Protein AF-0000000079068884 (afdb_homodimer)

Radius of gyration: 22.82 Å; Cα contacts (8 Å, |Δi|>4): 668; chains: 2; bounding box: 56×69×57 Å

Structure (mmCIF, N/CA/C/O backbone):
data_AF-0000000079068884-model_v1
#
loop_
_entity.id
_entity.type
_entity.pdbx_description
1 polymer 'Response regulator'
#
loop_
_atom_site.group_PDB
_atom_site.id
_atom_site.type_symbol
_atom_site.label_atom_id
_atom_site.label_alt_id
_atom_site.label_comp_id
_atom_site.label_asym_id
_atom_site.label_entity_id
_atom_site.label_seq_id
_atom_site.pdbx_PDB_ins_code
_atom_site.Cartn_x
_atom_site.Cartn_y
_atom_site.Cartn_z
_atom_site.occupancy
_atom_site.B_iso_or_equiv
_atom_site.auth_seq_id
_atom_site.auth_comp_id
_atom_site.auth_asym_id
_atom_site.auth_atom_id
_atom_site.pdbx_PDB_model_num
ATOM 1 N N . MET A 1 1 ? -27.688 -8.719 -1.311 1 50.75 1 MET A N 1
ATOM 2 C CA . MET A 1 1 ? -27.953 -7.414 -0.724 1 50.75 1 MET A CA 1
ATOM 3 C C . MET A 1 1 ? -26.703 -6.555 -0.697 1 50.75 1 MET A C 1
ATOM 5 O O . MET A 1 1 ? -26.703 -5.422 -1.187 1 50.75 1 MET A O 1
ATOM 9 N N . VAL A 1 2 ? -25.547 -7.117 -0.396 1 61 2 VAL A N 1
ATOM 10 C CA . VAL A 1 2 ? -24.312 -6.371 -0.206 1 61 2 VAL A CA 1
ATOM 11 C C . VAL A 1 2 ? -23.781 -5.891 -1.556 1 61 2 VAL A C 1
ATOM 13 O O . VAL A 1 2 ? -23.422 -4.723 -1.704 1 61 2 VAL A O 1
ATOM 16 N N . ALA A 1 3 ? -24.031 -6.746 -2.561 1 72.44 3 ALA A N 1
ATOM 17 C CA . ALA A 1 3 ? -23.562 -6.391 -3.895 1 72.44 3 ALA A CA 1
ATOM 18 C C . ALA A 1 3 ? -24.391 -5.254 -4.488 1 72.44 3 ALA A C 1
ATOM 20 O O . ALA A 1 3 ? -23.844 -4.363 -5.145 1 72.44 3 ALA A O 1
ATOM 21 N N . LYS A 1 4 ? -25.641 -5.281 -4.102 1 70.31 4 LYS A N 1
ATOM 22 C CA . LYS A 1 4 ? -26.547 -4.254 -4.621 1 70.31 4 LYS A CA 1
ATOM 23 C C . LYS A 1 4 ? -26.234 -2.891 -4.016 1 70.31 4 LYS A C 1
ATOM 25 O O . LYS A 1 4 ? -26.219 -1.88 -4.723 1 70.31 4 LYS A O 1
ATOM 30 N N . LEU A 1 5 ? -25.984 -2.883 -2.74 1 70.31 5 LEU A N 1
ATOM 31 C CA . LEU A 1 5 ? -25.688 -1.639 -2.041 1 70.31 5 LEU A CA 1
ATOM 32 C C . LEU A 1 5 ? -24.391 -1.025 -2.566 1 70.31 5 LEU A C 1
ATOM 34 O O . LEU A 1 5 ? -24.328 0.175 -2.848 1 70.31 5 LEU A O 1
ATOM 38 N N . HIS A 1 6 ? -23.406 -1.796 -2.82 1 80.88 6 HIS A N 1
ATOM 39 C CA . HIS A 1 6 ? -22.141 -1.301 -3.34 1 80.88 6 HIS A CA 1
ATOM 40 C C . HIS A 1 6 ? -22.297 -0.744 -4.75 1 80.88 6 HIS A C 1
ATOM 42 O O . HIS A 1 6 ? -21.703 0.288 -5.086 1 80.88 6 HIS A O 1
ATOM 48 N N . SER A 1 7 ? -23.188 -1.497 -5.391 1 82.44 7 SER A N 1
ATOM 49 C CA . SER A 1 7 ? -23.422 -1.08 -6.77 1 82.44 7 SER A CA 1
ATOM 50 C C . SER A 1 7 ? -24.047 0.306 -6.828 1 82.44 7 SER A C 1
ATOM 52 O O . SER A 1 7 ? -23.703 1.118 -7.688 1 82.44 7 SER A O 1
ATOM 54 N N . ARG A 1 8 ? -24.938 0.536 -5.965 1 78.5 8 ARG A N 1
ATOM 55 C CA . ARG A 1 8 ? -25.609 1.832 -5.918 1 78.5 8 ARG A CA 1
ATOM 56 C C . ARG A 1 8 ? -24.625 2.945 -5.59 1 78.5 8 ARG A C 1
ATOM 58 O O . ARG A 1 8 ? -24.641 4.008 -6.215 1 78.5 8 ARG A O 1
ATOM 65 N N . TYR A 1 9 ? -23.797 2.668 -4.684 1 78.5 9 TYR A N 1
ATOM 66 C CA . TYR A 1 9 ? -22.812 3.67 -4.289 1 78.5 9 TYR A CA 1
ATOM 67 C C . TYR A 1 9 ? -21.859 3.98 -5.434 1 78.5 9 TYR A C 1
ATOM 69 O O . TYR A 1 9 ? -21.469 5.133 -5.637 1 78.5 9 TYR A O 1
ATOM 77 N N . VAL A 1 10 ? -21.453 2.984 -6.219 1 86.06 10 VAL A N 1
ATOM 78 C CA . VAL A 1 10 ? -20.484 3.121 -7.301 1 86.06 10 VAL A CA 1
ATOM 79 C C . VAL A 1 10 ? -21.125 3.818 -8.492 1 86.06 10 VAL A C 1
ATOM 81 O O . VAL A 1 10 ? -20.5 4.648 -9.156 1 86.06 10 VAL A O 1
ATOM 84 N N . SER A 1 11 ? -22.391 3.521 -8.703 1 83 11 SER A N 1
ATOM 85 C CA . SER A 1 11 ? -23.078 3.986 -9.898 1 83 11 SER A CA 1
ATOM 86 C C . SER A 1 11 ? -23.266 5.5 -9.875 1 83 11 SER A C 1
ATOM 88 O O . SER A 1 11 ? -23.406 6.129 -10.93 1 83 11 SER A O 1
ATOM 90 N N . VAL A 1 12 ? -23.188 6.043 -8.758 1 78.5 12 VAL A N 1
ATOM 91 C CA . VAL A 1 12 ? -23.438 7.477 -8.656 1 78.5 12 VAL A CA 1
ATOM 92 C C . VAL A 1 12 ? -22.125 8.242 -8.758 1 78.5 12 VAL A C 1
ATOM 94 O O . VAL A 1 12 ? -22.125 9.477 -8.766 1 78.5 12 VAL A O 1
ATOM 97 N N . MET A 1 13 ? -21.109 7.551 -8.859 1 83.56 13 MET A N 1
ATOM 98 C CA . MET A 1 13 ? -19.797 8.195 -8.922 1 83.56 13 MET A CA 1
ATOM 99 C C . MET A 1 13 ? -19.391 8.438 -10.367 1 83.56 13 MET A C 1
ATOM 101 O O . MET A 1 13 ? -19.391 7.516 -11.188 1 83.56 13 MET A O 1
ATOM 105 N N . ASP A 1 14 ? -18.969 9.641 -10.562 1 83.81 14 ASP A N 1
ATOM 106 C CA . ASP A 1 14 ? -18.438 9.969 -11.883 1 83.81 14 ASP A CA 1
ATOM 107 C C . ASP A 1 14 ? -17.156 9.188 -12.172 1 83.81 14 ASP A C 1
ATOM 109 O O . ASP A 1 14 ? -16.312 9.047 -11.297 1 83.81 14 ASP A O 1
ATOM 113 N N . GLY A 1 15 ? -17.125 8.625 -13.406 1 89.12 15 GLY A N 1
ATOM 114 C CA . GLY A 1 15 ? -15.906 7.941 -13.82 1 89.12 15 GLY A CA 1
ATOM 115 C C . GLY A 1 15 ? -15.945 6.445 -13.562 1 89.12 15 GLY A C 1
ATOM 116 O O . GLY A 1 15 ? -15.008 5.727 -13.898 1 89.12 15 GLY A O 1
ATOM 117 N N . PHE A 1 16 ? -17.094 6.102 -12.93 1 93.31 16 PHE A N 1
ATOM 118 C CA . PHE A 1 16 ? -17.234 4.676 -12.656 1 93.31 16 PHE A CA 1
ATOM 119 C C . PHE A 1 16 ? -18.516 4.129 -13.273 1 93.31 16 PHE A C 1
ATOM 121 O O . PHE A 1 16 ? -19.562 4.797 -13.25 1 93.31 16 PHE A O 1
ATOM 128 N N . THR A 1 17 ? -18.453 2.969 -13.812 1 94.5 17 THR A N 1
ATOM 129 C CA . THR A 1 17 ? -19.609 2.25 -14.344 1 94.5 17 THR A CA 1
ATOM 130 C C . THR A 1 17 ? -19.609 0.802 -13.867 1 94.5 17 THR A C 1
ATOM 132 O O . THR A 1 17 ? -18.594 0.103 -13.984 1 94.5 17 THR A O 1
ATOM 135 N N . VAL A 1 18 ? -20.719 0.426 -13.289 1 94.62 18 VAL A N 1
ATOM 136 C CA . VAL A 1 18 ? -20.859 -0.971 -12.891 1 94.62 18 VAL A CA 1
ATOM 137 C C . VAL A 1 18 ? -21.156 -1.829 -14.117 1 94.62 18 VAL A C 1
ATOM 139 O O . VAL A 1 18 ? -22.219 -1.688 -14.742 1 94.62 18 VAL A O 1
ATOM 142 N N . VAL A 1 19 ? -20.297 -2.742 -14.438 1 95.38 19 VAL A N 1
ATOM 143 C CA . VAL A 1 19 ? -20.453 -3.502 -15.672 1 95.38 19 VAL A CA 1
ATOM 144 C C . VAL A 1 19 ? -20.984 -4.895 -15.352 1 95.38 19 VAL A C 1
ATOM 146 O O . VAL A 1 19 ? -21.422 -5.625 -16.25 1 95.38 19 VAL A O 1
ATOM 149 N N . GLY A 1 20 ? -20.953 -5.207 -14 1 94.56 20 GLY A N 1
ATOM 150 C CA . GLY A 1 20 ? -21.453 -6.523 -13.625 1 94.56 20 GLY A CA 1
ATOM 151 C C . GLY A 1 20 ? -21.516 -6.73 -12.125 1 94.56 20 GLY A C 1
ATOM 152 O O . GLY A 1 20 ? -20.891 -6 -11.359 1 94.56 20 GLY A O 1
ATOM 153 N N . VAL A 1 21 ? -22.375 -7.695 -11.742 1 95 21 VAL A N 1
ATOM 154 C CA . VAL A 1 21 ? -22.531 -8.125 -10.359 1 95 21 VAL A CA 1
ATOM 155 C C . VAL A 1 21 ? -22.562 -9.656 -10.297 1 95 21 VAL A C 1
ATOM 157 O O . VAL A 1 21 ? -23.203 -10.297 -11.125 1 95 21 VAL A O 1
ATOM 160 N N . ALA A 1 22 ? -21.766 -10.227 -9.422 1 95.25 22 ALA A N 1
ATOM 161 C CA . ALA A 1 22 ? -21.75 -11.672 -9.195 1 95.25 22 ALA A CA 1
ATOM 162 C C . ALA A 1 22 ? -21.984 -12 -7.727 1 95.25 22 ALA A C 1
ATOM 164 O O . ALA A 1 22 ? -21.547 -11.258 -6.84 1 95.25 22 ALA A O 1
ATOM 165 N N . HIS A 1 23 ? -22.609 -13.125 -7.445 1 94 23 HIS A N 1
ATOM 166 C CA . HIS A 1 23 ? -22.984 -13.461 -6.078 1 94 23 HIS A CA 1
ATOM 167 C C . HIS A 1 23 ? -22.203 -14.664 -5.57 1 94 23 HIS A C 1
ATOM 169 O O . HIS A 1 23 ? -22.438 -15.141 -4.461 1 94 23 HIS A O 1
ATOM 175 N N . ASN A 1 24 ? -21.375 -15.258 -6.387 1 95.75 24 ASN A N 1
ATOM 176 C CA . ASN A 1 24 ? -20.453 -16.312 -6 1 95.75 24 ASN A CA 1
ATOM 177 C C . ASN A 1 24 ? -19.141 -16.203 -6.777 1 95.75 24 ASN A C 1
ATOM 179 O O . ASN A 1 24 ? -19.016 -15.398 -7.707 1 95.75 24 ASN A O 1
ATOM 183 N N . GLY A 1 25 ? -18.109 -16.906 -6.328 1 97.12 25 GLY A N 1
ATOM 184 C CA . GLY A 1 25 ? -16.781 -16.812 -6.906 1 97.12 25 GLY A CA 1
ATOM 185 C C . GLY A 1 25 ? -16.734 -17.25 -8.359 1 97.12 25 GLY A C 1
ATOM 186 O O . GLY A 1 25 ? -16.109 -16.594 -9.195 1 97.12 25 GLY A O 1
ATOM 187 N N . ALA A 1 26 ? -17.359 -18.375 -8.633 1 97.56 26 ALA A N 1
ATOM 188 C CA . ALA A 1 26 ? -17.359 -18.906 -9.992 1 97.56 26 ALA A CA 1
ATOM 189 C C . ALA A 1 26 ? -17.969 -17.906 -10.969 1 97.56 26 ALA A C 1
ATOM 191 O O . ALA A 1 26 ? -17.422 -17.672 -12.047 1 97.56 26 ALA A O 1
ATOM 192 N N . ASP A 1 27 ? -19.062 -17.344 -10.57 1 97.06 27 ASP A N 1
ATOM 193 C CA . ASP A 1 27 ? -19.719 -16.344 -11.414 1 97.06 27 ASP A CA 1
ATOM 194 C C . ASP A 1 27 ? -18.844 -15.102 -11.562 1 97.06 27 ASP A C 1
ATOM 196 O O . ASP A 1 27 ? -18.812 -14.484 -12.633 1 97.06 27 ASP A O 1
ATOM 200 N N . ALA A 1 28 ? -18.172 -14.727 -10.484 1 96.88 28 ALA A N 1
ATOM 201 C CA . ALA A 1 28 ? -17.297 -13.562 -10.531 1 96.88 28 ALA A CA 1
ATOM 202 C C . ALA A 1 28 ? -16.156 -13.773 -11.531 1 96.88 28 ALA A C 1
ATOM 204 O O . ALA A 1 28 ? -15.852 -12.875 -12.32 1 96.88 28 ALA A O 1
ATOM 205 N N . LEU A 1 29 ? -15.602 -15 -11.531 1 97 29 LEU A N 1
ATOM 206 C CA . LEU A 1 29 ? -14.5 -15.305 -12.43 1 97 29 LEU A CA 1
ATOM 207 C C . LEU A 1 29 ? -14.969 -15.32 -13.883 1 97 29 LEU A C 1
ATOM 209 O O . LEU A 1 29 ? -14.297 -14.781 -14.766 1 97 29 LEU A O 1
ATOM 213 N N . ARG A 1 30 ? -16.125 -15.875 -14.094 1 97.19 30 ARG A N 1
ATOM 214 C CA . ARG A 1 30 ? -16.688 -15.906 -15.438 1 97.19 30 ARG A CA 1
ATOM 215 C C . ARG A 1 30 ? -16.984 -14.492 -15.938 1 97.19 30 ARG A C 1
ATOM 217 O O . ARG A 1 30 ? -16.688 -14.156 -17.078 1 97.19 30 ARG A O 1
ATOM 224 N N . ALA A 1 31 ? -17.609 -13.734 -15.109 1 96.44 31 ALA A N 1
ATOM 225 C CA . ALA A 1 31 ? -17.953 -12.359 -15.477 1 96.44 31 ALA A CA 1
ATOM 226 C C . ALA A 1 31 ? -16.688 -11.547 -15.758 1 96.44 31 ALA A C 1
ATOM 228 O O . ALA A 1 31 ? -16.656 -10.75 -16.703 1 96.44 31 ALA A O 1
ATOM 229 N N . ALA A 1 32 ? -15.648 -11.711 -14.898 1 95.69 32 ALA A N 1
ATOM 230 C CA . ALA A 1 32 ? -14.398 -10.969 -15.086 1 95.69 32 ALA A CA 1
ATOM 231 C C . ALA A 1 32 ? -13.75 -11.312 -16.422 1 95.69 32 ALA A C 1
ATOM 233 O O . ALA A 1 32 ? -13.156 -10.445 -17.078 1 95.69 32 ALA A O 1
ATOM 234 N N . GLU A 1 33 ? -13.844 -12.578 -16.781 1 94.31 33 GLU A N 1
ATOM 235 C CA . GLU A 1 33 ? -13.297 -13.016 -18.062 1 94.31 33 GLU A CA 1
ATOM 236 C C . GLU A 1 33 ? -14.023 -12.359 -19.234 1 94.31 33 GLU A C 1
ATOM 238 O O . GLU A 1 33 ? -13.398 -11.922 -20.203 1 94.31 33 GLU A O 1
ATOM 243 N N . ARG A 1 34 ? -15.258 -12.25 -19.125 1 95.44 34 ARG A N 1
ATOM 244 C CA . ARG A 1 34 ? -16.094 -11.75 -20.203 1 95.44 34 ARG A CA 1
ATOM 245 C C . ARG A 1 34 ? -16.078 -10.227 -20.266 1 95.44 34 ARG A C 1
ATOM 247 O O . ARG A 1 34 ? -15.977 -9.641 -21.344 1 95.44 34 ARG A O 1
ATOM 254 N N . LEU A 1 35 ? -16.156 -9.594 -19.125 1 96.06 35 LEU A N 1
ATOM 255 C CA . LEU A 1 35 ? -16.422 -8.164 -19.078 1 96.06 35 LEU A CA 1
ATOM 256 C C . LEU A 1 35 ? -15.117 -7.379 -18.938 1 96.06 35 LEU A C 1
ATOM 258 O O . LEU A 1 35 ? -15.086 -6.168 -19.172 1 96.06 35 LEU A O 1
ATOM 262 N N . ARG A 1 36 ? -14.062 -8.008 -18.422 1 94.44 36 ARG A N 1
ATOM 263 C CA . ARG A 1 36 ? -12.734 -7.422 -18.281 1 94.44 36 ARG A CA 1
ATOM 264 C C . ARG A 1 36 ? -12.789 -6.113 -17.484 1 94.44 36 ARG A C 1
ATOM 266 O O . ARG A 1 36 ? -12.328 -5.078 -17.969 1 94.44 36 ARG A O 1
ATOM 273 N N . PRO A 1 37 ? -13.328 -6.195 -16.328 1 95.75 37 PRO A N 1
ATOM 274 C CA . PRO A 1 37 ? -13.43 -4.977 -15.516 1 95.75 37 PRO A CA 1
ATOM 275 C C . PRO A 1 37 ? -12.07 -4.422 -15.109 1 95.75 37 PRO A C 1
ATOM 277 O O . PRO A 1 37 ? -11.102 -5.184 -14.984 1 95.75 37 PRO A O 1
ATOM 280 N N . ASP A 1 38 ? -11.992 -3.109 -14.898 1 95.12 38 ASP A N 1
ATOM 281 C CA . ASP A 1 38 ? -10.773 -2.471 -14.398 1 95.12 38 ASP A CA 1
ATOM 282 C C . ASP A 1 38 ? -10.602 -2.715 -12.898 1 95.12 38 ASP A C 1
ATOM 284 O O . ASP A 1 38 ? -9.484 -2.713 -12.391 1 95.12 38 ASP A O 1
ATOM 288 N N . LEU A 1 39 ? -11.742 -2.877 -12.25 1 96 39 LEU A N 1
ATOM 289 C CA . LEU A 1 39 ? -11.773 -2.994 -10.797 1 96 39 LEU A CA 1
ATOM 290 C C . LEU A 1 39 ? -12.844 -3.99 -10.359 1 96 39 LEU A C 1
ATOM 292 O O . LEU A 1 39 ? -13.945 -4.008 -10.906 1 96 39 LEU A O 1
ATOM 296 N N . VAL A 1 40 ? -12.508 -4.789 -9.375 1 96.38 40 VAL A N 1
ATOM 297 C CA . VAL A 1 40 ? -13.5 -5.652 -8.742 1 96.38 40 VAL A CA 1
ATOM 298 C C . VAL A 1 40 ? -13.625 -5.297 -7.266 1 96.38 40 VAL A C 1
ATOM 300 O O . VAL A 1 40 ? -12.617 -5.055 -6.594 1 96.38 40 VAL A O 1
ATOM 303 N N . LEU A 1 41 ? -14.828 -5.059 -6.773 1 96.5 41 LEU A N 1
ATOM 304 C CA . LEU A 1 41 ? -15.156 -5.047 -5.352 1 96.5 41 LEU A CA 1
ATOM 305 C C . LEU A 1 41 ? -15.523 -6.445 -4.863 1 96.5 41 LEU A C 1
ATOM 307 O O . LEU A 1 41 ? -16.516 -7.016 -5.301 1 96.5 41 LEU A O 1
ATOM 311 N N . LEU A 1 42 ? -14.695 -6.977 -3.984 1 96.19 42 LEU A N 1
ATOM 312 C CA . LEU A 1 42 ? -14.766 -8.406 -3.703 1 96.19 42 LEU A CA 1
ATOM 313 C C . LEU A 1 42 ? -15.023 -8.656 -2.221 1 96.19 42 LEU A C 1
ATOM 315 O O . LEU A 1 42 ? -14.391 -8.031 -1.363 1 96.19 42 LEU A O 1
ATOM 319 N N . ASP A 1 43 ? -16.016 -9.492 -1.894 1 95.38 43 ASP A N 1
ATOM 320 C CA . ASP A 1 43 ? -16.172 -10.016 -0.541 1 95.38 43 ASP A CA 1
ATOM 321 C C . ASP A 1 43 ? -15.25 -11.211 -0.304 1 95.38 43 ASP A C 1
ATOM 323 O O . ASP A 1 43 ? -14.898 -11.922 -1.245 1 95.38 43 ASP A O 1
ATOM 327 N N . ILE A 1 44 ? -14.812 -11.406 0.893 1 96.31 44 ILE A N 1
ATOM 328 C CA . ILE A 1 44 ? -14 -12.562 1.241 1 96.31 44 ILE A CA 1
ATOM 329 C C . ILE A 1 44 ? -14.883 -13.805 1.346 1 96.31 44 ILE A C 1
ATOM 331 O O . ILE A 1 44 ? -14.531 -14.867 0.836 1 96.31 44 ILE A O 1
ATOM 335 N N . TYR A 1 45 ? -15.992 -13.664 2.014 1 95.12 45 TYR A N 1
ATOM 336 C CA . TYR A 1 45 ? -16.875 -14.789 2.281 1 95.12 45 TYR A CA 1
ATOM 337 C C . TYR A 1 45 ? -17.906 -14.953 1.167 1 95.12 45 TYR A C 1
ATOM 339 O O . TYR A 1 45 ? -18.984 -14.336 1.203 1 95.12 45 TYR A O 1
ATOM 347 N N . LEU A 1 46 ? -17.609 -15.75 0.241 1 95.19 46 LEU A N 1
ATOM 348 C CA . LEU A 1 46 ? -18.531 -16.156 -0.816 1 95.19 46 LEU A CA 1
ATOM 349 C C . LEU A 1 46 ? -19.047 -17.562 -0.581 1 95.19 46 LEU A C 1
ATOM 351 O O . LEU A 1 46 ? -18.406 -18.344 0.13 1 95.19 46 LEU A O 1
ATOM 355 N N . PRO A 1 47 ? -20.172 -17.922 -1.088 1 95.31 47 PRO A N 1
ATOM 356 C CA . PRO A 1 47 ? -20.797 -19.203 -0.774 1 95.31 47 PRO A CA 1
ATOM 357 C C . PRO A 1 47 ? -19.984 -20.406 -1.29 1 95.31 47 PRO A C 1
ATOM 359 O O . PRO A 1 47 ? -20.078 -21.5 -0.738 1 95.31 47 PRO A O 1
ATOM 362 N N . ASP A 1 48 ? -19.219 -20.266 -2.336 1 96.56 48 ASP A N 1
ATOM 363 C CA . ASP A 1 48 ? -18.594 -21.422 -2.99 1 96.56 48 ASP A CA 1
ATOM 364 C C . ASP A 1 48 ? -17.078 -21.406 -2.799 1 96.56 48 ASP A C 1
ATOM 366 O O . ASP A 1 48 ? -16.438 -22.453 -2.846 1 96.56 48 ASP A O 1
ATOM 370 N N . MET A 1 49 ? -16.438 -20.188 -2.662 1 95.44 49 MET A N 1
ATOM 371 C CA . MET A 1 49 ? -15 -20.078 -2.441 1 95.44 49 MET A CA 1
ATOM 372 C C . MET A 1 49 ? -14.656 -18.766 -1.73 1 95.44 49 MET A C 1
ATOM 374 O O . MET A 1 49 ? -15.508 -17.891 -1.584 1 95.44 49 MET A O 1
ATOM 378 N N . ASP A 1 50 ? -13.398 -18.609 -1.299 1 95 50 ASP A N 1
ATOM 379 C CA . ASP A 1 50 ? -12.914 -17.406 -0.644 1 95 50 ASP A CA 1
ATOM 380 C C . ASP A 1 50 ? -12.594 -16.312 -1.667 1 95 50 ASP A C 1
ATOM 382 O O . ASP A 1 50 ? -12.047 -16.594 -2.732 1 95 50 ASP A O 1
ATOM 386 N N . GLY A 1 51 ? -12.961 -15.086 -1.371 1 97.44 51 GLY A N 1
ATOM 387 C CA . GLY A 1 51 ? -12.672 -13.977 -2.266 1 97.44 51 GLY A CA 1
ATOM 388 C C . GLY A 1 51 ? -11.203 -13.859 -2.617 1 97.44 51 GLY A C 1
ATOM 389 O O . GLY A 1 51 ? -10.852 -13.398 -3.709 1 97.44 51 GLY A O 1
ATOM 390 N N . ILE A 1 52 ? -10.32 -14.227 -1.707 1 96.5 52 ILE A N 1
ATOM 391 C CA . ILE A 1 52 ? -8.891 -14.203 -1.982 1 96.5 52 ILE A CA 1
ATOM 392 C C . ILE A 1 52 ? -8.562 -15.188 -3.102 1 96.5 52 ILE A C 1
ATOM 394 O O . ILE A 1 52 ? -7.719 -14.906 -3.957 1 96.5 52 ILE A O 1
ATOM 398 N N . ASP A 1 53 ? -9.219 -16.312 -3.072 1 96.19 53 ASP A N 1
ATOM 399 C CA . ASP A 1 53 ? -9.016 -17.297 -4.129 1 96.19 53 ASP A CA 1
ATOM 400 C C . ASP A 1 53 ? -9.484 -16.766 -5.48 1 96.19 53 ASP A C 1
ATOM 402 O O . ASP A 1 53 ? -8.883 -17.062 -6.512 1 96.19 53 ASP A O 1
ATOM 406 N N . VAL A 1 54 ? -10.531 -16.031 -5.441 1 97.25 54 VAL A N 1
ATOM 407 C CA . VAL A 1 54 ? -11 -15.391 -6.668 1 97.25 54 VAL A CA 1
ATOM 408 C C . VAL A 1 54 ? -9.914 -14.453 -7.199 1 97.25 54 VAL A C 1
ATOM 410 O O . VAL A 1 54 ? -9.578 -14.492 -8.391 1 97.25 54 VAL A O 1
ATOM 413 N N . LEU A 1 55 ? -9.359 -13.617 -6.328 1 97.38 55 LEU A N 1
ATOM 414 C CA . LEU A 1 55 ? -8.328 -12.68 -6.75 1 97.38 55 LEU A CA 1
ATOM 415 C C . LEU A 1 55 ? -7.105 -13.422 -7.285 1 97.38 55 LEU A C 1
ATOM 417 O O . LEU A 1 55 ? -6.551 -13.047 -8.32 1 97.38 55 LEU A O 1
ATOM 421 N N . ARG A 1 56 ? -6.734 -14.492 -6.605 1 95.31 56 ARG A N 1
ATOM 422 C CA . ARG A 1 56 ? -5.594 -15.289 -7.043 1 95.31 56 ARG A CA 1
ATOM 423 C C . ARG A 1 56 ? -5.84 -15.883 -8.422 1 95.31 56 ARG A C 1
ATOM 425 O O . ARG A 1 56 ? -4.938 -15.914 -9.258 1 95.31 56 ARG A O 1
ATOM 432 N N . ALA A 1 57 ? -7.027 -16.344 -8.625 1 95.06 57 ALA A N 1
ATOM 433 C CA . ALA A 1 57 ? -7.387 -16.891 -9.93 1 95.06 57 ALA A CA 1
ATOM 434 C C . ALA A 1 57 ? -7.328 -15.828 -11.016 1 95.06 57 ALA A C 1
ATOM 436 O O . ALA A 1 57 ? -6.883 -16.094 -12.133 1 95.06 57 ALA A O 1
ATOM 437 N N . LEU A 1 58 ? -7.793 -14.656 -10.711 1 95.06 58 LEU A N 1
ATOM 438 C CA . LEU A 1 58 ? -7.727 -13.547 -11.656 1 95.06 58 LEU A CA 1
ATOM 439 C C . LEU A 1 58 ? -6.281 -13.227 -12.016 1 95.06 58 LEU A C 1
ATOM 441 O O . LEU A 1 58 ? -5.969 -13 -13.188 1 95.06 58 LEU A O 1
ATOM 445 N N . ARG A 1 59 ? -5.422 -13.234 -10.992 1 94.5 59 ARG A N 1
ATOM 446 C CA . ARG A 1 59 ? -4.004 -12.977 -11.227 1 94.5 59 ARG A CA 1
ATOM 447 C C . ARG A 1 59 ? -3.396 -14.039 -12.133 1 94.5 59 ARG A C 1
ATOM 449 O O . ARG A 1 59 ? -2.674 -13.711 -13.078 1 94.5 59 ARG A O 1
ATOM 456 N N . ALA A 1 60 ? -3.729 -15.227 -11.867 1 91.69 60 ALA A N 1
ATOM 457 C CA . ALA A 1 60 ? -3.219 -16.344 -12.664 1 91.69 60 ALA A CA 1
ATOM 458 C C . ALA A 1 60 ? -3.664 -16.219 -14.117 1 91.69 60 ALA A C 1
ATOM 460 O O . ALA A 1 60 ? -2.885 -16.484 -15.039 1 91.69 60 ALA A O 1
ATOM 461 N N . ALA A 1 61 ? -4.863 -15.836 -14.289 1 92.06 61 ALA A N 1
ATOM 462 C CA . ALA A 1 61 ? -5.391 -15.664 -15.641 1 92.06 61 ALA A CA 1
ATOM 463 C C . ALA A 1 61 ? -4.652 -14.555 -16.391 1 92.06 61 ALA A C 1
ATOM 465 O O . ALA A 1 61 ? -4.375 -14.68 -17.578 1 92.06 61 ALA A O 1
ATOM 466 N N . GLU A 1 62 ? -4.355 -13.492 -15.695 1 90.69 62 GLU A N 1
ATOM 467 C CA . GLU A 1 62 ? -3.635 -12.367 -16.281 1 90.69 62 GLU A CA 1
ATOM 468 C C . GLU A 1 62 ? -2.219 -12.766 -16.688 1 90.69 62 GLU A C 1
ATOM 470 O O . GLU A 1 62 ? -1.692 -12.289 -17.688 1 90.69 62 GLU A O 1
ATOM 475 N N . GLU A 1 63 ? -1.601 -13.594 -15.828 1 87 63 GLU A N 1
ATOM 476 C CA . GLU A 1 63 ? -0.245 -14.062 -16.094 1 87 63 GLU A CA 1
ATOM 477 C C . GLU A 1 63 ? -0.199 -14.938 -17.344 1 87 63 GLU A C 1
ATOM 479 O O . GLU A 1 63 ? 0.798 -14.938 -18.078 1 87 63 GLU A O 1
ATOM 484 N N . GLN A 1 64 ? -1.249 -15.648 -17.625 1 88.25 64 GLN A N 1
ATOM 485 C CA . GLN A 1 64 ? -1.309 -16.562 -18.75 1 88.25 64 GLN A CA 1
ATOM 486 C C . GLN A 1 64 ? -1.606 -15.828 -20.047 1 88.25 64 GLN A C 1
ATOM 488 O O . GLN A 1 64 ? -1.236 -16.297 -21.141 1 88.25 64 GLN A O 1
ATOM 493 N N . ASP A 1 65 ? -2.279 -14.727 -19.953 1 88.69 65 ASP A N 1
ATOM 494 C CA . ASP A 1 65 ? -2.656 -13.922 -21.109 1 88.69 65 ASP A CA 1
ATOM 495 C C . ASP A 1 65 ? -2.316 -12.445 -20.875 1 88.69 65 ASP A C 1
ATOM 497 O O . ASP A 1 65 ? -3.125 -11.695 -20.328 1 88.69 65 ASP A O 1
ATOM 501 N N . THR A 1 66 ? -1.161 -12.055 -21.375 1 80.94 66 THR A N 1
ATOM 502 C CA . THR A 1 66 ? -0.649 -10.719 -21.125 1 80.94 66 THR A CA 1
ATOM 503 C C . THR A 1 66 ? -1.492 -9.672 -21.844 1 80.94 66 THR A C 1
ATOM 505 O O . THR A 1 66 ? -1.366 -8.477 -21.578 1 80.94 66 THR A O 1
ATOM 508 N N . SER A 1 67 ? -2.342 -10.164 -22.719 1 82.69 67 SER A N 1
ATOM 509 C CA . SER A 1 67 ? -3.209 -9.242 -23.453 1 82.69 67 SER A CA 1
ATOM 510 C C . SER A 1 67 ? -4.402 -8.828 -22.594 1 82.69 67 SER A C 1
ATOM 512 O O . SER A 1 67 ? -5.094 -7.855 -22.922 1 82.69 67 SER A O 1
ATOM 514 N N . ARG A 1 68 ? -4.668 -9.578 -21.578 1 82.88 68 ARG A N 1
ATOM 515 C CA . ARG A 1 68 ? -5.77 -9.25 -20.672 1 82.88 68 ARG A CA 1
ATOM 516 C C . ARG A 1 68 ? -5.457 -8.008 -19.844 1 82.88 68 ARG A C 1
ATOM 518 O O . ARG A 1 68 ? -4.344 -7.863 -19.328 1 82.88 68 ARG A O 1
ATOM 525 N N . PRO A 1 69 ? -6.43 -7.094 -19.828 1 83.06 69 PRO A N 1
ATOM 526 C CA . PRO A 1 69 ? -6.199 -5.934 -18.969 1 83.06 69 PRO A CA 1
ATOM 527 C C . PRO A 1 69 ? -6.082 -6.312 -17.5 1 83.06 69 PRO A C 1
ATOM 529 O O . PRO A 1 69 ? -6.703 -7.281 -17.047 1 83.06 69 PRO A O 1
ATOM 532 N N . SER A 1 70 ? -5.301 -5.605 -16.797 1 88.19 70 SER A N 1
ATOM 533 C CA . SER A 1 70 ? -5.102 -5.824 -15.375 1 88.19 70 SER A CA 1
ATOM 534 C C . SER A 1 70 ? -6.312 -5.363 -14.57 1 88.19 70 SER A C 1
ATOM 536 O O . SER A 1 70 ? -6.859 -4.289 -14.828 1 88.19 70 SER A O 1
ATOM 538 N N . THR A 1 71 ? -6.77 -6.227 -13.734 1 94.44 71 THR A N 1
ATOM 539 C CA . THR A 1 71 ? -7.902 -5.902 -12.867 1 94.44 71 THR A CA 1
ATOM 540 C C . THR A 1 71 ? -7.43 -5.586 -11.453 1 94.44 71 THR A C 1
ATOM 542 O O . THR A 1 71 ? -6.777 -6.414 -10.812 1 94.44 71 THR A O 1
ATOM 545 N N . ASP A 1 72 ? -7.727 -4.387 -10.969 1 95.31 72 ASP A N 1
ATOM 546 C CA . ASP A 1 72 ? -7.457 -4.035 -9.578 1 95.31 72 ASP A CA 1
ATOM 547 C C . ASP A 1 72 ? -8.547 -4.574 -8.656 1 95.31 72 ASP A C 1
ATOM 549 O O . ASP A 1 72 ? -9.633 -4.941 -9.117 1 95.31 72 ASP A O 1
ATOM 553 N N . ALA A 1 73 ? -8.219 -4.695 -7.387 1 96.12 73 ALA A N 1
ATOM 554 C CA . ALA A 1 73 ? -9.172 -5.305 -6.469 1 96.12 73 ALA A CA 1
ATOM 555 C C . ALA A 1 73 ? -9.25 -4.527 -5.156 1 96.12 73 ALA A C 1
ATOM 557 O O . ALA A 1 73 ? -8.234 -4.09 -4.625 1 96.12 73 ALA A O 1
ATOM 558 N N . LEU A 1 74 ? -10.422 -4.281 -4.688 1 95.25 74 LEU A N 1
ATOM 559 C CA . LEU A 1 74 ? -10.75 -3.797 -3.354 1 95.25 74 LEU A CA 1
ATOM 560 C C . LEU A 1 74 ? -11.625 -4.801 -2.609 1 95.25 74 LEU A C 1
ATOM 562 O O . LEU A 1 74 ? -12.656 -5.234 -3.125 1 95.25 74 LEU A O 1
ATOM 566 N N . PHE A 1 75 ? -11.195 -5.195 -1.448 1 95.88 75 PHE A N 1
ATOM 567 C CA . PHE A 1 75 ? -12.039 -6.082 -0.656 1 95.88 75 PHE A CA 1
ATOM 568 C C . PHE A 1 75 ? -13.031 -5.281 0.173 1 95.88 75 PHE A C 1
ATOM 570 O O . PHE A 1 75 ? -12.688 -4.25 0.747 1 95.88 75 PHE A O 1
ATOM 577 N N . ILE A 1 76 ? -14.289 -5.621 0.18 1 94.12 76 ILE A N 1
ATOM 578 C CA . ILE A 1 76 ? -15.359 -5.16 1.062 1 94.12 76 ILE A CA 1
ATOM 579 C C . ILE A 1 76 ? -15.969 -6.348 1.793 1 94.12 76 ILE A C 1
ATOM 581 O O . ILE A 1 76 ? -16.688 -7.148 1.192 1 94.12 76 ILE A O 1
ATOM 585 N N . THR A 1 77 ? -15.719 -6.449 3.109 1 93.88 77 THR A N 1
ATOM 586 C CA . THR A 1 77 ? -16.016 -7.727 3.752 1 93.88 77 THR A CA 1
ATOM 587 C C . THR A 1 77 ? -16.156 -7.551 5.262 1 93.88 77 THR A C 1
ATOM 589 O O . THR A 1 77 ? -15.789 -6.508 5.809 1 93.88 77 THR A O 1
ATOM 592 N N . ALA A 1 78 ? -16.703 -8.562 5.895 1 92.06 78 ALA A N 1
ATOM 593 C CA . ALA A 1 78 ? -16.812 -8.586 7.352 1 92.06 78 ALA A CA 1
ATOM 594 C C . ALA A 1 78 ? -15.602 -9.266 7.977 1 92.06 78 ALA A C 1
ATOM 596 O O . ALA A 1 78 ? -15.438 -9.258 9.203 1 92.06 78 ALA A O 1
ATOM 597 N N . ALA A 1 79 ? -14.75 -9.906 7.199 1 94.75 79 ALA A N 1
ATOM 598 C CA . ALA A 1 79 ? -13.602 -10.648 7.723 1 94.75 79 ALA A CA 1
ATOM 599 C C . ALA A 1 79 ? -12.633 -9.719 8.445 1 94.75 79 ALA A C 1
ATOM 601 O O . ALA A 1 79 ? -12.297 -8.648 7.938 1 94.75 79 ALA A O 1
ATOM 602 N N . ARG A 1 80 ? -12.141 -10.102 9.562 1 94.25 80 ARG A N 1
ATOM 603 C CA . ARG A 1 80 ? -11.273 -9.266 10.383 1 94.25 80 ARG A CA 1
ATOM 604 C C . ARG A 1 80 ? -10.023 -10.031 10.82 1 94.25 80 ARG A C 1
ATOM 606 O O . ARG A 1 80 ? -9.227 -9.523 11.609 1 94.25 80 ARG A O 1
ATOM 613 N N . ASP A 1 81 ? -9.867 -11.203 10.289 1 94.38 81 ASP A N 1
ATOM 614 C CA . ASP A 1 81 ? -8.75 -12.07 10.656 1 94.38 81 ASP A CA 1
ATOM 615 C C . ASP A 1 81 ? -7.441 -11.562 10.055 1 94.38 81 ASP A C 1
ATOM 617 O O . ASP A 1 81 ? -7.391 -11.227 8.875 1 94.38 81 ASP A O 1
ATOM 621 N N . ALA A 1 82 ? -6.371 -11.578 10.859 1 93.44 82 ALA A N 1
ATOM 622 C CA . ALA A 1 82 ? -5.062 -11.086 10.43 1 93.44 82 ALA A CA 1
ATOM 623 C C . ALA A 1 82 ? -4.535 -11.891 9.242 1 93.44 82 ALA A C 1
ATOM 625 O O . ALA A 1 82 ? -3.93 -11.328 8.328 1 93.44 82 ALA A O 1
ATOM 626 N N . GLY A 1 83 ? -4.75 -13.195 9.328 1 92.88 83 GLY A N 1
ATOM 627 C CA . GLY A 1 83 ? -4.297 -14.031 8.227 1 92.88 83 GLY A CA 1
ATOM 628 C C . GLY A 1 83 ? -4.957 -13.695 6.906 1 92.88 83 GLY A C 1
ATOM 629 O O . GLY A 1 83 ? -4.301 -13.695 5.863 1 92.88 83 GLY A O 1
ATOM 630 N N . VAL A 1 84 ? -6.223 -13.375 6.953 1 94.5 84 VAL A N 1
ATOM 631 C CA . VAL A 1 84 ? -6.977 -13.008 5.758 1 94.5 84 VAL A CA 1
ATOM 632 C C . VAL A 1 84 ? -6.496 -11.664 5.234 1 94.5 84 VAL A C 1
ATOM 634 O O . VAL A 1 84 ? -6.301 -11.492 4.027 1 94.5 84 VAL A O 1
ATOM 637 N N . ILE A 1 85 ? -6.281 -10.766 6.145 1 94.69 85 ILE A N 1
ATOM 638 C CA . ILE A 1 85 ? -5.812 -9.43 5.777 1 94.69 85 ILE A CA 1
ATOM 639 C C . ILE A 1 85 ? -4.43 -9.523 5.137 1 94.69 85 ILE A C 1
ATOM 641 O O . ILE A 1 85 ? -4.176 -8.898 4.102 1 94.69 85 ILE A O 1
ATOM 645 N N . ARG A 1 86 ? -3.6 -10.328 5.707 1 93.44 86 ARG A N 1
ATOM 646 C CA . ARG A 1 86 ? -2.268 -10.539 5.152 1 93.44 86 ARG A CA 1
ATOM 647 C C . ARG A 1 86 ? -2.35 -11.148 3.754 1 93.44 86 ARG A C 1
ATOM 649 O O . ARG A 1 86 ? -1.626 -10.734 2.848 1 93.44 86 ARG A O 1
ATOM 656 N N . ALA A 1 87 ? -3.193 -12.109 3.625 1 94 87 ALA A N 1
ATOM 657 C CA . ALA A 1 87 ? -3.35 -12.773 2.334 1 94 87 ALA A CA 1
ATOM 658 C C . ALA A 1 87 ? -3.846 -11.797 1.272 1 94 87 ALA A C 1
ATOM 660 O O . ALA A 1 87 ? -3.404 -11.844 0.122 1 94 87 ALA A O 1
ATOM 661 N N . ALA A 1 88 ? -4.754 -10.953 1.638 1 95.94 88 ALA A N 1
ATOM 662 C CA . ALA A 1 88 ? -5.27 -9.938 0.72 1 95.94 88 ALA A CA 1
ATOM 663 C C . ALA A 1 88 ? -4.16 -9.008 0.251 1 95.94 88 ALA A C 1
ATOM 665 O O . ALA A 1 88 ? -4.051 -8.711 -0.941 1 95.94 88 ALA A O 1
ATOM 666 N N . LEU A 1 89 ? -3.361 -8.578 1.172 1 93.69 89 LEU A N 1
ATOM 667 C CA . LEU A 1 89 ? -2.225 -7.715 0.877 1 93.69 89 LEU A CA 1
ATOM 668 C C . LEU A 1 89 ? -1.257 -8.398 -0.084 1 93.69 89 LEU A C 1
ATOM 670 O O . LEU A 1 89 ? -0.856 -7.809 -1.091 1 93.69 89 LEU A O 1
ATOM 674 N N . ARG A 1 90 ? -1.004 -9.617 0.143 1 93.25 90 ARG A N 1
ATOM 675 C CA . ARG A 1 90 ? -0.011 -10.359 -0.634 1 93.25 90 ARG A CA 1
ATOM 676 C C . ARG A 1 90 ? -0.562 -10.742 -2.002 1 93.25 90 ARG A C 1
ATOM 678 O O . ARG A 1 90 ? 0.201 -10.977 -2.939 1 93.25 90 ARG A O 1
ATOM 685 N N . ALA A 1 91 ? -1.84 -10.797 -2.037 1 94.44 91 ALA A N 1
ATOM 686 C CA . ALA A 1 91 ? -2.467 -11.07 -3.326 1 94.44 91 ALA A CA 1
ATOM 687 C C . ALA A 1 91 ? -2.541 -9.805 -4.18 1 94.44 91 ALA A C 1
ATOM 689 O O . ALA A 1 91 ? -2.957 -9.859 -5.34 1 94.44 91 ALA A O 1
ATOM 690 N N . GLY A 1 92 ? -2.166 -8.703 -3.594 1 94.69 92 GLY A N 1
ATOM 691 C CA . GLY A 1 92 ? -2.066 -7.473 -4.367 1 94.69 92 GLY A CA 1
ATOM 692 C C . GLY A 1 92 ? -3.332 -6.637 -4.328 1 94.69 92 GLY A C 1
ATOM 693 O O . GLY A 1 92 ? -3.592 -5.848 -5.238 1 94.69 92 GLY A O 1
ATOM 694 N N . ALA A 1 93 ? -4.203 -6.875 -3.357 1 95.88 93 ALA A N 1
ATOM 695 C CA . ALA A 1 93 ? -5.352 -5.992 -3.186 1 95.88 93 ALA A CA 1
ATOM 696 C C . ALA A 1 93 ? -4.906 -4.559 -2.914 1 95.88 93 ALA A C 1
ATOM 698 O O . ALA A 1 93 ? -3.926 -4.332 -2.201 1 95.88 93 ALA A O 1
ATOM 699 N N . LEU A 1 94 ? -5.66 -3.607 -3.424 1 93.56 94 LEU A N 1
ATOM 700 C CA . LEU A 1 94 ? -5.301 -2.203 -3.256 1 93.56 94 LEU A CA 1
ATOM 701 C C . LEU A 1 94 ? -5.754 -1.686 -1.895 1 93.56 94 LEU A C 1
ATOM 703 O O . LEU A 1 94 ? -5.152 -0.758 -1.347 1 93.56 94 LEU A O 1
ATOM 707 N N . HIS A 1 95 ? -6.859 -2.189 -1.414 1 92.75 95 HIS A N 1
ATOM 708 C CA . HIS A 1 95 ? -7.324 -1.834 -0.078 1 92.75 95 HIS A CA 1
ATOM 709 C C . HIS A 1 95 ? -8.32 -2.863 0.45 1 92.75 95 HIS A C 1
ATOM 711 O O . HIS A 1 95 ? -8.578 -3.873 -0.207 1 92.75 95 HIS A O 1
ATOM 717 N N . TYR A 1 96 ? -8.852 -2.553 1.591 1 93.62 96 TYR A N 1
ATOM 718 C CA . TYR A 1 96 ? -9.688 -3.455 2.375 1 93.62 96 TYR A CA 1
ATOM 719 C C . TYR A 1 96 ? -10.617 -2.672 3.291 1 93.62 96 TYR A C 1
ATOM 721 O O . TYR A 1 96 ? -10.164 -1.961 4.191 1 93.62 96 TYR A O 1
ATOM 729 N N . LEU A 1 97 ? -11.93 -2.803 3.006 1 92.31 97 LEU A N 1
ATOM 730 C CA . LEU A 1 97 ? -12.945 -2.135 3.816 1 92.31 97 LEU A CA 1
ATOM 731 C C . LEU A 1 97 ? -13.742 -3.148 4.629 1 92.31 97 LEU A C 1
ATOM 733 O O . LEU A 1 97 ? -14.344 -4.066 4.07 1 92.31 97 LEU A O 1
ATOM 737 N N . ILE A 1 98 ? -13.766 -2.951 5.898 1 91.06 98 ILE A N 1
ATOM 738 C CA . ILE A 1 98 ? -14.516 -3.834 6.789 1 91.06 98 ILE A CA 1
ATOM 739 C C . ILE A 1 98 ? -15.961 -3.355 6.898 1 91.06 98 ILE A C 1
ATOM 741 O O . ILE A 1 98 ? -16.219 -2.17 7.121 1 91.06 98 ILE A O 1
ATOM 745 N N . LYS A 1 99 ? -16.797 -4.258 6.691 1 86.69 99 LYS A N 1
ATOM 746 C CA . LYS A 1 99 ? -18.203 -3.951 6.898 1 86.69 99 LYS A CA 1
ATOM 747 C C . LYS A 1 99 ? -18.516 -3.805 8.383 1 86.69 99 LYS A C 1
ATOM 749 O O . LYS A 1 99 ? -18.016 -4.559 9.211 1 86.69 99 LYS A O 1
ATOM 754 N N . PRO A 1 100 ? -19.453 -2.93 8.82 1 84.06 100 PRO A N 1
ATOM 755 C CA . PRO A 1 100 ? -20.062 -1.882 7.996 1 84.06 100 PRO A CA 1
ATOM 756 C C . PRO A 1 100 ? -19.094 -0.74 7.688 1 84.06 100 PRO A C 1
ATOM 758 O O . PRO A 1 100 ? -18.188 -0.478 8.469 1 84.06 100 PRO A O 1
ATOM 761 N N . PHE A 1 101 ? -19.25 -0.133 6.469 1 80.44 101 PHE A N 1
ATOM 762 C CA . PHE A 1 101 ? -18.438 0.999 6.051 1 80.44 101 PHE A CA 1
ATOM 763 C C . PHE A 1 101 ? -19.312 2.158 5.594 1 80.44 101 PHE A C 1
ATOM 765 O O . PHE A 1 101 ? -20.5 1.972 5.293 1 80.44 101 PHE A O 1
ATOM 772 N N . SER A 1 102 ? -18.734 3.275 5.555 1 74.44 102 SER A N 1
ATOM 773 C CA . SER A 1 102 ? -19.484 4.445 5.109 1 74.44 102 SER A CA 1
ATOM 774 C C . SER A 1 102 ? -19.422 4.594 3.592 1 74.44 102 SER A C 1
ATOM 776 O O . SER A 1 102 ? -18.469 4.152 2.957 1 74.44 102 SER A O 1
ATOM 778 N N . ARG A 1 103 ? -20.422 5.195 3.064 1 76.31 103 ARG A N 1
ATOM 779 C CA . ARG A 1 103 ? -20.438 5.527 1.645 1 76.31 103 ARG A CA 1
ATOM 780 C C . ARG A 1 103 ? -19.219 6.363 1.259 1 76.31 103 ARG A C 1
ATOM 782 O O . ARG A 1 103 ? -18.609 6.129 0.216 1 76.31 103 ARG A O 1
ATOM 789 N N . SER A 1 104 ? -18.891 7.285 2.088 1 75.62 104 SER A N 1
ATOM 790 C CA . SER A 1 104 ? -17.75 8.172 1.828 1 75.62 104 SER A CA 1
ATOM 791 C C . SER A 1 104 ? -16.438 7.395 1.788 1 75.62 104 SER A C 1
ATOM 793 O O . SER A 1 104 ? -15.562 7.691 0.977 1 75.62 104 SER A O 1
ATOM 795 N N . ALA A 1 105 ? -16.266 6.406 2.66 1 79.69 105 ALA A N 1
ATOM 796 C CA . ALA A 1 105 ? -15.055 5.586 2.678 1 79.69 105 ALA A CA 1
ATOM 797 C C . ALA A 1 105 ? -14.883 4.84 1.358 1 79.69 105 ALA A C 1
ATOM 799 O O . ALA A 1 105 ? -13.789 4.82 0.791 1 79.69 105 ALA A O 1
ATOM 800 N N . LEU A 1 106 ? -15.969 4.293 0.893 1 85.62 106 LEU A N 1
ATOM 801 C CA . LEU A 1 106 ? -15.914 3.574 -0.377 1 85.62 106 LEU A CA 1
ATOM 802 C C . LEU A 1 106 ? -15.594 4.527 -1.524 1 85.62 106 LEU A C 1
ATOM 804 O O . LEU A 1 106 ? -14.75 4.227 -2.371 1 85.62 106 LEU A O 1
ATOM 808 N N . GLN A 1 107 ? -16.25 5.625 -1.542 1 81.88 107 GLN A N 1
ATOM 809 C CA . GLN A 1 107 ? -16.047 6.59 -2.619 1 81.88 107 GLN A CA 1
ATOM 810 C C . GLN A 1 107 ? -14.609 7.09 -2.646 1 81.88 107 GLN A C 1
ATOM 812 O O . GLN A 1 107 ? -14.031 7.27 -3.719 1 81.88 107 GLN A O 1
ATOM 817 N N . GLU A 1 108 ? -14.047 7.285 -1.498 1 81.06 108 GLU A N 1
ATOM 818 C CA . GLU A 1 108 ? -12.664 7.738 -1.408 1 81.06 108 GLU A CA 1
ATOM 819 C C . GLU A 1 108 ? -11.703 6.676 -1.931 1 81.06 108 GLU A C 1
ATOM 821 O O . GLU A 1 108 ? -10.75 6.988 -2.645 1 81.06 108 GLU A O 1
ATOM 826 N N . GLN A 1 109 ? -11.977 5.426 -1.547 1 87.62 109 GLN A N 1
ATOM 827 C CA . GLN A 1 109 ? -11.148 4.34 -2.061 1 87.62 109 GLN A CA 1
ATOM 828 C C . GLN A 1 109 ? -11.25 4.238 -3.578 1 87.62 109 GLN A C 1
ATOM 830 O O . GLN A 1 109 ? -10.242 4.031 -4.262 1 87.62 109 GLN A O 1
ATOM 835 N N . LEU A 1 110 ? -12.422 4.438 -4.098 1 88.75 110 LEU A N 1
ATOM 836 C CA . LEU A 1 110 ? -12.633 4.355 -5.539 1 88.75 110 LEU A CA 1
ATOM 837 C C . LEU A 1 110 ? -11.906 5.484 -6.262 1 88.75 110 LEU A C 1
ATOM 839 O O . LEU A 1 110 ? -11.281 5.262 -7.301 1 88.75 110 LEU A O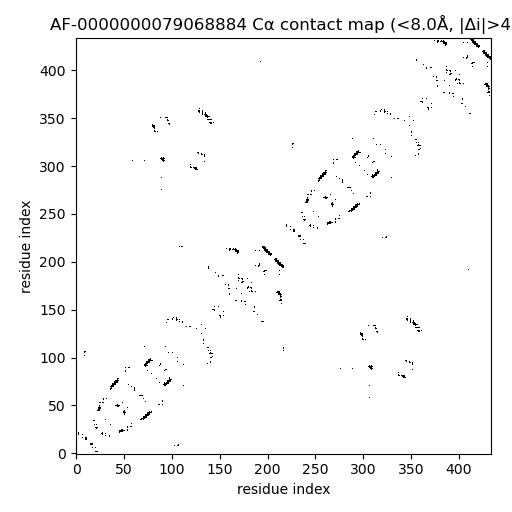 1
ATOM 843 N N . ARG A 1 111 ? -11.984 6.637 -5.773 1 84.06 111 ARG A N 1
ATOM 844 C CA . ARG A 1 111 ? -11.266 7.766 -6.363 1 84.06 111 ARG A CA 1
ATOM 845 C C . ARG A 1 111 ? -9.758 7.52 -6.355 1 84.06 111 ARG A C 1
ATOM 847 O O . ARG A 1 111 ? -9.07 7.855 -7.32 1 84.06 111 ARG A O 1
ATOM 854 N N . HIS A 1 112 ? -9.312 6.98 -5.285 1 85.06 112 HIS A N 1
ATOM 855 C CA . HIS A 1 112 ? -7.891 6.68 -5.184 1 85.06 112 HIS A CA 1
ATOM 856 C C . HIS A 1 112 ? -7.469 5.656 -6.238 1 85.06 112 HIS A C 1
ATOM 858 O O . HIS A 1 112 ? -6.422 5.809 -6.871 1 85.06 112 HIS A O 1
ATOM 864 N N . VAL A 1 113 ? -8.281 4.625 -6.363 1 89.5 113 VAL A N 1
ATOM 865 C CA . VAL A 1 113 ? -7.992 3.607 -7.367 1 89.5 113 VAL A CA 1
ATOM 866 C C . VAL A 1 113 ? -7.934 4.25 -8.75 1 89.5 113 VAL A C 1
ATOM 868 O O . VAL A 1 113 ? -7.035 3.953 -9.547 1 89.5 113 VAL A O 1
ATOM 871 N N . ALA A 1 114 ? -8.859 5.121 -9.039 1 88.38 114 ALA A N 1
ATOM 872 C CA . ALA A 1 114 ? -8.898 5.801 -10.336 1 88.38 114 ALA A CA 1
ATOM 873 C C . ALA A 1 114 ? -7.648 6.66 -10.539 1 88.38 114 ALA A C 1
ATOM 875 O O . ALA A 1 114 ? -7.059 6.66 -11.617 1 88.38 114 ALA A O 1
ATOM 876 N N . ALA A 1 115 ? -7.273 7.367 -9.516 1 83.81 115 ALA A N 1
ATOM 877 C CA . ALA A 1 115 ? -6.09 8.211 -9.594 1 83.81 115 ALA A CA 1
ATOM 878 C C . ALA A 1 115 ? -4.832 7.383 -9.828 1 83.81 115 ALA A C 1
ATOM 880 O O . ALA A 1 115 ? -3.959 7.77 -10.609 1 83.81 115 ALA A O 1
ATOM 881 N N . LEU A 1 116 ? -4.766 6.32 -9.141 1 88.38 116 LEU A N 1
ATOM 882 C CA . LEU A 1 116 ? -3.633 5.414 -9.297 1 88.38 116 LEU A CA 1
ATOM 883 C C . LEU A 1 116 ? -3.547 4.887 -10.719 1 88.38 116 LEU A C 1
ATOM 885 O O . LEU A 1 116 ? -2.467 4.875 -11.32 1 88.38 116 LEU A O 1
ATOM 889 N N . ARG A 1 117 ? -4.648 4.484 -11.258 1 90.38 117 ARG A N 1
ATOM 890 C CA . ARG A 1 117 ? -4.684 3.973 -12.617 1 90.38 117 ARG A CA 1
ATOM 891 C C . ARG A 1 117 ? -4.258 5.043 -13.617 1 90.38 117 ARG A C 1
ATOM 893 O O . ARG A 1 117 ? -3.482 4.766 -14.539 1 90.38 117 ARG A O 1
ATOM 900 N N . THR A 1 118 ? -4.793 6.188 -13.414 1 88.94 118 THR A N 1
ATOM 901 C CA . THR A 1 118 ? -4.434 7.297 -14.297 1 88.94 118 THR A CA 1
ATOM 902 C C . THR A 1 118 ? -2.936 7.578 -14.219 1 88.94 118 THR A C 1
ATOM 904 O O . THR A 1 118 ? -2.281 7.766 -15.25 1 88.94 118 THR A O 1
ATOM 907 N N . ARG A 1 119 ? -2.404 7.602 -13.047 1 86.5 119 ARG A N 1
ATOM 908 C CA . ARG A 1 119 ? -0.98 7.848 -12.844 1 86.5 119 ARG A CA 1
ATOM 909 C C . ARG A 1 119 ? -0.137 6.793 -13.555 1 86.5 119 ARG A C 1
ATOM 911 O O . ARG A 1 119 ? 0.848 7.121 -14.219 1 86.5 119 ARG A O 1
ATOM 918 N N . LEU A 1 120 ? -0.513 5.578 -13.383 1 91.38 120 LEU A N 1
ATOM 919 C CA . LEU A 1 120 ? 0.23 4.484 -14 1 91.38 120 LEU A CA 1
ATOM 920 C C . LEU A 1 120 ? 0.138 4.547 -15.523 1 91.38 120 LEU A C 1
ATOM 922 O O . LEU A 1 120 ? 1.118 4.273 -16.219 1 91.38 120 LEU A O 1
ATOM 926 N N . ASP A 1 121 ? -1.012 4.91 -16.016 1 90.25 121 ASP A N 1
ATOM 927 C CA . ASP A 1 121 ? -1.22 4.996 -17.453 1 90.25 121 ASP A CA 1
ATOM 928 C C . ASP A 1 121 ? -0.396 6.125 -18.062 1 90.25 121 ASP A C 1
ATOM 930 O O . ASP A 1 121 ? 0.034 6.039 -19.219 1 90.25 121 ASP A O 1
ATOM 934 N N . GLU A 1 122 ? -0.196 7.113 -17.312 1 90.69 122 GLU A N 1
ATOM 935 C CA . GLU A 1 122 ? 0.487 8.297 -17.812 1 90.69 122 GLU A CA 1
ATOM 936 C C . GLU A 1 122 ? 1.968 8.281 -17.438 1 90.69 122 GLU A C 1
ATOM 938 O O . GLU A 1 122 ? 2.723 9.172 -17.844 1 90.69 122 GLU A O 1
ATOM 943 N N . LEU A 1 123 ? 2.211 7.242 -16.734 1 87.12 123 LEU A N 1
ATOM 944 C CA . LEU A 1 123 ? 3.568 7.191 -16.203 1 87.12 123 LEU A CA 1
ATOM 945 C C . LEU A 1 123 ? 4.57 6.863 -17.297 1 87.12 123 LEU A C 1
ATOM 947 O O . LEU A 1 123 ? 4.43 5.855 -18 1 87.12 123 LEU A O 1
ATOM 951 N N . GLY A 1 124 ? 5.371 7.809 -17.719 1 85.62 124 GLY A N 1
ATOM 952 C CA . GLY A 1 124 ? 6.508 7.488 -18.578 1 85.62 124 GLY A CA 1
ATOM 953 C C . GLY A 1 124 ? 7.609 6.746 -17.844 1 85.62 124 GLY A C 1
ATOM 954 O O . GLY A 1 124 ? 7.355 5.723 -17.203 1 85.62 124 GLY A O 1
ATOM 955 N N . GLU A 1 125 ? 8.758 7.199 -17.891 1 89.62 125 GLU A N 1
ATOM 956 C CA . GLU A 1 125 ? 9.844 6.688 -17.047 1 89.62 125 GLU A CA 1
ATOM 957 C C . GLU A 1 125 ? 9.695 7.152 -15.609 1 89.62 125 GLU A C 1
ATOM 959 O O . GLU A 1 125 ? 9.828 8.344 -15.32 1 89.62 125 GLU A O 1
ATOM 964 N N . ALA A 1 126 ? 9.438 6.195 -14.758 1 91.88 126 ALA A N 1
ATOM 965 C CA . ALA A 1 126 ? 9.109 6.523 -13.375 1 91.88 126 ALA A CA 1
ATOM 966 C C . ALA A 1 126 ? 10.328 7.043 -12.625 1 91.88 126 ALA A C 1
ATOM 968 O O . ALA A 1 126 ? 11.445 6.547 -12.82 1 91.88 126 ALA A O 1
ATOM 969 N N . ARG A 1 127 ? 10.172 8.039 -11.836 1 88.75 127 ARG A N 1
ATOM 970 C CA . ARG A 1 127 ? 11.086 8.438 -10.766 1 88.75 127 ARG A CA 1
ATOM 971 C C . ARG A 1 127 ? 10.648 7.836 -9.43 1 88.75 127 ARG A C 1
ATOM 973 O O . ARG A 1 127 ? 9.539 7.309 -9.312 1 88.75 127 ARG A O 1
ATOM 980 N N . GLN A 1 128 ? 11.516 7.84 -8.461 1 88 128 GLN A N 1
ATOM 981 C CA . GLN A 1 128 ? 11.203 7.254 -7.164 1 88 128 GLN A CA 1
ATOM 982 C C . GLN A 1 128 ? 9.961 7.902 -6.551 1 88 128 GLN A C 1
ATOM 984 O O . GLN A 1 128 ? 9.164 7.23 -5.898 1 88 128 GLN A O 1
ATOM 989 N N . GLU A 1 129 ? 9.781 9.18 -6.758 1 81.31 129 GLU A N 1
ATOM 990 C CA . GLU A 1 129 ? 8.633 9.906 -6.219 1 81.31 129 GLU A CA 1
ATOM 991 C C . GLU A 1 129 ? 7.32 9.344 -6.77 1 81.31 129 GLU A C 1
ATOM 993 O O . GLU A 1 129 ? 6.312 9.297 -6.059 1 81.31 129 GLU A O 1
ATOM 998 N N . ASP A 1 130 ? 7.34 8.977 -8.039 1 84.56 130 ASP A N 1
ATOM 999 C CA . ASP A 1 130 ? 6.156 8.375 -8.656 1 84.56 130 ASP A CA 1
ATOM 1000 C C . ASP A 1 130 ? 5.812 7.047 -7.988 1 84.56 130 ASP A C 1
ATOM 1002 O O . ASP A 1 130 ? 4.656 6.801 -7.641 1 84.56 130 ASP A O 1
ATOM 1006 N N . VAL A 1 131 ? 6.812 6.242 -7.777 1 90.06 131 VAL A N 1
ATOM 1007 C CA . VAL A 1 131 ? 6.648 4.922 -7.176 1 90.06 131 VAL A CA 1
ATOM 1008 C C . VAL A 1 131 ? 6.133 5.066 -5.746 1 90.06 131 VAL A C 1
ATOM 1010 O O . VAL A 1 131 ? 5.258 4.312 -5.312 1 90.06 131 VAL A O 1
ATOM 1013 N N . ASP A 1 132 ? 6.656 6.117 -5.043 1 85.06 132 ASP A N 1
ATOM 1014 C CA . ASP A 1 132 ? 6.219 6.379 -3.676 1 85.06 132 ASP A CA 1
ATOM 1015 C C . ASP A 1 132 ? 4.723 6.676 -3.625 1 85.06 132 ASP A C 1
ATOM 1017 O O . ASP A 1 132 ? 4.035 6.262 -2.691 1 85.06 132 ASP A O 1
ATOM 1021 N N . GLN A 1 133 ? 4.289 7.301 -4.566 1 80.5 133 GLN A N 1
ATOM 1022 C CA . GLN A 1 133 ? 2.871 7.641 -4.617 1 80.5 133 GLN A CA 1
ATOM 1023 C C . GLN A 1 133 ? 2.021 6.422 -4.957 1 80.5 133 GLN A C 1
ATOM 1025 O O . GLN A 1 133 ? 0.904 6.277 -4.457 1 80.5 133 GLN A O 1
ATOM 1030 N N . ILE A 1 134 ? 2.58 5.617 -5.789 1 86.19 134 ILE A N 1
ATOM 1031 C CA . ILE A 1 134 ? 1.855 4.438 -6.254 1 86.19 134 ILE A CA 1
ATOM 1032 C C . ILE A 1 134 ? 1.756 3.416 -5.125 1 86.19 134 ILE A C 1
ATOM 1034 O O . ILE A 1 134 ? 0.687 2.848 -4.891 1 86.19 134 ILE A O 1
ATOM 1038 N N . PHE A 1 135 ? 2.863 3.205 -4.414 1 86.56 135 PHE A N 1
ATOM 1039 C CA . PHE A 1 135 ? 2.904 2.223 -3.338 1 86.56 135 PHE A CA 1
ATOM 1040 C C . PHE A 1 135 ? 2.459 2.846 -2.02 1 86.56 135 PHE A C 1
ATOM 1042 O O . PHE A 1 135 ? 2.137 2.133 -1.067 1 86.56 135 PHE A O 1
ATOM 1049 N N . GLY A 1 136 ? 2.561 4.082 -1.915 1 71.19 136 GLY A N 1
ATOM 1050 C CA . GLY A 1 136 ? 2.457 4.785 -0.646 1 71.19 136 GLY A CA 1
ATOM 1051 C C . GLY A 1 136 ? 1.025 4.957 -0.174 1 71.19 136 GLY A C 1
ATOM 1052 O O . GLY A 1 136 ? 0.23 4.016 -0.232 1 71.19 136 GLY A O 1
ATOM 1053 N N . THR A 1 137 ? 0.56 6.266 -0.09 1 58.81 137 THR A N 1
ATOM 1054 C CA . THR A 1 137 ? -0.527 6.762 0.747 1 58.81 137 THR A CA 1
ATOM 1055 C C . THR A 1 137 ? -1.881 6.352 0.176 1 58.81 137 THR A C 1
ATOM 1057 O O . THR A 1 137 ? -2.166 6.594 -0.998 1 58.81 137 THR A O 1
ATOM 1060 N N . ARG A 1 138 ? -2.451 5.473 0.877 1 61 138 ARG A N 1
ATOM 1061 C CA . ARG A 1 138 ? -3.854 5.176 0.599 1 61 138 ARG A CA 1
ATOM 1062 C C . ARG A 1 138 ? -4.77 5.871 1.601 1 61 138 ARG A C 1
ATOM 1064 O O . ARG A 1 138 ? -4.414 6.023 2.771 1 61 138 ARG A O 1
ATOM 1071 N N . PRO A 1 139 ? -5.891 6.414 1.101 1 53.97 139 PRO A N 1
ATOM 1072 C CA . PRO A 1 139 ? -6.828 7.023 2.049 1 53.97 139 PRO A CA 1
ATOM 1073 C C . PRO A 1 139 ? -7.359 6.027 3.074 1 53.97 139 PRO A C 1
ATOM 1075 O O . PRO A 1 139 ? -7.527 4.844 2.764 1 53.97 139 PRO A O 1
ATOM 1078 N N . PRO A 1 140 ? -7.574 6.531 4.332 1 56 140 PRO A N 1
ATOM 1079 C CA . PRO A 1 140 ? -8.117 5.625 5.348 1 56 140 PRO A CA 1
ATOM 1080 C C . PRO A 1 140 ? -9.57 5.23 5.07 1 56 140 PRO A C 1
ATOM 1082 O O . PRO A 1 140 ? -10.336 6.031 4.531 1 56 140 PRO A O 1
ATOM 1085 N N . GLY A 1 141 ? -9.852 3.973 5.191 1 56.31 141 GLY A N 1
ATOM 1086 C CA . GLY A 1 141 ? -11.234 3.518 5.184 1 56.31 141 GLY A CA 1
ATOM 1087 C C . GLY A 1 141 ? -12.008 3.947 6.414 1 56.31 141 GLY A C 1
ATOM 1088 O O . GLY A 1 141 ? -13.242 3.92 6.418 1 56.31 141 GLY A O 1
ATOM 1089 N N . SER A 1 142 ? -11.211 4.02 7.516 1 54.06 142 SER A N 1
ATOM 1090 C CA . SER A 1 142 ? -11.836 4.402 8.781 1 54.06 142 SER A CA 1
ATOM 1091 C C . SER A 1 142 ? -12.195 5.887 8.789 1 54.06 142 SER A C 1
ATOM 1093 O O . SER A 1 142 ? -11.5 6.703 8.188 1 54.06 142 SER A O 1
ATOM 1095 N N . ARG A 1 143 ? -13.406 6.156 8.906 1 53.09 143 ARG A N 1
ATOM 1096 C CA . ARG A 1 143 ? -13.828 7.535 9.148 1 53.09 143 ARG A CA 1
ATOM 1097 C C . ARG A 1 143 ? -13.219 8.07 10.445 1 53.09 143 ARG A C 1
ATOM 1099 O O . ARG A 1 143 ? -13.664 9.102 10.961 1 53.09 143 ARG A O 1
ATOM 1106 N N . GLU A 1 144 ? -12.328 7.254 10.992 1 54.25 144 GLU A N 1
ATOM 1107 C CA . GLU A 1 144 ? -12.094 7.773 12.336 1 54.25 144 GLU A CA 1
ATOM 1108 C C . GLU A 1 144 ? -11.398 9.133 12.281 1 54.25 144 GLU A C 1
ATOM 1110 O O . GLU A 1 144 ? -10.297 9.25 11.742 1 54.25 144 GLU A O 1
ATOM 1115 N N . LEU A 1 145 ? -12.203 10.016 12.234 1 57 145 LEU A N 1
ATOM 1116 C CA . LEU A 1 145 ? -11.758 11.391 12.422 1 57 145 LEU A CA 1
ATOM 1117 C C . LEU A 1 145 ? -10.945 11.531 13.703 1 57 145 LEU A C 1
ATOM 1119 O O . LEU A 1 145 ? -11.172 10.805 14.672 1 57 145 LEU A O 1
ATOM 1123 N N . PRO A 1 146 ? -9.711 12.086 13.539 1 54.28 146 PRO A N 1
ATOM 1124 C CA . PRO A 1 146 ? -9.016 12.375 14.797 1 54.28 146 PRO A CA 1
ATOM 1125 C C . PRO A 1 146 ? -9.977 12.664 15.945 1 54.28 146 PRO A C 1
ATOM 1127 O O . PRO A 1 146 ? -11.133 13.031 15.719 1 54.28 146 PRO A O 1
ATOM 1130 N N . LYS A 1 147 ? -9.453 12.336 17.078 1 60.66 147 LYS A N 1
ATOM 1131 C CA . LYS A 1 147 ? -10.258 12.648 18.25 1 60.66 147 LYS A CA 1
ATOM 1132 C C . LYS A 1 147 ? -10.773 14.086 18.203 1 60.66 147 LYS A C 1
ATOM 1134 O O . LYS A 1 147 ? -10.023 15.008 17.859 1 60.66 147 LYS A O 1
ATOM 1139 N N . GLY A 1 148 ? -12.133 14.375 18.438 1 61.72 148 GLY A N 1
ATOM 1140 C CA . GLY A 1 148 ? -12.758 15.688 18.438 1 61.72 148 GLY A CA 1
ATOM 1141 C C . GLY A 1 148 ? -13.398 16.062 17.125 1 61.72 148 GLY A C 1
ATOM 1142 O O . GLY A 1 148 ? -14.094 17.062 17.016 1 61.72 148 GLY A O 1
ATOM 1143 N N . LEU A 1 149 ? -12.961 15.188 16.172 1 72.38 149 LEU A N 1
ATOM 1144 C CA . LEU A 1 149 ? -13.617 15.461 14.906 1 72.38 149 LEU A CA 1
ATOM 1145 C C . LEU A 1 149 ? -14.789 14.508 14.68 1 72.38 149 LEU A C 1
ATOM 1147 O O . LEU A 1 149 ? -14.695 13.32 15.008 1 72.38 149 LEU A O 1
ATOM 1151 N N . ALA A 1 150 ? -15.867 15.062 14.375 1 68.88 150 ALA A N 1
ATOM 1152 C CA . ALA A 1 150 ? -17.094 14.305 14.133 1 68.88 150 ALA A CA 1
ATOM 1153 C C . ALA A 1 150 ? -17.297 14.055 12.641 1 68.88 150 ALA A C 1
ATOM 1155 O O . ALA A 1 150 ? -17.078 14.953 11.82 1 68.88 150 ALA A O 1
ATOM 1156 N N . ALA A 1 151 ? -17.719 12.891 12.406 1 70.19 151 ALA A N 1
ATOM 1157 C CA . ALA A 1 151 ? -17.891 12.453 11.023 1 70.19 151 ALA A CA 1
ATOM 1158 C C . ALA A 1 151 ? -18.875 13.344 10.281 1 70.19 151 ALA A C 1
ATOM 1160 O O . ALA A 1 151 ? -18.625 13.773 9.156 1 70.19 151 ALA A O 1
ATOM 1161 N N . PRO A 1 152 ? -19.953 13.68 10.906 1 68.12 152 PRO A N 1
ATOM 1162 C CA . PRO A 1 152 ? -20.906 14.531 10.164 1 68.12 152 PRO A CA 1
ATOM 1163 C C . PRO A 1 152 ? -20.297 15.883 9.789 1 68.12 152 PRO A C 1
ATOM 1165 O O . PRO A 1 152 ? -20.562 16.391 8.695 1 68.12 152 PRO A O 1
ATOM 1168 N N . THR A 1 153 ? -19.516 16.375 10.703 1 78.81 153 THR A N 1
ATOM 1169 C CA . THR A 1 153 ? -18.875 17.656 10.422 1 78.81 153 THR A CA 1
ATOM 1170 C C . THR A 1 153 ? -17.812 17.5 9.328 1 78.81 153 THR A C 1
ATOM 1172 O O . THR A 1 153 ? -17.688 18.375 8.469 1 78.81 153 THR A O 1
ATOM 1175 N N . ALA A 1 154 ? -17.141 16.406 9.406 1 78.88 154 ALA A N 1
ATOM 1176 C CA . ALA A 1 154 ? -16.156 16.141 8.359 1 78.88 154 ALA A CA 1
ATOM 1177 C C . ALA A 1 154 ? -16.828 16.078 6.992 1 78.88 154 ALA A C 1
ATOM 1179 O O . ALA A 1 154 ? -16.312 16.625 6.016 1 78.88 154 ALA A O 1
ATOM 1180 N N . ASP A 1 155 ? -17.875 15.453 6.98 1 72.81 155 ASP A N 1
ATOM 1181 C CA . ASP A 1 155 ? -18.641 15.344 5.738 1 72.81 155 ASP A CA 1
ATOM 1182 C C . ASP A 1 155 ? -19.062 16.719 5.238 1 72.81 155 ASP A C 1
ATOM 1184 O O . ASP A 1 155 ? -18.984 17 4.039 1 72.81 155 ASP A O 1
ATOM 1188 N N . LEU A 1 156 ? -19.516 17.5 6.145 1 79.94 156 LEU A N 1
ATOM 1189 C CA . LEU A 1 156 ? -19.953 18.844 5.816 1 79.94 156 LEU A CA 1
ATOM 1190 C C . LEU A 1 156 ? -18.797 19.656 5.227 1 79.94 156 LEU A C 1
ATOM 1192 O O . LEU A 1 156 ? -18.969 20.312 4.199 1 79.94 156 LEU A O 1
ATOM 1196 N N . VAL A 1 157 ? -17.688 19.578 5.855 1 86.62 157 VAL A N 1
ATOM 1197 C CA . VAL A 1 157 ? -16.516 20.344 5.406 1 86.62 157 VAL A CA 1
ATOM 1198 C C . VAL A 1 157 ? -16.062 19.828 4.043 1 86.62 157 VAL A C 1
ATOM 1200 O O . VAL A 1 157 ? -15.727 20.625 3.16 1 86.62 157 VAL A O 1
ATOM 1203 N N . GLU A 1 158 ? -16.125 18.594 3.928 1 82.81 158 GLU A N 1
ATOM 1204 C CA . GLU A 1 158 ? -15.766 18 2.643 1 82.81 158 GLU A CA 1
ATOM 1205 C C . GLU A 1 158 ? -16.688 18.484 1.532 1 82.81 158 GLU A C 1
ATOM 1207 O O . GLU A 1 158 ? -16.219 18.891 0.464 1 82.81 158 GLU A O 1
ATOM 1212 N N . ARG A 1 159 ? -17.906 18.422 1.765 1 80.19 159 ARG A N 1
ATOM 1213 C CA . ARG A 1 159 ? -18.875 18.891 0.785 1 80.19 159 ARG A CA 1
ATOM 1214 C C . ARG A 1 159 ? -18.641 20.359 0.443 1 80.19 159 ARG A C 1
ATOM 1216 O O . ARG A 1 159 ? -18.719 20.75 -0.723 1 80.19 159 ARG A O 1
ATOM 1223 N N . THR A 1 160 ? -18.391 21.109 1.435 1 86.56 160 THR A N 1
ATOM 1224 C CA . THR A 1 160 ? -18.125 22.531 1.258 1 86.56 160 THR A CA 1
ATOM 1225 C C . THR A 1 160 ? -16.906 22.75 0.366 1 86.56 160 THR A C 1
ATOM 1227 O O . THR A 1 160 ? -16.938 23.594 -0.529 1 86.56 160 THR A O 1
ATOM 1230 N N . LEU A 1 161 ? -15.883 21.938 0.576 1 86.5 161 LEU A N 1
ATOM 1231 C CA . LEU A 1 161 ? -14.664 22.031 -0.211 1 86.5 161 LEU A CA 1
ATOM 1232 C C . LEU A 1 161 ? -14.914 21.641 -1.662 1 86.5 161 LEU A C 1
ATOM 1234 O O . LEU A 1 161 ? -14.445 22.312 -2.582 1 86.5 161 LEU A O 1
ATOM 1238 N N . ARG A 1 162 ? -15.602 20.641 -1.806 1 80.75 162 ARG A N 1
ATOM 1239 C CA . ARG A 1 162 ? -15.867 20.141 -3.148 1 80.75 162 ARG A CA 1
ATOM 1240 C C . ARG A 1 162 ? -16.719 21.109 -3.953 1 80.75 162 ARG A C 1
ATOM 1242 O O . ARG A 1 162 ? -16.578 21.188 -5.176 1 80.75 162 ARG A O 1
ATOM 1249 N N . ALA A 1 163 ? -17.5 21.844 -3.293 1 83.81 163 ALA A N 1
ATOM 1250 C CA . ALA A 1 163 ? -18.359 22.812 -3.934 1 83.81 163 ALA A CA 1
ATOM 1251 C C . ALA A 1 163 ? -17.578 24.047 -4.363 1 83.81 163 ALA A C 1
ATOM 1253 O O . ALA A 1 163 ? -18.094 24.891 -5.117 1 83.81 163 ALA A O 1
ATOM 1254 N N . ARG A 1 164 ? -16.328 24.125 -3.896 1 86.88 164 ARG A N 1
ATOM 1255 C CA . ARG A 1 164 ? -15.5 25.281 -4.191 1 86.88 164 ARG A CA 1
ATOM 1256 C C . ARG A 1 164 ? -14.148 24.859 -4.75 1 86.88 164 ARG A C 1
ATOM 1258 O O . ARG A 1 164 ? -13.133 24.922 -4.051 1 86.88 164 ARG A O 1
ATOM 1265 N N . PRO A 1 165 ? -14.094 24.562 -6.008 1 82.75 165 PRO A N 1
ATOM 1266 C CA . PRO A 1 165 ? -12.875 24.016 -6.613 1 82.75 165 PRO A CA 1
ATOM 1267 C C . PRO A 1 165 ? -11.695 24.984 -6.539 1 82.75 165 PRO A C 1
ATOM 1269 O O . PRO A 1 165 ? -10.539 24.547 -6.59 1 82.75 165 PRO A O 1
ATOM 1272 N N . GLU A 1 166 ? -12 26.219 -6.465 1 82.5 166 GLU A N 1
ATOM 1273 C CA . GLU A 1 166 ? -10.93 27.203 -6.359 1 82.5 166 GLU A CA 1
ATOM 1274 C C . GLU A 1 166 ? -10.266 27.156 -4.984 1 82.5 166 GLU A C 1
ATOM 1276 O O . GLU A 1 166 ? -9.211 27.75 -4.773 1 82.5 166 GLU A O 1
ATOM 1281 N N . GLY A 1 167 ? -10.875 26.422 -4.109 1 88 167 GLY A N 1
ATOM 1282 C CA . GLY A 1 167 ? -10.383 26.328 -2.744 1 88 167 GLY A CA 1
ATOM 1283 C C . GLY A 1 167 ? -11.008 27.344 -1.81 1 88 167 GLY A C 1
ATOM 1284 O O . GLY A 1 167 ? -11.641 28.297 -2.26 1 88 167 GLY A O 1
ATOM 1285 N N . LEU A 1 168 ? -10.844 27.141 -0.517 1 91 168 LEU A N 1
ATOM 1286 C CA . LEU A 1 168 ? -11.383 28.078 0.468 1 91 168 LEU A CA 1
ATOM 1287 C C . LEU A 1 168 ? -10.5 28.109 1.715 1 91 168 LEU A C 1
ATOM 1289 O O . LEU A 1 168 ? -9.773 27.156 1.994 1 91 168 LEU A O 1
ATOM 1293 N N . SER A 1 169 ? -10.539 29.344 2.307 1 89.88 169 SER A N 1
ATOM 1294 C CA . SER A 1 169 ? -9.875 29.484 3.594 1 89.88 169 SER A CA 1
ATOM 1295 C C . SER A 1 169 ? -10.688 28.875 4.723 1 89.88 169 SER A C 1
ATOM 1297 O O . SER A 1 169 ? -11.852 28.516 4.527 1 89.88 169 SER A O 1
ATOM 1299 N N . ALA A 1 170 ? -10.039 28.781 5.906 1 91.25 170 ALA A N 1
ATOM 1300 C CA . ALA A 1 170 ? -10.75 28.266 7.074 1 91.25 170 ALA A CA 1
ATOM 1301 C C . ALA A 1 170 ? -11.945 29.156 7.414 1 91.25 170 ALA A C 1
ATOM 1303 O O . ALA A 1 170 ? -13.008 28.672 7.805 1 91.25 170 ALA A O 1
ATOM 1304 N N . SER A 1 171 ? -11.742 30.453 7.246 1 92.62 171 SER A N 1
ATOM 1305 C CA . SER A 1 171 ? -12.812 31.406 7.535 1 92.62 171 SER A CA 1
ATOM 1306 C C . SER A 1 171 ? -13.977 31.25 6.566 1 92.62 171 SER A C 1
ATOM 1308 O O . SER A 1 171 ? -15.141 31.266 6.977 1 92.62 171 SER A O 1
ATOM 1310 N N . GLU A 1 172 ? -13.695 31.031 5.355 1 93.06 172 GLU A N 1
ATOM 1311 C CA . GLU A 1 172 ? -14.727 30.828 4.336 1 93.06 172 GLU A CA 1
ATOM 1312 C C . GLU A 1 172 ? -15.484 29.516 4.566 1 93.06 172 GLU A C 1
ATOM 1314 O O . GLU A 1 172 ? -16.703 29.469 4.402 1 93.06 172 GLU A O 1
ATOM 1319 N N . CYS A 1 173 ? -14.773 28.531 4.887 1 92.19 173 CYS A N 1
ATOM 1320 C CA . CYS A 1 173 ? -15.391 27.25 5.168 1 92.19 173 CYS A CA 1
ATOM 1321 C C . CYS A 1 173 ? -16.312 27.328 6.371 1 92.19 173 CYS A C 1
ATOM 1323 O O . CYS A 1 173 ? -17.406 26.766 6.359 1 92.19 173 CYS A O 1
ATOM 1325 N N . ALA A 1 174 ? -15.875 28.047 7.43 1 91.94 174 ALA A N 1
ATOM 1326 C CA . ALA A 1 174 ? -16.672 28.234 8.641 1 91.94 174 ALA A CA 1
ATOM 1327 C C . ALA A 1 174 ? -18 28.906 8.32 1 91.94 174 ALA A C 1
ATOM 1329 O O . ALA A 1 174 ? -19.062 28.469 8.789 1 91.94 174 ALA A O 1
ATOM 1330 N N . GLU A 1 175 ? -17.906 29.859 7.512 1 91.88 175 GLU A N 1
ATOM 1331 C CA . GLU A 1 175 ? -19.094 30.609 7.121 1 91.88 175 GLU A CA 1
ATOM 1332 C C . GLU A 1 175 ? -20.062 29.734 6.324 1 91.88 175 GLU A C 1
ATOM 1334 O O . GLU A 1 175 ? -21.266 29.734 6.574 1 91.88 175 GLU A O 1
ATOM 1339 N N . ALA A 1 176 ? -19.5 28.984 5.418 1 88.88 176 ALA A N 1
ATOM 1340 C CA . ALA A 1 176 ? -20.328 28.156 4.531 1 88.88 176 ALA A CA 1
ATOM 1341 C C . ALA A 1 176 ? -20.969 27.016 5.293 1 88.88 176 ALA A C 1
ATOM 1343 O O . ALA A 1 176 ? -22.078 26.594 4.973 1 88.88 176 ALA A O 1
ATOM 1344 N N . GLY A 1 177 ? -20.266 26.438 6.227 1 83.25 177 GLY A N 1
ATOM 1345 C CA . GLY A 1 177 ? -20.734 25.25 6.926 1 83.25 177 GLY A CA 1
ATOM 1346 C C . GLY A 1 177 ? -21.344 25.547 8.281 1 83.25 177 GLY A C 1
ATOM 1347 O O . GLY A 1 177 ? -21.703 24.641 9.023 1 83.25 177 GLY A O 1
ATOM 1348 N N . GLU A 1 178 ? -21.422 26.875 8.633 1 86.25 178 GLU A N 1
ATOM 1349 C CA . GLU A 1 178 ? -21.906 27.281 9.945 1 86.25 178 GLU A CA 1
ATOM 1350 C C . GLU A 1 178 ? -21.125 26.594 11.062 1 86.25 178 GLU A C 1
ATOM 1352 O O . GLU A 1 178 ? -21.719 26.016 11.96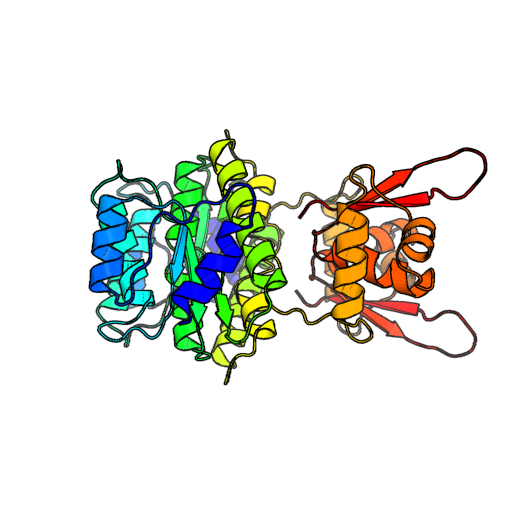9 1 86.25 178 GLU A O 1
ATOM 1357 N N . LEU A 1 179 ? -19.859 26.594 10.906 1 87.56 179 LEU A N 1
ATOM 1358 C CA . LEU A 1 179 ? -18.922 26.078 11.891 1 87.56 179 LEU A CA 1
ATOM 1359 C C . LEU A 1 179 ? -18.047 27.203 12.445 1 87.56 179 LEU A C 1
ATOM 1361 O O . LEU A 1 179 ? -17.984 28.281 11.875 1 87.56 179 LEU A O 1
ATOM 1365 N N . SER A 1 180 ? -17.484 27.031 13.656 1 89.56 180 SER A N 1
ATOM 1366 C CA . SER A 1 180 ? -16.422 27.938 14.078 1 89.56 180 SER A CA 1
ATOM 1367 C C . SER A 1 180 ? -15.219 27.859 13.156 1 89.56 180 SER A C 1
ATOM 1369 O O . SER A 1 180 ? -14.969 26.812 12.555 1 89.56 180 SER A O 1
ATOM 1371 N N . ARG A 1 181 ? -14.5 28.938 13.062 1 90.94 181 ARG A N 1
ATOM 1372 C CA . ARG A 1 181 ? -13.273 28.938 12.266 1 90.94 181 ARG A CA 1
ATOM 1373 C C . ARG A 1 181 ? -12.289 27.906 12.789 1 90.94 181 ARG A C 1
ATOM 1375 O O . ARG A 1 181 ? -11.602 27.25 12 1 90.94 181 ARG A O 1
ATOM 1382 N N . VAL A 1 182 ? -12.258 27.766 14.062 1 85.56 182 VAL A N 1
ATOM 1383 C CA . VAL A 1 182 ? -11.336 26.812 14.688 1 85.56 182 VAL A CA 1
ATOM 1384 C C . VAL A 1 182 ? -11.688 25.391 14.258 1 85.56 182 VAL A C 1
ATOM 1386 O O . VAL A 1 182 ? -10.805 24.625 13.867 1 85.56 182 VAL A O 1
ATOM 1389 N N . SER A 1 183 ? -12.984 25.031 14.367 1 84.25 183 SER A N 1
ATOM 1390 C CA . SER A 1 183 ? -13.445 23.719 13.938 1 84.25 183 SER A CA 1
ATOM 1391 C C . SER A 1 183 ? -13.164 23.484 12.461 1 84.25 183 SER A C 1
ATOM 1393 O O . SER A 1 183 ? -12.625 22.438 12.086 1 84.25 183 SER A O 1
ATOM 1395 N N . ALA A 1 184 ? -13.516 24.438 11.625 1 91.5 184 ALA A N 1
ATOM 1396 C CA . ALA A 1 184 ? -13.289 24.312 10.188 1 91.5 184 ALA A CA 1
ATOM 1397 C C . ALA A 1 184 ? -11.82 24.031 9.891 1 91.5 184 ALA A C 1
ATOM 1399 O O . ALA A 1 184 ? -11.5 23.156 9.078 1 91.5 184 ALA A O 1
ATOM 1400 N N . ARG A 1 185 ? -11.008 24.719 10.516 1 88.56 185 ARG A N 1
ATOM 1401 C CA . ARG A 1 185 ? -9.57 24.578 10.289 1 88.56 185 ARG A CA 1
ATOM 1402 C C . ARG A 1 185 ? -9.102 23.172 10.648 1 88.56 185 ARG A C 1
ATOM 1404 O O . ARG A 1 185 ? -8.289 22.578 9.938 1 88.56 185 ARG A O 1
ATOM 1411 N N . ARG A 1 186 ? -9.617 22.688 11.734 1 82.94 186 ARG A N 1
ATOM 1412 C CA . ARG A 1 186 ? -9.211 21.344 12.172 1 82.94 186 ARG A CA 1
ATOM 1413 C C . ARG A 1 186 ? -9.555 20.312 11.109 1 82.94 186 ARG A C 1
ATOM 1415 O O . ARG A 1 186 ? -8.734 19.438 10.812 1 82.94 186 ARG A O 1
ATOM 1422 N N . TYR A 1 187 ? -10.719 20.438 10.609 1 84.81 187 TYR A N 1
ATOM 1423 C CA . TYR A 1 187 ? -11.156 19.5 9.586 1 84.81 187 TYR A CA 1
ATOM 1424 C C . TYR A 1 187 ? -10.359 19.688 8.297 1 84.81 187 TYR A C 1
ATOM 1426 O O . TYR A 1 187 ? -9.961 18.719 7.66 1 84.81 187 TYR A O 1
ATOM 1434 N N . LEU A 1 188 ? -10.102 20.938 7.945 1 86.69 188 LEU A N 1
ATOM 1435 C CA . LEU A 1 188 ? -9.352 21.234 6.734 1 86.69 188 LEU A CA 1
ATOM 1436 C 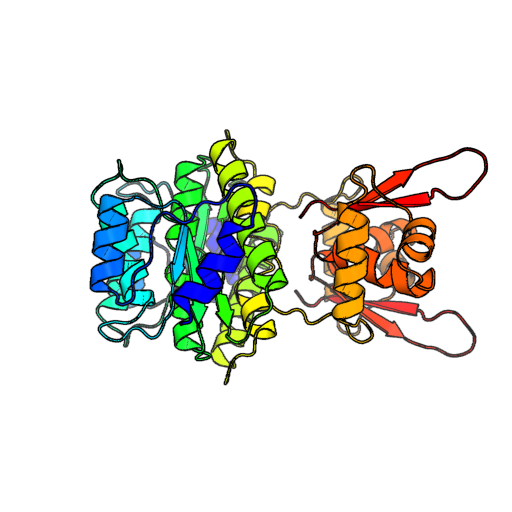C . LEU A 1 188 ? -7.918 20.719 6.84 1 86.69 188 LEU A C 1
ATOM 1438 O O . LEU A 1 188 ? -7.395 20.125 5.895 1 86.69 188 LEU A O 1
ATOM 1442 N N . GLU A 1 189 ? -7.359 20.875 7.984 1 81.19 189 GLU A N 1
ATOM 1443 C CA . GLU A 1 189 ? -6.008 20.391 8.234 1 81.19 189 GLU A CA 1
ATOM 1444 C C . GLU A 1 189 ? -5.957 18.859 8.203 1 81.19 189 GLU A C 1
ATOM 1446 O O . GLU A 1 189 ? -4.984 18.266 7.727 1 81.19 189 GLU A O 1
ATOM 1451 N N . HIS A 1 190 ? -6.988 18.297 8.742 1 74.69 190 HIS A N 1
ATOM 1452 C CA . HIS A 1 190 ? -7.082 16.844 8.688 1 74.69 190 HIS A CA 1
ATOM 1453 C C . HIS A 1 190 ? -7.09 16.344 7.242 1 74.69 190 HIS A C 1
ATOM 1455 O O . HIS A 1 190 ? -6.355 15.414 6.895 1 74.69 190 HIS A O 1
ATOM 1461 N N . PHE A 1 191 ? -7.891 17 6.422 1 75.06 191 PHE A N 1
ATOM 1462 C CA . PHE A 1 191 ? -7.984 16.594 5.027 1 75.06 191 PHE A CA 1
ATOM 1463 C C . PHE A 1 191 ? -6.664 16.844 4.301 1 75.06 191 PHE A C 1
ATOM 1465 O O . PHE A 1 191 ? -6.262 16.047 3.449 1 75.06 191 PHE A O 1
ATOM 1472 N N . ALA A 1 192 ? -6.039 17.922 4.633 1 72.56 192 ALA A N 1
ATOM 1473 C CA . ALA A 1 192 ? -4.734 18.188 4.039 1 72.56 192 ALA A CA 1
ATOM 1474 C C . ALA A 1 192 ? -3.703 17.156 4.469 1 72.56 192 ALA A C 1
ATOM 1476 O O . ALA A 1 192 ? -2.945 16.641 3.643 1 72.56 192 ALA A O 1
ATOM 1477 N N . GLY A 1 193 ? -3.756 16.828 5.715 1 65.94 193 GLY A N 1
ATOM 1478 C CA . GLY A 1 193 ? -2.816 15.875 6.277 1 65.94 193 GLY A CA 1
ATOM 1479 C C . GLY A 1 193 ? -2.992 14.469 5.73 1 65.94 193 GLY A C 1
ATOM 1480 O O . GLY A 1 193 ? -2.035 13.695 5.676 1 65.94 193 GLY A O 1
ATOM 1481 N N . THR A 1 194 ? -4.254 14.25 5.336 1 60.62 194 THR A N 1
ATOM 1482 C CA . THR A 1 194 ? -4.555 12.914 4.828 1 60.62 194 THR A CA 1
ATOM 1483 C C . THR A 1 194 ? -4.516 12.891 3.301 1 60.62 194 THR A C 1
ATOM 1485 O O . THR A 1 194 ? -4.922 11.914 2.678 1 60.62 194 THR A O 1
ATOM 1488 N N . GLY A 1 195 ? -4.094 14.062 2.74 1 60.78 195 GLY A N 1
ATOM 1489 C CA . GLY A 1 195 ? -3.902 14.141 1.301 1 60.78 195 GLY A CA 1
ATOM 1490 C C . GLY A 1 195 ? -5.199 14.328 0.536 1 60.78 195 GLY A C 1
ATOM 1491 O O . GLY A 1 195 ? -5.246 14.109 -0.676 1 60.78 195 GLY A O 1
ATOM 1492 N N . ARG A 1 196 ? -6.199 14.641 1.209 1 66.56 196 ARG A N 1
ATOM 1493 C CA . ARG A 1 196 ? -7.496 14.82 0.565 1 66.56 196 ARG A CA 1
ATOM 1494 C C . ARG A 1 196 ? -7.691 16.266 0.115 1 66.56 196 ARG A C 1
ATOM 1496 O O . ARG A 1 196 ? -8.555 16.547 -0.715 1 66.56 196 ARG A O 1
ATOM 1503 N N . ALA A 1 197 ? -6.918 17.109 0.703 1 76.25 197 ALA A N 1
ATOM 1504 C CA . ALA A 1 197 ? -6.934 18.516 0.311 1 76.25 197 ALA A CA 1
ATOM 1505 C C . ALA A 1 197 ? -5.516 19.047 0.112 1 76.25 197 ALA A C 1
ATOM 1507 O O . ALA A 1 197 ? -4.566 18.547 0.715 1 76.25 197 ALA A O 1
ATOM 1508 N N . GLU A 1 198 ? -5.379 19.906 -0.756 1 78.94 198 GLU A N 1
ATOM 1509 C CA . GLU A 1 198 ? -4.129 20.625 -0.96 1 78.94 198 GLU A CA 1
ATOM 1510 C C . GLU A 1 198 ? -4.199 22.016 -0.34 1 78.94 198 GLU A C 1
ATOM 1512 O O . GLU A 1 198 ? -5.227 22.703 -0.433 1 78.94 198 GLU A O 1
ATOM 1517 N N . VAL A 1 199 ? -3.014 22.422 0.269 1 80.19 199 VAL A N 1
ATOM 1518 C CA . VAL A 1 199 ? -2.963 23.734 0.896 1 80.19 199 VAL A CA 1
ATOM 1519 C C . VAL A 1 199 ? -2.115 24.672 0.047 1 80.19 199 VAL A C 1
ATOM 1521 O O . VAL A 1 199 ? -1.016 24.328 -0.38 1 80.19 199 VAL A O 1
ATOM 1524 N N . THR A 1 200 ? -2.67 25.703 -0.369 1 77.5 200 THR A N 1
ATOM 1525 C CA . THR A 1 200 ? -1.933 26.781 -1.029 1 77.5 200 THR A CA 1
ATOM 1526 C C . THR A 1 200 ? -1.967 28.047 -0.193 1 77.5 200 THR A C 1
ATOM 1528 O O . THR A 1 200 ? -2.959 28.328 0.484 1 77.5 200 THR A O 1
ATOM 1531 N N . LEU A 1 201 ? -0.807 28.703 -0.188 1 73.12 201 LEU A N 1
ATOM 1532 C CA . LEU A 1 201 ? -0.739 29.984 0.509 1 73.12 201 LEU A CA 1
ATOM 1533 C C . LEU A 1 201 ? -1.008 31.141 -0.449 1 73.12 201 LEU A C 1
ATOM 1535 O O . LEU A 1 201 ? -0.429 31.203 -1.536 1 73.12 201 LEU A O 1
ATOM 1539 N N . ARG A 1 202 ? -2 31.781 -0.263 1 70.19 202 ARG A N 1
ATOM 1540 C CA . ARG A 1 202 ? -2.283 32.969 -1.05 1 70.19 202 ARG A CA 1
ATOM 1541 C C . ARG A 1 202 ? -1.783 34.219 -0.339 1 70.19 202 ARG A C 1
ATOM 1543 O O . ARG A 1 202 ? -2.162 34.5 0.804 1 70.19 202 ARG A O 1
ATOM 1550 N N . TYR A 1 203 ? -0.719 34.781 -0.964 1 63 203 TYR A N 1
ATOM 1551 C CA . TYR A 1 203 ? -0.111 36 -0.443 1 63 203 TYR A CA 1
ATOM 1552 C C . TYR A 1 203 ? -0.946 37.219 -0.803 1 63 203 TYR A C 1
ATOM 1554 O O . TYR A 1 203 ? -1.291 37.406 -1.97 1 63 203 TYR A O 1
ATOM 1562 N N . GLY A 1 204 ? -1.891 37.469 -0.203 1 54.31 204 GLY A N 1
ATOM 1563 C CA . GLY A 1 204 ? -2.555 38.719 -0.461 1 54.31 204 GLY A CA 1
ATOM 1564 C C . GLY A 1 204 ? -1.744 39.938 -0.007 1 54.31 204 GLY A C 1
ATOM 1565 O O . GLY A 1 204 ? -0.622 39.781 0.48 1 54.31 204 GLY A O 1
ATOM 1566 N N . GLY A 1 205 ? -2.299 41.219 -0.141 1 53.19 205 GLY A N 1
ATOM 1567 C CA . GLY A 1 205 ? -1.62 42.438 0.214 1 53.19 205 GLY A CA 1
ATOM 1568 C C . GLY A 1 205 ? -0.934 42.375 1.566 1 53.19 205 GLY A C 1
ATOM 1569 O O . GLY A 1 205 ? -0.598 41.312 2.047 1 53.19 205 GLY A O 1
ATOM 1570 N N . THR A 1 206 ? -1.083 43.375 2.436 1 54.31 206 THR A N 1
ATOM 1571 C CA . THR A 1 206 ? -0.532 43.688 3.752 1 54.31 206 THR A CA 1
ATOM 1572 C C . THR A 1 206 ? -1.032 42.688 4.789 1 54.31 206 THR A C 1
ATOM 1574 O O . THR A 1 206 ? -2.238 42.562 5.012 1 54.31 206 THR A O 1
ATOM 1577 N N . GLY A 1 207 ? -0.194 41.438 5.09 1 58.66 207 GLY A N 1
ATOM 1578 C CA . GLY A 1 207 ? -0.525 40.594 6.215 1 58.66 207 GLY A CA 1
ATOM 1579 C C . GLY A 1 207 ? -0.089 39.156 6.02 1 58.66 207 GLY A C 1
ATOM 1580 O O . GLY A 1 207 ? 0.664 38.844 5.094 1 58.66 207 GLY A O 1
ATOM 1581 N N . ARG A 1 208 ? -0.4 38.344 6.93 1 63.97 208 ARG A N 1
ATOM 1582 C CA . ARG A 1 208 ? -0.005 36.938 6.957 1 63.97 208 ARG A CA 1
ATOM 1583 C C . ARG A 1 208 ? -0.652 36.156 5.816 1 63.97 208 ARG A C 1
ATOM 1585 O O . ARG A 1 208 ? -1.826 36.375 5.5 1 63.97 208 ARG A O 1
ATOM 1592 N N . PRO A 1 209 ? 0.054 35.438 5.055 1 70 209 PRO A N 1
ATOM 1593 C CA . PRO A 1 209 ? -0.513 34.625 3.982 1 70 209 PRO A CA 1
ATOM 1594 C C . PRO A 1 209 ? -1.679 33.75 4.457 1 70 209 PRO A C 1
ATOM 1596 O O . PRO A 1 209 ? -1.689 33.312 5.605 1 70 209 PRO A O 1
ATOM 1599 N N . GLU A 1 210 ? -2.73 33.844 3.68 1 78.44 210 GLU A N 1
ATOM 1600 C CA . GLU A 1 210 ? -3.898 33.031 4 1 78.44 210 GLU A CA 1
ATOM 1601 C C . GLU A 1 210 ? -3.762 31.625 3.426 1 78.44 210 GLU A C 1
ATOM 1603 O O . GLU A 1 210 ? -3.43 31.469 2.25 1 78.44 210 GLU A O 1
ATOM 1608 N N . ARG A 1 211 ? -3.938 30.641 4.301 1 83.31 211 ARG A N 1
ATOM 1609 C CA . ARG A 1 211 ? -3.949 29.25 3.863 1 83.31 211 ARG A CA 1
ATOM 1610 C C . ARG A 1 211 ? -5.262 28.891 3.174 1 83.31 211 ARG A C 1
ATOM 1612 O O . ARG A 1 211 ? -6.34 29.141 3.723 1 83.31 211 ARG A O 1
ATOM 1619 N N . ARG A 1 212 ? -5.145 28.422 1.967 1 87.56 212 ARG A N 1
ATOM 1620 C CA . ARG A 1 212 ? -6.328 27.969 1.239 1 87.56 212 ARG A CA 1
ATOM 1621 C C . ARG A 1 212 ? -6.262 26.469 0.961 1 87.56 212 ARG A C 1
ATOM 1623 O O . ARG A 1 212 ? -5.188 25.938 0.676 1 87.56 212 ARG A O 1
ATOM 1630 N N . TYR A 1 213 ? -7.453 25.875 1.084 1 87.88 213 TYR A N 1
ATOM 1631 C CA . TYR A 1 213 ? -7.574 24.438 0.94 1 87.88 213 TYR A CA 1
ATOM 1632 C C . TYR A 1 213 ? -8.406 24.078 -0.286 1 87.88 213 TYR A C 1
ATOM 1634 O O . TYR A 1 213 ? -9.461 24.672 -0.527 1 87.88 213 TYR A O 1
ATOM 1642 N N . ARG A 1 214 ? -7.887 23.188 -1.021 1 86 214 ARG A N 1
ATOM 1643 C CA . ARG A 1 214 ? -8.602 22.656 -2.184 1 86 214 ARG A CA 1
ATOM 1644 C C . ARG A 1 214 ? -8.727 21.141 -2.111 1 86 214 ARG A C 1
ATOM 1646 O O . ARG A 1 214 ? -7.75 20.453 -1.828 1 86 214 ARG A O 1
ATOM 1653 N N . TRP A 1 215 ? -9.961 20.719 -2.312 1 81 215 TRP A N 1
ATOM 1654 C CA . TRP A 1 215 ? -10.18 19.281 -2.309 1 81 215 TRP A CA 1
ATOM 1655 C C . TRP A 1 215 ? -9.484 18.625 -3.496 1 81 215 TRP A C 1
ATOM 1657 O O . TRP A 1 215 ? -9.602 19.094 -4.629 1 81 215 TRP A O 1
ATOM 1667 N N . ILE A 1 216 ? -8.648 17.688 -3.289 1 62.75 216 ILE A N 1
ATOM 1668 C CA . ILE A 1 216 ? -7.973 17.016 -4.398 1 62.75 216 ILE A CA 1
ATOM 1669 C C . ILE A 1 216 ? -8.312 15.531 -4.395 1 62.75 216 ILE A C 1
ATOM 1671 O O . ILE A 1 216 ? -7.812 14.773 -5.227 1 62.75 216 ILE A O 1
ATOM 1675 N N . GLY A 1 217 ? -9.055 15.016 -3.514 1 58.72 217 GLY A N 1
ATOM 1676 C CA . GLY A 1 217 ? -9.383 13.602 -3.428 1 58.72 217 GLY A CA 1
ATOM 1677 C C . GLY A 1 217 ? -10.727 13.266 -4.039 1 58.72 217 GLY A C 1
ATOM 1678 O O . GLY A 1 217 ? -11.547 14.156 -4.285 1 58.72 217 GLY A O 1
ATOM 1679 N N . MET B 1 1 ? 27.328 -7.625 -7.219 1 51.09 1 MET B N 1
ATOM 1680 C CA . MET B 1 1 ? 27.688 -6.383 -6.539 1 51.09 1 MET B CA 1
ATOM 1681 C C . MET B 1 1 ? 26.469 -5.773 -5.836 1 51.09 1 MET B C 1
ATOM 1683 O O . MET B 1 1 ? 26.531 -5.488 -4.641 1 51.09 1 MET B O 1
ATOM 1687 N N . VAL B 1 2 ? 25.312 -5.805 -6.426 1 60.5 2 VAL B N 1
ATOM 1688 C CA . VAL B 1 2 ? 24.109 -5.141 -5.914 1 60.5 2 VAL B CA 1
ATOM 1689 C C . VAL B 1 2 ? 23.578 -5.902 -4.703 1 60.5 2 VAL B C 1
ATOM 1691 O O . VAL B 1 2 ? 23.266 -5.301 -3.672 1 60.5 2 VAL B O 1
ATOM 1694 N N . ALA B 1 3 ? 23.766 -7.234 -4.797 1 72.06 3 ALA B N 1
ATOM 1695 C CA . ALA B 1 3 ? 23.266 -8.062 -3.697 1 72.06 3 ALA B CA 1
ATOM 1696 C C . ALA B 1 3 ? 24.141 -7.895 -2.455 1 72.06 3 ALA B C 1
ATOM 1698 O O . ALA B 1 3 ? 23.641 -7.855 -1.333 1 72.06 3 ALA B O 1
ATOM 1699 N N . LYS B 1 4 ? 25.406 -7.68 -2.742 1 70.12 4 LYS B N 1
ATOM 1700 C CA . LYS B 1 4 ? 26.344 -7.527 -1.637 1 70.12 4 LYS B CA 1
ATOM 1701 C C . LYS B 1 4 ? 26.125 -6.207 -0.905 1 70.12 4 LYS B C 1
ATOM 1703 O O . LYS B 1 4 ? 26.141 -6.16 0.327 1 70.12 4 LYS B O 1
ATOM 1708 N N . LEU B 1 5 ? 25.906 -5.16 -1.646 1 70.25 5 LEU B N 1
ATOM 1709 C CA . LEU B 1 5 ? 25.688 -3.838 -1.065 1 70.25 5 LEU B CA 1
ATOM 1710 C C . LEU B 1 5 ? 24.422 -3.82 -0.224 1 70.25 5 LEU B C 1
ATOM 1712 O O . LEU B 1 5 ? 24.422 -3.324 0.905 1 70.25 5 LEU B O 1
ATOM 1716 N N . HIS B 1 6 ? 23.391 -4.43 -0.669 1 80.38 6 HIS B N 1
ATOM 1717 C CA . HIS B 1 6 ? 22.141 -4.473 0.073 1 80.38 6 HIS B CA 1
ATOM 1718 C C . HIS B 1 6 ? 22.297 -5.281 1.359 1 80.38 6 HIS B C 1
ATOM 1720 O O . HIS B 1 6 ? 21.75 -4.902 2.4 1 80.38 6 HIS B O 1
ATOM 1726 N N . SER B 1 7 ? 23.094 -6.301 1.127 1 82.25 7 SER B N 1
ATOM 1727 C CA . SER B 1 7 ? 23.328 -7.164 2.281 1 82.25 7 SER B CA 1
ATOM 1728 C C . SER B 1 7 ? 24.031 -6.41 3.406 1 82.25 7 SER B C 1
ATOM 1730 O O . SER B 1 7 ? 23.703 -6.594 4.582 1 82.25 7 SER B O 1
ATOM 1732 N N . ARG B 1 8 ? 24.969 -5.629 3.047 1 77.94 8 ARG B N 1
ATOM 1733 C CA . ARG B 1 8 ? 25.703 -4.848 4.035 1 77.94 8 ARG B CA 1
ATOM 1734 C C . ARG B 1 8 ? 24.781 -3.863 4.75 1 77.94 8 ARG B C 1
ATOM 1736 O O . ARG B 1 8 ? 24.844 -3.725 5.973 1 77.94 8 ARG B O 1
ATOM 1743 N N . TYR B 1 9 ? 23.953 -3.258 4 1 78 9 TYR B N 1
ATOM 1744 C CA . TYR B 1 9 ? 23.031 -2.285 4.582 1 78 9 TYR B CA 1
ATOM 1745 C C . TYR B 1 9 ? 22.062 -2.961 5.547 1 78 9 TYR B C 1
ATOM 1747 O O . TYR B 1 9 ? 21.734 -2.404 6.594 1 78 9 TYR B O 1
ATOM 1755 N N . VAL B 1 10 ? 21.594 -4.148 5.254 1 85.94 10 VAL B N 1
ATOM 1756 C CA . VAL B 1 10 ? 20.609 -4.875 6.039 1 85.94 10 VAL B CA 1
ATOM 1757 C C . VAL B 1 10 ? 21.25 -5.441 7.297 1 85.94 10 VAL B C 1
ATOM 1759 O O . VAL B 1 10 ? 20.656 -5.434 8.375 1 85.94 10 VAL B O 1
ATOM 1762 N N . SER B 1 11 ? 22.484 -5.859 7.141 1 82.75 11 SER B N 1
ATOM 1763 C CA . SER B 1 11 ? 23.172 -6.57 8.211 1 82.75 11 SER B CA 1
ATOM 1764 C C . SER B 1 11 ? 23.453 -5.648 9.398 1 82.75 11 SER B C 1
ATOM 1766 O O . SER B 1 11 ? 23.594 -6.113 10.531 1 82.75 11 SER B O 1
ATOM 1768 N N . VAL B 1 12 ? 23.438 -4.43 9.164 1 78 12 VAL B N 1
ATOM 1769 C CA . VAL B 1 12 ? 23.766 -3.496 10.234 1 78 12 VAL B CA 1
ATOM 1770 C C . VAL B 1 12 ? 22.484 -3.043 10.945 1 78 12 VAL B C 1
ATOM 1772 O O . VAL B 1 12 ? 22.547 -2.293 11.922 1 78 12 VAL B O 1
ATOM 1775 N N . MET B 1 13 ? 21.422 -3.488 10.484 1 83.06 13 MET B N 1
ATOM 1776 C CA . MET B 1 13 ? 20.141 -3.082 11.062 1 83.06 13 MET B CA 1
ATOM 1777 C C . MET B 1 13 ? 19.703 -4.062 12.141 1 83.06 13 MET B C 1
ATOM 1779 O O . MET B 1 13 ? 19.625 -5.266 11.898 1 83.06 13 MET B O 1
ATOM 1783 N N . ASP B 1 14 ? 19.359 -3.475 13.242 1 83.56 14 ASP B N 1
ATOM 1784 C CA . ASP B 1 14 ? 18.828 -4.301 14.312 1 83.56 14 ASP B CA 1
ATOM 1785 C C . ASP B 1 14 ? 17.5 -4.93 13.906 1 83.56 14 ASP B C 1
ATOM 1787 O O . ASP B 1 14 ? 16.656 -4.273 13.289 1 83.56 14 ASP B O 1
ATOM 1791 N N . GLY B 1 15 ? 17.406 -6.238 14.195 1 88.94 15 GLY B N 1
ATOM 1792 C CA . GLY B 1 15 ? 16.141 -6.914 13.93 1 88.94 15 GLY B CA 1
ATOM 1793 C C . GLY B 1 15 ? 16.109 -7.613 12.586 1 88.94 15 GLY B C 1
ATOM 1794 O O . GLY B 1 15 ? 15.117 -8.273 12.242 1 88.94 15 GLY B O 1
ATOM 1795 N N . PHE B 1 16 ? 17.234 -7.387 11.898 1 93.19 16 PHE B N 1
ATOM 1796 C CA . PHE B 1 16 ? 17.312 -8.031 10.594 1 93.19 16 PHE B CA 1
ATOM 1797 C C . PHE B 1 16 ? 18.547 -8.922 10.492 1 93.19 16 PHE B C 1
ATOM 1799 O O . PHE B 1 16 ? 19.625 -8.555 10.977 1 93.19 16 PHE B O 1
ATOM 1806 N N . THR B 1 17 ? 18.406 -10.039 9.906 1 94.44 17 THR B N 1
ATOM 1807 C CA . THR B 1 17 ? 19.5 -10.961 9.617 1 94.44 17 THR B CA 1
ATOM 1808 C C . THR B 1 17 ? 19.438 -11.445 8.172 1 94.44 17 THR B C 1
ATOM 1810 O O . THR B 1 17 ? 18.391 -11.906 7.715 1 94.44 17 THR B O 1
ATOM 1813 N N . VAL B 1 18 ? 20.531 -11.289 7.492 1 94.56 18 VAL B N 1
ATOM 1814 C CA . VAL B 1 18 ? 20.609 -11.828 6.137 1 94.56 18 VAL B CA 1
ATOM 1815 C C . VAL B 1 18 ? 20.828 -13.336 6.188 1 94.56 18 VAL B C 1
ATOM 1817 O O . VAL B 1 18 ? 21.875 -13.805 6.645 1 94.56 18 VAL B O 1
ATOM 1820 N N . VAL B 1 19 ? 19.922 -14.086 5.684 1 95.38 19 VAL B N 1
ATOM 1821 C CA . VAL B 1 19 ? 20.016 -15.539 5.816 1 95.38 19 VAL B CA 1
ATOM 1822 C C . VAL B 1 19 ? 20.484 -16.156 4.5 1 95.38 19 VAL B C 1
ATOM 1824 O O . VAL B 1 19 ? 20.859 -17.328 4.453 1 95.38 19 VAL B O 1
ATOM 1827 N N . GLY B 1 20 ? 20.453 -15.273 3.424 1 94.56 20 GLY B N 1
ATOM 1828 C CA . GLY B 1 20 ? 20.891 -15.797 2.139 1 94.56 20 GLY B CA 1
ATOM 1829 C C . GLY B 1 20 ? 20.984 -14.727 1.064 1 94.56 20 GLY B C 1
ATOM 1830 O O . GLY B 1 20 ? 20.406 -13.648 1.198 1 94.56 20 GLY B O 1
ATOM 1831 N N . VAL B 1 21 ? 21.797 -15.039 0.05 1 94.94 21 VAL B N 1
ATOM 1832 C CA . VAL B 1 21 ? 21.969 -14.211 -1.138 1 94.94 21 VAL B CA 1
ATOM 1833 C C . VAL B 1 21 ? 21.922 -15.086 -2.389 1 94.94 21 VAL B C 1
ATOM 1835 O O . VAL B 1 21 ? 22.5 -16.172 -2.416 1 94.94 21 VAL B O 1
ATOM 1838 N N . ALA B 1 22 ? 21.125 -14.688 -3.352 1 95.31 22 ALA B N 1
ATOM 1839 C CA . ALA B 1 22 ? 21.031 -15.375 -4.637 1 95.31 22 ALA B CA 1
ATOM 1840 C C . ALA B 1 22 ? 21.297 -14.414 -5.793 1 95.31 22 ALA B C 1
ATOM 1842 O O . ALA B 1 22 ? 20.938 -13.242 -5.723 1 95.31 22 ALA B O 1
ATOM 1843 N N . HIS B 1 23 ? 21.859 -14.914 -6.867 1 94 23 HIS B N 1
ATOM 1844 C CA . HIS B 1 23 ? 22.25 -14.055 -7.973 1 94 23 HIS B CA 1
ATOM 1845 C C . HIS B 1 23 ? 21.422 -14.328 -9.219 1 94 23 HIS B C 1
ATOM 1847 O O . HIS B 1 23 ? 21.656 -13.742 -10.273 1 94 23 HIS B O 1
ATOM 1853 N N . ASN B 1 24 ? 20.547 -15.273 -9.18 1 95.75 24 ASN B N 1
ATOM 1854 C CA . ASN B 1 24 ? 19.562 -15.547 -10.219 1 95.75 24 ASN B CA 1
ATOM 1855 C C . ASN B 1 24 ? 18.234 -16.031 -9.633 1 95.75 24 ASN B C 1
ATOM 1857 O O . ASN B 1 24 ? 18.141 -16.281 -8.43 1 95.75 24 ASN B O 1
ATOM 1861 N N . GLY B 1 25 ? 17.188 -16.047 -10.445 1 97.12 25 GLY B N 1
ATOM 1862 C CA . GLY B 1 25 ? 15.844 -16.375 -9.977 1 97.12 25 GLY B CA 1
ATOM 1863 C C . GLY B 1 25 ? 15.734 -17.797 -9.453 1 97.12 25 GLY B C 1
ATOM 1864 O O . GLY B 1 25 ? 15.133 -18.031 -8.406 1 97.12 25 GLY B O 1
ATOM 1865 N N . ALA B 1 26 ? 16.297 -18.719 -10.195 1 97.56 26 ALA B N 1
ATOM 1866 C CA . ALA B 1 26 ? 16.219 -20.125 -9.797 1 97.56 26 ALA B CA 1
ATOM 1867 C C . ALA B 1 26 ? 16.859 -20.328 -8.43 1 97.56 26 ALA B C 1
ATOM 1869 O O . ALA B 1 26 ? 16.297 -21.031 -7.574 1 97.56 26 ALA B O 1
ATOM 1870 N N . ASP B 1 27 ? 17.984 -19.75 -8.25 1 97.12 27 ASP B N 1
ATOM 1871 C CA . ASP B 1 27 ? 18.672 -19.844 -6.965 1 97.12 27 ASP B CA 1
ATOM 1872 C C . ASP B 1 27 ? 17.875 -19.172 -5.855 1 97.12 27 ASP B C 1
ATOM 1874 O O . ASP B 1 27 ? 17.844 -19.656 -4.719 1 97.12 27 ASP B O 1
ATOM 1878 N N . ALA B 1 28 ? 17.266 -18.047 -6.191 1 96.88 28 ALA B N 1
ATOM 1879 C CA . ALA B 1 28 ? 16.438 -17.328 -5.215 1 96.88 28 ALA B CA 1
ATOM 1880 C C . ALA B 1 28 ? 15.273 -18.203 -4.746 1 96.88 28 ALA B C 1
ATOM 1882 O O . ALA B 1 28 ? 14.984 -18.266 -3.549 1 96.88 28 ALA B O 1
ATOM 1883 N N . LEU B 1 29 ? 14.641 -18.906 -5.711 1 97 29 LEU B N 1
ATOM 1884 C CA . LEU B 1 29 ? 13.5 -19.75 -5.379 1 97 29 LEU B CA 1
ATOM 1885 C C . LEU B 1 29 ? 13.938 -20.938 -4.527 1 97 29 LEU B C 1
ATOM 1887 O O . LEU B 1 29 ? 13.266 -21.281 -3.549 1 97 29 LEU B O 1
ATOM 1891 N N . ARG B 1 30 ? 15.039 -21.5 -4.875 1 97.19 30 ARG B N 1
ATOM 1892 C CA . ARG B 1 30 ? 15.57 -22.625 -4.098 1 97.19 30 ARG B CA 1
ATOM 1893 C C . ARG B 1 30 ? 15.93 -22.188 -2.686 1 97.19 30 ARG B C 1
ATOM 1895 O O . ARG B 1 30 ? 15.617 -22.875 -1.714 1 97.19 30 ARG B O 1
ATOM 1902 N N . ALA B 1 31 ? 16.641 -21.109 -2.592 1 96.44 31 ALA B N 1
ATOM 1903 C CA . ALA B 1 31 ? 17.031 -20.578 -1.286 1 96.44 31 ALA B CA 1
ATOM 1904 C C . ALA B 1 31 ? 15.812 -20.25 -0.433 1 96.44 31 ALA B C 1
ATOM 1906 O O . ALA B 1 31 ? 15.797 -20.531 0.771 1 96.44 31 ALA B O 1
ATOM 1907 N N . ALA B 1 32 ? 14.773 -19.609 -1.05 1 95.75 32 ALA B N 1
ATOM 1908 C CA . ALA B 1 32 ? 13.57 -19.25 -0.312 1 95.75 32 ALA B CA 1
ATOM 1909 C C . ALA B 1 32 ? 12.867 -20.484 0.239 1 95.75 32 ALA B C 1
ATOM 1911 O O . ALA B 1 32 ? 12.297 -20.438 1.334 1 95.75 32 ALA B O 1
ATOM 1912 N N . GLU B 1 33 ? 12.891 -21.547 -0.555 1 94.31 33 GLU B N 1
ATOM 1913 C CA . GLU B 1 33 ? 12.281 -22.797 -0.112 1 94.31 33 GLU B CA 1
ATOM 1914 C C . GLU B 1 33 ? 13.016 -23.359 1.098 1 94.31 33 GLU B C 1
ATOM 1916 O O . GLU B 1 33 ? 12.383 -23.844 2.045 1 94.31 33 GLU B O 1
ATOM 1921 N N . ARG B 1 34 ? 14.25 -23.281 1.088 1 95.44 34 ARG B N 1
ATOM 1922 C CA . ARG B 1 34 ? 15.086 -23.891 2.119 1 95.44 34 ARG B CA 1
ATOM 1923 C C . ARG B 1 34 ? 15.141 -23.016 3.363 1 95.44 34 ARG B C 1
ATOM 1925 O O . ARG B 1 34 ? 15.039 -23.516 4.488 1 95.44 34 ARG B O 1
ATOM 1932 N N . LEU B 1 35 ? 15.297 -21.734 3.17 1 96.06 35 LEU B N 1
ATOM 1933 C CA . LEU B 1 35 ? 15.633 -20.844 4.273 1 96.06 35 LEU B CA 1
ATOM 1934 C C . LEU B 1 35 ? 14.375 -20.188 4.844 1 96.06 35 LEU B C 1
ATOM 1936 O O . LEU B 1 35 ? 14.406 -19.641 5.953 1 96.06 35 LEU B O 1
ATOM 1940 N N . ARG B 1 36 ? 13.305 -20.094 4.062 1 94.44 36 ARG B N 1
ATOM 1941 C CA . ARG B 1 36 ? 12.016 -19.547 4.477 1 94.44 36 ARG B CA 1
ATOM 1942 C C . ARG B 1 36 ? 12.164 -18.141 5.039 1 94.44 36 ARG B C 1
ATOM 1944 O O . ARG B 1 36 ? 11.742 -17.875 6.164 1 94.44 36 ARG B O 1
ATOM 1951 N N . PRO B 1 37 ? 12.727 -17.297 4.262 1 95.69 37 PRO B N 1
ATOM 1952 C CA . PRO B 1 37 ? 12.914 -15.922 4.746 1 95.69 37 PRO B CA 1
ATOM 1953 C C . PRO B 1 37 ? 11.594 -15.188 4.977 1 95.69 37 PRO B C 1
ATOM 1955 O O . PRO B 1 37 ? 10.594 -15.492 4.324 1 95.69 37 PRO B O 1
ATOM 1958 N N . ASP B 1 38 ? 11.594 -14.227 5.895 1 95.12 38 ASP B N 1
ATOM 1959 C CA . ASP B 1 38 ? 10.43 -13.375 6.133 1 95.12 38 ASP B CA 1
ATOM 1960 C C . ASP B 1 38 ? 10.281 -12.32 5.035 1 95.12 38 ASP B C 1
ATOM 1962 O O . ASP B 1 38 ? 9.18 -11.852 4.762 1 95.12 38 ASP B O 1
ATOM 1966 N N . LEU B 1 39 ? 11.43 -11.969 4.477 1 96 39 LEU B N 1
ATOM 1967 C CA . LEU B 1 39 ? 11.492 -10.883 3.506 1 96 39 LEU B CA 1
ATOM 1968 C C . LEU B 1 39 ? 12.516 -11.188 2.416 1 96 39 LEU B C 1
ATOM 1970 O O . LEU B 1 39 ? 13.602 -11.695 2.705 1 96 39 LEU B O 1
ATOM 1974 N N . VAL B 1 40 ? 12.164 -10.875 1.205 1 96.38 40 VAL B N 1
ATOM 1975 C CA . VAL B 1 40 ? 13.133 -10.945 0.11 1 96.38 40 VAL B CA 1
ATOM 1976 C C . VAL B 1 40 ? 13.305 -9.555 -0.506 1 96.38 40 VAL B C 1
ATOM 1978 O O . VAL B 1 40 ? 12.328 -8.82 -0.691 1 96.38 40 VAL B O 1
ATOM 1981 N N . LEU B 1 41 ? 14.531 -9.078 -0.648 1 96.5 41 LEU B N 1
ATOM 1982 C CA . LEU B 1 41 ? 14.898 -7.957 -1.506 1 96.5 41 LEU B CA 1
ATOM 1983 C C . LEU B 1 41 ? 15.203 -8.43 -2.924 1 96.5 41 LEU B C 1
ATOM 1985 O O . LEU B 1 41 ? 16.156 -9.18 -3.143 1 96.5 41 LEU B O 1
ATOM 1989 N N . LEU B 1 42 ? 14.367 -8.008 -3.85 1 96.19 42 LEU B N 1
ATOM 1990 C CA . LEU B 1 42 ? 14.375 -8.648 -5.16 1 96.19 42 LEU B CA 1
ATOM 1991 C C . LEU B 1 42 ? 14.656 -7.629 -6.262 1 96.19 42 LEU B C 1
ATOM 1993 O O . LEU B 1 42 ? 14.086 -6.539 -6.266 1 96.19 42 LEU B O 1
ATOM 1997 N N . ASP B 1 43 ? 15.609 -7.93 -7.148 1 95.38 43 ASP B N 1
ATOM 1998 C CA . ASP B 1 43 ? 15.773 -7.176 -8.391 1 95.38 43 ASP B CA 1
ATOM 1999 C C . ASP B 1 43 ? 14.797 -7.66 -9.461 1 95.38 43 ASP B C 1
ATOM 2001 O O . ASP B 1 43 ? 14.383 -8.82 -9.453 1 95.38 43 ASP B O 1
ATOM 2005 N N . ILE B 1 44 ? 14.391 -6.805 -10.328 1 96.31 44 ILE B N 1
ATOM 2006 C CA . ILE B 1 44 ? 13.523 -7.18 -11.445 1 96.31 44 ILE B CA 1
ATOM 2007 C C . ILE B 1 44 ? 14.344 -7.891 -12.516 1 96.31 44 ILE B C 1
ATOM 2009 O O . ILE B 1 44 ? 13.922 -8.922 -13.047 1 96.31 44 ILE B O 1
ATOM 2013 N N . TYR B 1 45 ? 15.461 -7.332 -12.852 1 95.12 45 TYR B N 1
ATOM 2014 C CA . TYR B 1 45 ? 16.297 -7.848 -13.93 1 95.12 45 TYR B CA 1
ATOM 2015 C C . TYR B 1 45 ? 17.281 -8.891 -13.422 1 95.12 45 TYR B C 1
ATOM 2017 O O . TYR B 1 45 ? 18.375 -8.547 -12.984 1 95.12 45 TYR B O 1
ATOM 2025 N N . LEU B 1 46 ? 16.906 -10.086 -13.484 1 95.19 46 LEU B N 1
ATOM 2026 C CA . LEU B 1 46 ? 17.781 -11.219 -13.188 1 95.19 46 LEU B CA 1
ATOM 2027 C C . LEU B 1 46 ? 18.219 -11.922 -14.477 1 95.19 46 LEU B C 1
ATOM 2029 O O . LEU B 1 46 ? 17.562 -11.789 -15.508 1 95.19 46 LEU B O 1
ATOM 2033 N N . PRO B 1 47 ? 19.312 -12.586 -14.477 1 95.31 47 PRO B N 1
ATOM 2034 C CA . PRO B 1 47 ? 19.875 -13.148 -15.711 1 95.31 47 PRO B CA 1
ATOM 2035 C C . PRO B 1 47 ? 19 -14.234 -16.312 1 95.31 47 PRO B C 1
ATOM 2037 O O . PRO B 1 47 ? 19.047 -14.469 -17.531 1 95.31 47 PRO B O 1
ATOM 2040 N N . ASP B 1 48 ? 18.203 -14.953 -15.562 1 96.5 48 ASP B N 1
ATOM 2041 C CA . ASP B 1 48 ? 17.5 -16.125 -16.062 1 96.5 48 ASP B CA 1
ATOM 2042 C C . ASP B 1 48 ? 16 -15.891 -16.109 1 96.5 48 ASP B C 1
ATOM 2044 O O . ASP B 1 48 ? 15.297 -16.531 -16.906 1 96.5 48 ASP B O 1
ATOM 2048 N N . MET B 1 49 ? 15.43 -15.008 -15.219 1 95.44 49 MET B N 1
ATOM 2049 C CA . MET B 1 49 ? 14 -14.688 -15.227 1 95.44 49 MET B CA 1
ATOM 2050 C C . MET B 1 49 ? 13.75 -13.32 -14.609 1 95.44 49 MET B C 1
ATOM 2052 O O . MET B 1 49 ? 14.656 -12.719 -14.023 1 95.44 49 MET B O 1
ATOM 2056 N N . ASP B 1 50 ? 12.516 -12.82 -14.703 1 95.12 50 ASP B N 1
ATOM 2057 C CA . ASP B 1 50 ? 12.117 -11.539 -14.125 1 95.12 50 ASP B CA 1
ATOM 2058 C C . ASP B 1 50 ? 11.828 -11.68 -12.633 1 95.12 50 ASP B C 1
ATOM 2060 O O . ASP B 1 50 ? 11.234 -12.672 -12.195 1 95.12 50 ASP B O 1
ATOM 2064 N N . GLY B 1 51 ? 12.266 -10.719 -11.844 1 97.44 51 GLY B N 1
ATOM 2065 C CA . GLY B 1 51 ? 12.016 -10.75 -10.406 1 97.44 51 GLY B CA 1
ATOM 2066 C C . GLY B 1 51 ? 10.547 -10.883 -10.062 1 97.44 51 GLY B C 1
ATOM 2067 O O . GLY B 1 51 ? 10.195 -11.453 -9.023 1 97.44 51 GLY B O 1
ATOM 2068 N N . ILE B 1 52 ? 9.672 -10.32 -10.891 1 96.5 52 ILE B N 1
ATOM 2069 C CA . ILE B 1 52 ? 8.234 -10.445 -10.656 1 96.5 52 ILE B CA 1
ATOM 2070 C C . ILE B 1 52 ? 7.828 -11.914 -10.758 1 96.5 52 ILE B C 1
ATOM 2072 O O . ILE B 1 52 ? 6.98 -12.383 -9.992 1 96.5 52 ILE B O 1
ATOM 2076 N N . ASP B 1 53 ? 8.43 -12.609 -11.695 1 96.19 53 ASP B N 1
ATOM 2077 C CA . ASP B 1 53 ? 8.148 -14.039 -11.836 1 96.19 53 ASP B CA 1
ATOM 2078 C C . ASP B 1 53 ? 8.602 -14.812 -10.602 1 96.19 53 ASP B C 1
ATOM 2080 O O . ASP B 1 53 ? 7.957 -15.781 -10.195 1 96.19 53 ASP B O 1
ATOM 2084 N N . VAL B 1 54 ? 9.695 -14.406 -10.07 1 97.25 54 VAL B N 1
ATOM 2085 C CA . VAL B 1 54 ? 10.164 -15.016 -8.828 1 97.25 54 VAL B CA 1
ATOM 2086 C C . VAL B 1 54 ? 9.117 -14.82 -7.734 1 97.25 54 VAL B C 1
ATOM 2088 O O . VAL B 1 54 ? 8.75 -15.773 -7.039 1 97.25 54 VAL B O 1
ATOM 2091 N N . LEU B 1 55 ? 8.625 -13.594 -7.574 1 97.38 55 LEU B N 1
ATOM 2092 C CA . LEU B 1 55 ? 7.637 -13.305 -6.543 1 97.38 55 LEU B CA 1
ATOM 2093 C C . LEU B 1 55 ? 6.363 -14.117 -6.777 1 97.38 55 LEU B C 1
ATOM 2095 O O . LEU B 1 55 ? 5.805 -14.688 -5.836 1 97.38 55 LEU B O 1
ATOM 2099 N N . ARG B 1 56 ? 5.953 -14.195 -8.039 1 95.38 56 ARG B N 1
ATOM 2100 C CA . ARG B 1 56 ? 4.758 -14.961 -8.375 1 95.38 56 ARG B CA 1
ATOM 2101 C C . ARG B 1 56 ? 4.938 -16.438 -8.023 1 95.38 56 ARG B C 1
ATOM 2103 O O . ARG B 1 56 ? 4.012 -17.078 -7.52 1 95.38 56 ARG B O 1
ATOM 2110 N N . ALA B 1 57 ? 6.094 -16.938 -8.305 1 95.06 57 ALA B N 1
ATOM 2111 C CA . ALA B 1 57 ? 6.387 -18.328 -7.969 1 95.06 57 ALA B CA 1
ATOM 2112 C C . ALA B 1 57 ? 6.359 -18.547 -6.461 1 95.06 57 ALA B C 1
ATOM 2114 O O . ALA B 1 57 ? 5.867 -19.578 -5.984 1 95.06 57 ALA B O 1
ATOM 2115 N N . LEU B 1 58 ? 6.895 -17.625 -5.719 1 95.06 58 LEU B N 1
ATOM 2116 C CA . LEU B 1 58 ? 6.867 -17.703 -4.262 1 95.06 58 LEU B CA 1
ATOM 2117 C C . LEU B 1 58 ? 5.43 -17.719 -3.75 1 95.06 58 LEU B C 1
ATOM 2119 O O . LEU B 1 58 ? 5.098 -18.5 -2.855 1 95.06 58 LEU B O 1
ATOM 2123 N N . ARG B 1 59 ? 4.594 -16.875 -4.355 1 94.56 59 ARG B N 1
ATOM 2124 C CA . ARG B 1 59 ? 3.188 -16.828 -3.971 1 94.56 59 ARG B CA 1
ATOM 2125 C C . ARG B 1 59 ? 2.5 -18.156 -4.25 1 94.56 59 ARG B C 1
ATOM 2127 O O . ARG B 1 59 ? 1.771 -18.688 -3.404 1 94.56 59 ARG B O 1
ATOM 2134 N N . ALA B 1 60 ? 2.779 -18.672 -5.375 1 91.75 60 ALA B N 1
ATOM 2135 C CA . ALA B 1 60 ? 2.189 -19.953 -5.766 1 91.75 60 ALA B CA 1
ATOM 2136 C C . ALA B 1 60 ? 2.602 -21.062 -4.805 1 91.75 60 ALA B C 1
ATOM 2138 O O . ALA B 1 60 ? 1.785 -21.906 -4.438 1 91.75 60 ALA B O 1
ATOM 2139 N N . ALA B 1 61 ? 3.814 -21.031 -4.418 1 92.12 61 ALA B N 1
ATOM 2140 C CA . ALA B 1 61 ? 4.316 -22.031 -3.48 1 92.12 61 ALA B CA 1
ATOM 2141 C C . ALA B 1 61 ? 3.619 -21.922 -2.127 1 92.12 61 ALA B C 1
ATOM 2143 O O . ALA B 1 61 ? 3.299 -22.922 -1.498 1 92.12 61 ALA B O 1
ATOM 2144 N N . GLU B 1 62 ? 3.396 -20.719 -1.688 1 90.75 62 GLU B N 1
ATOM 2145 C CA . GLU B 1 62 ? 2.723 -20.469 -0.416 1 90.75 62 GLU B CA 1
ATOM 2146 C C . GLU B 1 62 ? 1.275 -20.953 -0.456 1 90.75 62 GLU B C 1
ATOM 2148 O O . GLU B 1 62 ? 0.749 -21.438 0.548 1 90.75 62 GLU B O 1
ATOM 2153 N N . GLU B 1 63 ? 0.635 -20.734 -1.616 1 87.06 63 GLU B N 1
ATOM 2154 C CA . GLU B 1 63 ? -0.75 -21.156 -1.793 1 87.06 63 GLU B CA 1
ATOM 2155 C C . GLU B 1 63 ? -0.876 -22.672 -1.729 1 87.06 63 GLU B C 1
ATOM 2157 O O . GLU B 1 63 ? -1.891 -23.203 -1.268 1 87.06 63 GLU B O 1
ATOM 2162 N N . GLN B 1 64 ? 0.121 -23.391 -2.162 1 88.31 64 GLN B N 1
ATOM 2163 C CA . GLN B 1 64 ? 0.101 -24.844 -2.219 1 88.31 64 GLN B CA 1
ATOM 2164 C C . GLN B 1 64 ? 0.405 -25.453 -0.853 1 88.31 64 GLN B C 1
ATOM 2166 O O . GLN B 1 64 ? -0.01 -26.578 -0.561 1 88.31 64 GLN B O 1
ATOM 2171 N N . ASP B 1 65 ? 1.138 -24.734 -0.05 1 88.75 65 ASP B N 1
ATOM 2172 C CA . ASP B 1 65 ? 1.527 -25.188 1.28 1 88.75 65 ASP B CA 1
ATOM 2173 C C . ASP B 1 65 ? 1.275 -24.109 2.328 1 88.75 65 ASP B C 1
ATOM 2175 O O . ASP B 1 65 ? 2.139 -23.266 2.576 1 88.75 65 ASP B O 1
ATOM 2179 N N . THR B 1 66 ? 0.134 -24.203 2.967 1 81 66 THR B N 1
ATOM 2180 C CA . THR B 1 66 ? -0.297 -23.172 3.902 1 81 66 THR B CA 1
ATOM 2181 C C . THR B 1 66 ? 0.583 -23.172 5.148 1 81 66 THR B C 1
ATOM 2183 O O . THR B 1 66 ? 0.531 -22.234 5.949 1 81 66 THR B O 1
ATOM 2186 N N . SER B 1 67 ? 1.379 -24.203 5.266 1 82.69 67 SER B N 1
ATOM 2187 C CA . SER B 1 67 ? 2.277 -24.266 6.414 1 82.69 67 SER B CA 1
ATOM 2188 C C . SER B 1 67 ? 3.514 -23.406 6.195 1 82.69 67 SER B C 1
ATOM 2190 O O . SER B 1 67 ? 4.25 -23.109 7.145 1 82.69 67 SER B O 1
ATOM 2192 N N . ARG B 1 68 ? 3.768 -23.047 4.973 1 82.75 68 ARG B N 1
ATOM 2193 C CA . ARG B 1 68 ? 4.91 -22.188 4.656 1 82.75 68 ARG B CA 1
ATOM 2194 C C . ARG B 1 68 ? 4.684 -20.766 5.156 1 82.75 68 ARG B C 1
ATOM 2196 O O . ARG B 1 68 ? 3.6 -20.219 4.984 1 82.75 68 ARG B O 1
ATOM 2203 N N . PRO B 1 69 ? 5.703 -20.266 5.855 1 82.94 69 PRO B N 1
ATOM 2204 C CA . PRO B 1 69 ? 5.559 -18.859 6.258 1 82.94 69 PRO B CA 1
ATOM 2205 C C . PRO B 1 69 ? 5.461 -17.922 5.066 1 82.94 69 PRO B C 1
ATOM 2207 O O . PRO B 1 69 ? 6.043 -18.188 4.012 1 82.94 69 PRO B O 1
ATOM 2210 N N . SER B 1 70 ? 4.742 -16.906 5.234 1 88.12 70 SER B N 1
ATOM 2211 C CA . SER B 1 70 ? 4.566 -15.898 4.199 1 88.12 70 SER B CA 1
ATOM 2212 C C . SER B 1 70 ? 5.816 -15.031 4.047 1 88.12 70 SER B C 1
ATOM 2214 O O . SER B 1 70 ? 6.406 -14.609 5.043 1 88.12 70 SER B O 1
ATOM 2216 N N . THR B 1 71 ? 6.254 -14.906 2.848 1 94.44 71 THR B N 1
ATOM 2217 C CA . THR B 1 71 ? 7.422 -14.078 2.557 1 94.44 71 THR B CA 1
ATOM 2218 C C . THR B 1 71 ? 7.004 -12.734 1.968 1 94.44 71 THR B C 1
ATOM 2220 O O . THR B 1 71 ? 6.32 -12.688 0.943 1 94.44 71 THR B O 1
ATOM 2223 N N . ASP B 1 72 ? 7.367 -11.648 2.621 1 95.31 72 ASP B N 1
ATOM 2224 C CA . ASP B 1 72 ? 7.156 -10.312 2.068 1 95.31 72 ASP B CA 1
ATOM 2225 C C . ASP B 1 72 ? 8.242 -9.961 1.053 1 95.31 72 ASP B C 1
ATOM 2227 O O . ASP B 1 72 ? 9.289 -10.602 1.009 1 95.31 72 ASP B O 1
ATOM 2231 N N . ALA B 1 73 ? 7.941 -8.992 0.2 1 96.06 73 ALA B N 1
ATOM 2232 C CA . ALA B 1 73 ? 8.891 -8.68 -0.866 1 96.06 73 ALA B CA 1
ATOM 2233 C C . ALA B 1 73 ? 9.047 -7.172 -1.04 1 96.06 73 ALA B C 1
ATOM 2235 O O . ALA B 1 73 ? 8.062 -6.426 -0.983 1 96.06 73 ALA B O 1
ATOM 2236 N N . LEU B 1 74 ? 10.234 -6.723 -1.161 1 95.25 74 LEU B N 1
ATOM 2237 C CA . LEU B 1 74 ? 10.625 -5.383 -1.591 1 95.25 74 LEU B CA 1
ATOM 2238 C C . LEU B 1 74 ? 11.461 -5.445 -2.867 1 95.25 74 LEU B C 1
ATOM 2240 O O . LEU B 1 74 ? 12.453 -6.172 -2.934 1 95.25 74 LEU B O 1
ATOM 2244 N N . PHE B 1 75 ? 11.039 -4.719 -3.865 1 95.88 75 PHE B N 1
ATOM 2245 C CA . PHE B 1 75 ? 11.852 -4.672 -5.074 1 95.88 75 PHE B CA 1
ATOM 2246 C C . PHE B 1 75 ? 12.914 -3.584 -4.969 1 95.88 75 PHE B C 1
ATOM 2248 O O . PHE B 1 75 ? 12.633 -2.484 -4.484 1 95.88 75 PHE B O 1
ATOM 2255 N N . ILE B 1 76 ? 14.141 -3.855 -5.273 1 94.06 76 ILE B N 1
ATOM 2256 C CA . ILE B 1 76 ? 15.25 -2.934 -5.469 1 94.06 76 ILE B CA 1
ATOM 2257 C C . ILE B 1 76 ? 15.82 -3.1 -6.875 1 94.06 76 ILE B C 1
ATOM 2259 O O . ILE B 1 76 ? 16.484 -4.098 -7.172 1 94.06 76 ILE B O 1
ATOM 2263 N N . THR B 1 77 ? 15.602 -2.092 -7.742 1 94 77 THR B N 1
ATOM 2264 C CA . THR B 1 77 ? 15.844 -2.361 -9.156 1 94 77 THR B CA 1
ATOM 2265 C C . THR B 1 77 ? 16.031 -1.061 -9.93 1 94 77 THR B C 1
ATOM 2267 O O . THR B 1 77 ? 15.742 0.022 -9.414 1 94 77 THR B O 1
ATOM 2270 N N . ALA B 1 78 ? 16.562 -1.207 -11.125 1 92.12 78 ALA B N 1
ATOM 2271 C CA . ALA B 1 78 ? 16.703 -0.07 -12.031 1 92.12 78 ALA B CA 1
ATOM 2272 C C . ALA B 1 78 ? 15.469 0.083 -12.922 1 92.12 78 ALA B C 1
ATOM 2274 O O . ALA B 1 78 ? 15.344 1.07 -13.648 1 92.12 78 ALA B O 1
ATOM 2275 N N . ALA B 1 79 ? 14.562 -0.873 -12.93 1 94.94 79 ALA B N 1
ATOM 2276 C CA . ALA B 1 79 ? 13.391 -0.843 -13.805 1 94.94 79 ALA B CA 1
ATOM 2277 C C . ALA B 1 79 ? 12.492 0.344 -13.477 1 94.94 79 ALA B C 1
ATOM 2279 O O . ALA B 1 79 ? 12.195 0.601 -12.305 1 94.94 79 ALA B O 1
ATOM 2280 N N . ARG B 1 80 ? 12.008 1.03 -14.453 1 94.19 80 ARG B N 1
ATOM 2281 C CA . ARG B 1 80 ? 11.211 2.236 -14.258 1 94.19 80 ARG B CA 1
ATOM 2282 C C . ARG B 1 80 ? 9.938 2.191 -15.102 1 94.19 80 ARG B C 1
ATOM 2284 O O . ARG B 1 80 ? 9.195 3.17 -15.156 1 94.19 80 ARG B O 1
ATOM 2291 N N . ASP B 1 81 ? 9.703 1.076 -15.711 1 94.38 81 ASP B N 1
ATOM 2292 C CA . ASP B 1 81 ? 8.547 0.906 -16.594 1 94.38 81 ASP B CA 1
ATOM 2293 C C . ASP B 1 81 ? 7.254 0.799 -15.789 1 94.38 81 ASP B C 1
ATOM 2295 O O . ASP B 1 81 ? 7.191 0.068 -14.797 1 94.38 81 ASP B O 1
ATOM 2299 N N . ALA B 1 82 ? 6.203 1.494 -16.266 1 93.5 82 ALA B N 1
ATOM 2300 C CA . ALA B 1 82 ? 4.914 1.516 -15.578 1 93.5 82 ALA B CA 1
ATOM 2301 C C . ALA B 1 82 ? 4.316 0.114 -15.484 1 93.5 82 ALA B C 1
ATOM 2303 O O . ALA B 1 82 ? 3.717 -0.248 -14.469 1 93.5 82 ALA B O 1
ATOM 2304 N N . GLY B 1 83 ? 4.461 -0.621 -16.578 1 93 83 GLY B N 1
ATOM 2305 C CA . GLY B 1 83 ? 3.938 -1.978 -16.578 1 93 83 GLY B CA 1
ATOM 2306 C C . GLY B 1 83 ? 4.578 -2.861 -15.523 1 93 83 GLY B C 1
ATOM 2307 O O . GLY B 1 83 ? 3.898 -3.662 -14.875 1 93 83 GLY B O 1
ATOM 2308 N N . VAL B 1 84 ? 5.859 -2.697 -15.32 1 94.62 84 VAL B N 1
ATOM 2309 C CA . VAL B 1 84 ? 6.602 -3.469 -14.328 1 94.62 84 VAL B CA 1
ATOM 2310 C C . VAL B 1 84 ? 6.176 -3.047 -12.93 1 94.62 84 VAL B C 1
ATOM 2312 O O . VAL B 1 84 ? 5.957 -3.895 -12.055 1 94.62 84 VAL B O 1
ATOM 2315 N N . ILE B 1 85 ? 6.039 -1.767 -12.758 1 94.75 85 ILE B N 1
ATOM 2316 C CA . ILE B 1 85 ? 5.633 -1.231 -11.461 1 94.75 85 ILE B CA 1
ATOM 2317 C C . ILE B 1 85 ? 4.23 -1.727 -11.109 1 94.75 85 ILE B C 1
ATOM 2319 O O . ILE B 1 85 ? 3.982 -2.16 -9.984 1 94.75 85 ILE B O 1
ATOM 2323 N N . ARG B 1 86 ? 3.375 -1.715 -12.078 1 93.44 86 ARG B N 1
ATOM 2324 C CA . ARG B 1 86 ? 2.02 -2.215 -11.875 1 93.44 86 ARG B CA 1
ATOM 2325 C C . ARG B 1 86 ? 2.031 -3.699 -11.516 1 93.44 86 ARG B C 1
ATOM 2327 O O . ARG B 1 86 ? 1.309 -4.133 -10.617 1 93.44 86 ARG B O 1
ATOM 2334 N N . ALA B 1 87 ? 2.822 -4.426 -12.234 1 94.06 87 ALA B N 1
ATOM 2335 C CA . ALA B 1 87 ? 2.91 -5.863 -11.984 1 94.06 87 ALA B CA 1
ATOM 2336 C C . ALA B 1 87 ? 3.428 -6.145 -10.578 1 94.06 87 ALA B C 1
ATOM 2338 O O . ALA B 1 87 ? 2.953 -7.066 -9.906 1 94.06 87 ALA B O 1
ATOM 2339 N N . ALA B 1 88 ? 4.387 -5.391 -10.148 1 95.88 88 ALA B N 1
ATOM 2340 C CA . ALA B 1 88 ? 4.93 -5.539 -8.805 1 95.88 88 ALA B CA 1
ATOM 2341 C C . ALA B 1 88 ? 3.859 -5.293 -7.746 1 95.88 88 ALA B C 1
ATOM 2343 O O . ALA B 1 88 ? 3.734 -6.055 -6.785 1 95.88 88 ALA B O 1
ATOM 2344 N N . LEU B 1 89 ? 3.107 -4.258 -7.938 1 93.69 89 LEU B N 1
ATOM 2345 C CA . LEU B 1 89 ? 2.012 -3.912 -7.039 1 93.69 89 LEU B CA 1
ATOM 2346 C C . LEU B 1 89 ? 0.983 -5.035 -6.977 1 93.69 89 LEU B C 1
ATOM 2348 O O . LEU B 1 89 ? 0.591 -5.465 -5.891 1 93.69 89 LEU B O 1
ATOM 2352 N N . ARG B 1 90 ? 0.667 -5.578 -8.094 1 93.25 90 ARG B N 1
ATOM 2353 C CA . ARG B 1 90 ? -0.382 -6.59 -8.18 1 93.25 90 ARG B CA 1
ATOM 2354 C C . ARG B 1 90 ? 0.113 -7.938 -7.672 1 93.25 90 ARG B C 1
ATOM 2356 O O . ARG B 1 90 ? -0.686 -8.789 -7.277 1 93.25 90 ARG B O 1
ATOM 2363 N N . ALA B 1 91 ? 1.387 -8.078 -7.727 1 94.38 91 ALA B N 1
ATOM 2364 C CA . ALA B 1 91 ? 1.965 -9.297 -7.18 1 94.38 91 ALA B CA 1
ATOM 2365 C C . ALA B 1 91 ? 2.086 -9.219 -5.664 1 94.38 91 ALA B C 1
ATOM 2367 O O . ALA B 1 91 ? 2.467 -10.195 -5.012 1 94.38 91 ALA B O 1
ATOM 2368 N N . GLY B 1 92 ? 1.785 -8.07 -5.121 1 94.75 92 GLY B N 1
ATOM 2369 C CA . GLY B 1 92 ? 1.73 -7.938 -3.674 1 94.75 92 GLY B CA 1
ATOM 2370 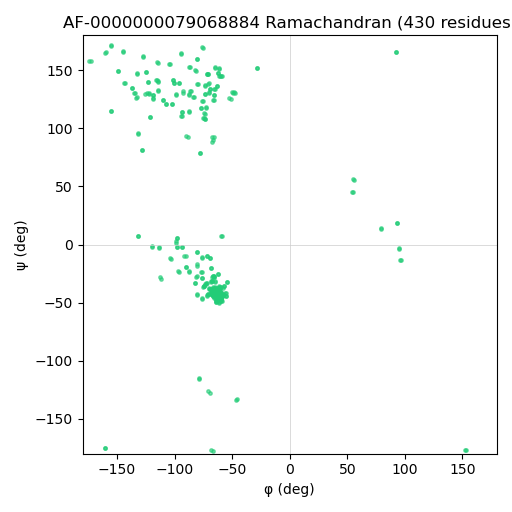C C . GLY B 1 92 ? 3.041 -7.469 -3.066 1 94.75 92 GLY B C 1
ATOM 2371 O O . GLY B 1 92 ? 3.316 -7.734 -1.896 1 94.75 92 GLY B O 1
ATOM 2372 N N . ALA B 1 93 ? 3.93 -6.891 -3.865 1 95.88 93 ALA B N 1
ATOM 2373 C CA . ALA B 1 93 ? 5.129 -6.281 -3.293 1 95.88 93 ALA B CA 1
ATOM 2374 C C . ALA B 1 93 ? 4.766 -5.18 -2.303 1 95.88 93 ALA B C 1
ATOM 2376 O O . ALA B 1 93 ? 3.816 -4.422 -2.525 1 95.88 93 ALA B O 1
ATOM 2377 N N . LEU B 1 94 ? 5.551 -5.047 -1.26 1 93.62 94 LEU B N 1
ATOM 2378 C CA . LEU B 1 94 ? 5.27 -4.051 -0.235 1 93.62 94 LEU B CA 1
ATOM 2379 C C . LEU B 1 94 ? 5.781 -2.678 -0.657 1 93.62 94 LEU B C 1
ATOM 2381 O O . LEU B 1 94 ? 5.246 -1.651 -0.231 1 93.62 94 LEU B O 1
ATOM 2385 N N . HIS B 1 95 ? 6.875 -2.656 -1.382 1 92.88 95 HIS B N 1
ATOM 2386 C CA . HIS B 1 95 ? 7.391 -1.402 -1.918 1 92.88 95 HIS B CA 1
ATOM 2387 C C . HIS B 1 95 ? 8.344 -1.652 -3.084 1 92.88 95 HIS B C 1
ATOM 2389 O O . HIS B 1 95 ? 8.539 -2.799 -3.498 1 92.88 95 HIS B O 1
ATOM 2395 N N . TYR B 1 96 ? 8.914 -0.589 -3.539 1 93.69 96 TYR B N 1
ATOM 2396 C CA . TYR B 1 96 ? 9.719 -0.555 -4.754 1 93.69 96 TYR B CA 1
ATOM 2397 C C . TYR B 1 96 ? 10.719 0.596 -4.711 1 93.69 96 TYR B C 1
ATOM 2399 O O . TYR B 1 96 ? 10.328 1.765 -4.684 1 93.69 96 TYR B O 1
ATOM 2407 N N . LEU B 1 97 ? 12.016 0.221 -4.68 1 92.19 97 LEU B N 1
ATOM 2408 C CA . LEU B 1 97 ? 13.086 1.213 -4.66 1 92.19 97 LEU B CA 1
ATOM 2409 C C . LEU B 1 97 ? 13.852 1.21 -5.98 1 92.19 97 LEU B C 1
ATOM 2411 O O . LEU B 1 97 ? 14.391 0.179 -6.387 1 92.19 97 LEU B O 1
ATOM 2415 N N . ILE B 1 98 ? 13.922 2.33 -6.582 1 91.06 98 ILE B N 1
ATOM 2416 C CA . ILE B 1 98 ? 14.641 2.469 -7.844 1 91.06 98 ILE B CA 1
ATOM 2417 C C . ILE B 1 98 ? 16.109 2.768 -7.57 1 91.06 98 ILE B C 1
ATOM 2419 O O . ILE B 1 98 ? 16.438 3.646 -6.77 1 91.06 98 ILE B O 1
ATOM 2423 N N . LYS B 1 99 ? 16.891 2.018 -8.18 1 86.94 99 LYS B N 1
ATOM 2424 C CA . LYS B 1 99 ? 18.328 2.289 -8.102 1 86.94 99 LYS B CA 1
ATOM 2425 C C . LYS B 1 99 ? 18.688 3.543 -8.891 1 86.94 99 LYS B C 1
ATOM 2427 O O . LYS B 1 99 ? 18.156 3.775 -9.977 1 86.94 99 LYS B O 1
ATOM 2432 N N . PRO B 1 100 ? 19.688 4.352 -8.484 1 83.94 100 PRO B N 1
ATOM 2433 C CA . PRO B 1 100 ? 20.328 4.297 -7.168 1 83.94 100 PRO B CA 1
ATOM 2434 C C . PRO B 1 100 ? 19.422 4.793 -6.047 1 83.94 100 PRO B C 1
ATOM 2436 O O . PRO B 1 100 ? 18.531 5.625 -6.285 1 83.94 100 PRO B O 1
ATOM 2439 N N . PHE B 1 101 ? 19.562 4.188 -4.84 1 80.19 101 PHE B N 1
ATOM 2440 C CA . PHE B 1 101 ? 18.797 4.582 -3.664 1 80.19 101 PHE B CA 1
ATOM 2441 C C . PHE B 1 101 ? 19.719 4.867 -2.486 1 80.19 101 PHE B C 1
ATOM 2443 O O . PHE B 1 101 ? 20.875 4.445 -2.486 1 80.19 101 PHE B O 1
ATOM 2450 N N . SER B 1 102 ? 19.219 5.543 -1.558 1 74.31 102 SER B N 1
ATOM 2451 C CA . SER B 1 102 ? 20.016 5.848 -0.376 1 74.31 102 SER B CA 1
ATOM 2452 C C . SER B 1 102 ? 19.922 4.73 0.658 1 74.31 102 SER B C 1
ATOM 2454 O O . SER B 1 102 ? 18.922 4.012 0.715 1 74.31 102 SER B O 1
ATOM 2456 N N . ARG B 1 103 ? 20.938 4.621 1.432 1 76.19 103 ARG B N 1
ATOM 2457 C CA . ARG B 1 103 ? 20.938 3.689 2.555 1 76.19 103 ARG B CA 1
ATOM 2458 C C . ARG B 1 103 ? 19.766 3.951 3.484 1 76.19 103 ARG B C 1
ATOM 2460 O O . ARG B 1 103 ? 19.109 3.014 3.943 1 76.19 103 ARG B O 1
ATOM 2467 N N . SER B 1 104 ? 19.5 5.191 3.729 1 75.56 104 SER B N 1
ATOM 2468 C CA . SER B 1 104 ? 18.406 5.578 4.617 1 75.56 104 SER B CA 1
ATOM 2469 C C . SER B 1 104 ? 17.047 5.148 4.059 1 75.56 104 SER B C 1
ATOM 2471 O O . SER B 1 104 ? 16.172 4.73 4.809 1 75.56 104 SER B O 1
ATOM 2473 N N . ALA B 1 105 ? 16.844 5.258 2.748 1 79.62 105 ALA B N 1
ATOM 2474 C CA . ALA B 1 105 ? 15.602 4.844 2.115 1 79.62 105 ALA B CA 1
ATOM 2475 C C . ALA B 1 105 ? 15.344 3.352 2.324 1 79.62 105 ALA B C 1
ATOM 2477 O O . ALA B 1 105 ? 14.234 2.947 2.682 1 79.62 105 ALA B O 1
ATOM 2478 N N . LEU B 1 106 ? 16.391 2.594 2.141 1 85.62 106 LEU B N 1
ATOM 2479 C CA . LEU B 1 106 ? 16.25 1.154 2.34 1 85.62 106 LEU B CA 1
ATOM 2480 C C . LEU B 1 106 ? 15.953 0.832 3.801 1 85.62 106 LEU B C 1
ATOM 2482 O O . LEU B 1 106 ? 15.07 0.022 4.094 1 85.62 106 LEU B O 1
ATOM 2486 N N . GLN B 1 107 ? 16.672 1.439 4.668 1 81.75 107 GLN B N 1
ATOM 2487 C CA . GLN B 1 107 ? 16.5 1.174 6.094 1 81.75 107 GLN B CA 1
ATOM 2488 C C . GLN B 1 107 ? 15.086 1.534 6.551 1 81.75 107 GLN B C 1
ATOM 2490 O O . GLN B 1 107 ? 14.484 0.819 7.355 1 81.75 107 GLN B O 1
ATOM 2495 N N . GLU B 1 108 ? 14.57 2.598 6.023 1 80.94 108 GLU B N 1
ATOM 2496 C CA . GLU B 1 108 ? 13.219 3.016 6.371 1 80.94 108 GLU B CA 1
ATOM 2497 C C . GLU B 1 108 ? 12.18 2.012 5.863 1 80.94 108 GLU B C 1
ATOM 2499 O O . GLU B 1 108 ? 11.227 1.685 6.574 1 80.94 108 GLU B O 1
ATOM 2504 N N . GLN B 1 109 ? 12.391 1.549 4.625 1 87.44 109 GLN B N 1
ATOM 2505 C CA . GLN B 1 109 ? 11.492 0.53 4.094 1 87.44 109 GLN B CA 1
ATOM 2506 C C . GLN B 1 109 ? 11.547 -0.745 4.93 1 87.44 109 GLN B C 1
ATOM 2508 O O . GLN B 1 109 ? 10.516 -1.359 5.207 1 87.44 109 GLN B O 1
ATOM 2513 N N . LEU B 1 110 ? 12.719 -1.105 5.375 1 88.69 110 LEU B N 1
ATOM 2514 C CA . LEU B 1 110 ? 12.891 -2.314 6.176 1 88.69 110 LEU B CA 1
ATOM 2515 C C . LEU B 1 110 ? 12.211 -2.172 7.531 1 88.69 110 LEU B C 1
ATOM 2517 O O . LEU B 1 110 ? 11.539 -3.098 7.996 1 88.69 110 LEU B O 1
ATOM 2521 N N . ARG B 1 111 ? 12.359 -1.091 8.156 1 84.06 111 ARG B N 1
ATOM 2522 C CA . ARG B 1 111 ? 11.688 -0.842 9.422 1 84.06 111 ARG B CA 1
ATOM 2523 C C . ARG B 1 111 ? 10.172 -0.902 9.266 1 84.06 111 ARG B C 1
ATOM 2525 O O . ARG B 1 111 ? 9.477 -1.431 10.133 1 84.06 111 ARG B O 1
ATOM 2532 N N . HIS B 1 112 ? 9.727 -0.351 8.203 1 85.06 112 HIS B N 1
ATOM 2533 C CA . HIS B 1 112 ? 8.289 -0.377 7.938 1 85.06 112 HIS B CA 1
ATOM 2534 C C . HIS B 1 112 ? 7.789 -1.807 7.77 1 85.06 112 HIS B C 1
ATOM 2536 O O . HIS B 1 112 ? 6.738 -2.166 8.305 1 85.06 112 HIS B O 1
ATOM 2542 N N . VAL B 1 113 ? 8.539 -2.57 7 1 89.5 113 VAL B N 1
ATOM 2543 C CA . VAL B 1 113 ? 8.164 -3.967 6.805 1 89.5 113 VAL B CA 1
ATOM 2544 C C . VAL B 1 113 ? 8.102 -4.684 8.148 1 89.5 113 VAL B C 1
ATOM 2546 O O . VAL B 1 113 ? 7.168 -5.441 8.414 1 89.5 113 VAL B O 1
ATOM 2549 N N . ALA B 1 114 ? 9.07 -4.441 9 1 88.31 114 ALA B N 1
ATOM 2550 C CA . ALA B 1 114 ? 9.109 -5.062 10.312 1 88.31 114 ALA B CA 1
ATOM 2551 C C . ALA B 1 114 ? 7.902 -4.645 11.156 1 88.31 114 ALA B C 1
ATOM 2553 O O . ALA B 1 114 ? 7.285 -5.477 11.828 1 88.31 114 ALA B O 1
ATOM 2554 N N . ALA B 1 115 ? 7.598 -3.387 11.117 1 83.88 115 ALA B N 1
ATOM 2555 C CA . ALA B 1 115 ? 6.457 -2.871 11.875 1 83.88 115 ALA B CA 1
ATOM 2556 C C . ALA B 1 115 ? 5.152 -3.49 11.383 1 83.88 115 ALA B C 1
ATOM 2558 O O . ALA B 1 115 ? 4.281 -3.832 12.188 1 83.88 115 ALA B O 1
ATOM 2559 N N . LEU B 1 116 ? 5.039 -3.574 10.125 1 88.38 116 LEU B N 1
ATOM 2560 C CA . LEU B 1 116 ? 3.854 -4.18 9.531 1 88.38 116 LEU B CA 1
ATOM 2561 C C . LEU B 1 116 ? 3.699 -5.629 9.969 1 88.38 116 LEU B C 1
ATOM 2563 O O . LEU B 1 116 ? 2.607 -6.055 10.352 1 88.38 116 LEU B O 1
ATOM 2567 N N . ARG B 1 117 ? 4.766 -6.359 9.938 1 90.38 117 ARG B N 1
ATOM 2568 C CA . ARG B 1 117 ? 4.738 -7.758 10.352 1 90.38 117 ARG B CA 1
ATOM 2569 C C . ARG B 1 117 ? 4.344 -7.887 11.82 1 90.38 117 ARG B C 1
ATOM 2571 O O . ARG B 1 117 ? 3.531 -8.742 12.18 1 90.38 117 ARG B O 1
ATOM 2578 N N . THR B 1 118 ? 4.941 -7.059 12.602 1 89 118 THR B N 1
ATOM 2579 C CA . THR B 1 118 ? 4.617 -7.074 14.031 1 89 118 THR B CA 1
ATOM 2580 C C . THR B 1 118 ? 3.141 -6.762 14.25 1 89 118 THR B C 1
ATOM 2582 O O . THR B 1 118 ? 2.471 -7.438 15.031 1 89 118 THR B O 1
ATOM 2585 N N . ARG B 1 119 ? 2.646 -5.789 13.562 1 86.62 119 ARG B N 1
ATOM 2586 C CA . ARG B 1 119 ? 1.243 -5.406 13.68 1 86.62 119 ARG B CA 1
ATOM 2587 C C . ARG B 1 119 ? 0.325 -6.562 13.289 1 86.62 119 ARG B C 1
ATOM 2589 O O . ARG B 1 119 ? -0.657 -6.84 13.984 1 86.62 119 ARG B O 1
ATOM 2596 N N . LEU B 1 120 ? 0.634 -7.172 12.219 1 91.44 120 LEU B N 1
ATOM 2597 C CA . LEU B 1 120 ? -0.183 -8.281 11.734 1 91.44 120 LEU B CA 1
ATOM 2598 C C . LEU B 1 120 ? -0.13 -9.461 12.703 1 91.44 120 LEU B C 1
ATOM 2600 O O . LEU B 1 120 ? -1.142 -10.125 12.93 1 91.44 120 LEU B O 1
ATOM 2604 N N . ASP B 1 121 ? 1.032 -9.703 13.258 1 90.25 121 ASP B N 1
ATOM 2605 C CA . ASP B 1 121 ? 1.205 -10.812 14.188 1 90.25 121 ASP B CA 1
ATOM 2606 C C . ASP B 1 121 ? 0.425 -10.57 15.477 1 90.25 121 ASP B C 1
ATOM 2608 O O . ASP B 1 121 ? -0.039 -11.516 16.109 1 90.25 121 ASP B O 1
ATOM 2612 N N . GLU B 1 122 ? 0.305 -9.352 15.812 1 90.75 122 GLU B N 1
ATOM 2613 C CA . GLU B 1 122 ? -0.326 -9.008 17.078 1 90.75 122 GLU B CA 1
ATOM 2614 C C . GLU B 1 122 ? -1.796 -8.641 16.891 1 90.75 122 GLU B C 1
ATOM 2616 O O . GLU B 1 122 ? -2.514 -8.398 17.859 1 90.75 122 GLU B O 1
ATOM 2621 N N . LEU B 1 123 ? -2.084 -8.688 15.633 1 87.38 123 LEU B N 1
ATOM 2622 C CA . LEU B 1 123 ? -3.428 -8.219 15.305 1 87.38 123 LEU B CA 1
ATOM 2623 C C . LEU B 1 123 ? -4.477 -9.242 15.734 1 87.38 123 LEU B C 1
ATOM 2625 O O . LEU B 1 123 ? -4.406 -10.406 15.344 1 87.38 123 LEU B O 1
ATOM 2629 N N . GLY B 1 124 ? -5.234 -8.977 16.766 1 85.94 124 GLY B N 1
ATOM 2630 C CA . GLY B 1 124 ? -6.41 -9.781 17.047 1 85.94 124 GLY B CA 1
ATOM 2631 C C . GLY B 1 124 ? -7.527 -9.586 16.031 1 85.94 124 GLY B C 1
ATOM 2632 O O . GLY B 1 124 ? -7.309 -9.711 14.828 1 85.94 124 GLY B O 1
ATOM 2633 N N . GLU B 1 125 ? -8.656 -9.305 16.469 1 89.81 125 GLU B N 1
ATOM 2634 C CA . GLU B 1 125 ? -9.742 -8.891 15.578 1 89.81 125 GLU B CA 1
ATOM 2635 C C . GLU B 1 125 ? -9.531 -7.469 15.07 1 89.81 125 GLU B C 1
ATOM 2637 O O . GLU B 1 125 ? -9.586 -6.516 15.852 1 89.81 125 GLU B O 1
ATOM 2642 N N . ALA B 1 126 ? -9.289 -7.383 13.789 1 91.94 126 ALA B N 1
ATOM 2643 C CA . ALA B 1 126 ? -8.906 -6.102 13.211 1 91.94 126 ALA B CA 1
ATOM 2644 C C . ALA B 1 126 ? -10.078 -5.125 13.195 1 91.94 126 ALA B C 1
ATOM 2646 O O . ALA B 1 126 ? -11.219 -5.516 12.945 1 91.94 126 ALA B O 1
ATOM 2647 N N . ARG B 1 127 ? -9.852 -3.896 13.508 1 88.88 127 ARG B N 1
ATOM 2648 C CA . ARG B 1 127 ? -10.711 -2.758 13.203 1 88.88 127 ARG B CA 1
ATOM 2649 C C . ARG B 1 127 ? -10.273 -2.078 11.906 1 88.88 127 ARG B C 1
ATOM 2651 O O . ARG B 1 127 ? -9.195 -2.357 11.391 1 88.88 127 ARG B O 1
ATOM 2658 N N . GLN B 1 128 ? -11.109 -1.267 11.352 1 87.94 128 GLN B N 1
ATOM 2659 C CA . GLN B 1 128 ? -10.797 -0.598 10.094 1 87.94 128 GLN B CA 1
ATOM 2660 C C . GLN B 1 128 ? -9.516 0.214 10.203 1 87.94 128 GLN B C 1
ATOM 2662 O O . GLN B 1 128 ? -8.734 0.286 9.25 1 87.94 128 GLN B O 1
ATOM 2667 N N . GLU B 1 129 ? -9.266 0.808 11.344 1 81.31 129 GLU B N 1
ATOM 2668 C CA . GLU B 1 129 ? -8.062 1.61 11.562 1 81.31 129 GLU 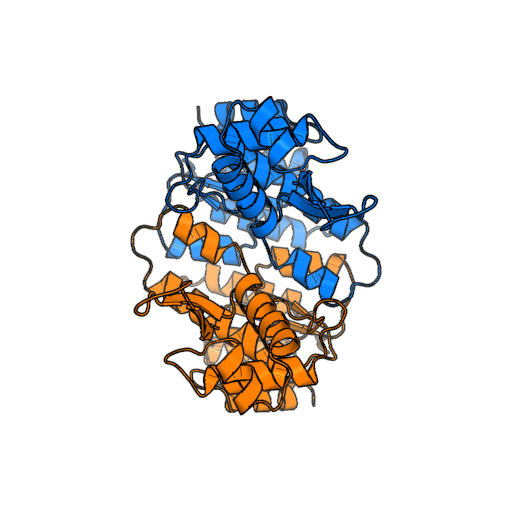B CA 1
ATOM 2669 C C . GLU B 1 129 ? -6.805 0.765 11.414 1 81.31 129 GLU B C 1
ATOM 2671 O O . GLU B 1 129 ? -5.781 1.245 10.922 1 81.31 129 GLU B O 1
ATOM 2676 N N . ASP B 1 130 ? -6.875 -0.462 11.898 1 84.56 130 ASP B N 1
ATOM 2677 C CA . ASP B 1 130 ? -5.746 -1.376 11.758 1 84.56 130 ASP B CA 1
ATOM 2678 C C . ASP B 1 130 ? -5.453 -1.673 10.289 1 84.56 130 ASP B C 1
ATOM 2680 O O . ASP B 1 130 ? -4.305 -1.606 9.852 1 84.56 130 ASP B O 1
ATOM 2684 N N . VAL B 1 131 ? -6.496 -1.924 9.547 1 90 131 VAL B N 1
ATOM 2685 C CA . VAL B 1 131 ? -6.383 -2.252 8.133 1 90 131 VAL B CA 1
ATOM 2686 C C . VAL B 1 131 ? -5.828 -1.055 7.363 1 90 131 VAL B C 1
ATOM 2688 O O . VAL B 1 131 ? -4.98 -1.214 6.477 1 90 131 VAL B O 1
ATOM 2691 N N . ASP B 1 132 ? -6.266 0.158 7.789 1 85.06 132 ASP B N 1
ATOM 2692 C CA . ASP B 1 132 ? -5.781 1.383 7.16 1 85.06 132 ASP B CA 1
ATOM 2693 C C . ASP B 1 132 ? -4.27 1.523 7.328 1 85.06 132 ASP B C 1
ATOM 2695 O O . ASP B 1 132 ? -3.578 1.979 6.414 1 85.06 132 ASP B O 1
ATOM 2699 N N . GLN B 1 133 ? -3.83 1.121 8.383 1 80.38 133 GLN B N 1
ATOM 2700 C CA . GLN B 1 133 ? -2.398 1.216 8.648 1 80.38 133 GLN B CA 1
ATOM 2701 C C . GLN B 1 133 ? -1.621 0.165 7.863 1 80.38 133 GLN B C 1
ATOM 2703 O O . GLN B 1 133 ? -0.498 0.417 7.422 1 80.38 133 GLN B O 1
ATOM 2708 N N . ILE B 1 134 ? -2.248 -0.949 7.738 1 86.31 134 ILE B N 1
ATOM 2709 C CA . ILE B 1 134 ? -1.596 -2.066 7.066 1 86.31 134 ILE B CA 1
ATOM 2710 C C . ILE B 1 134 ? -1.52 -1.791 5.566 1 86.31 134 ILE B C 1
ATOM 2712 O O . ILE B 1 134 ? -0.476 -2 4.941 1 86.31 134 ILE B O 1
ATOM 2716 N N . PHE B 1 135 ? -2.619 -1.289 5 1 86.62 135 PHE B N 1
ATOM 2717 C CA . PHE B 1 135 ? -2.682 -1.02 3.566 1 86.62 135 PHE B CA 1
ATOM 2718 C C . PHE B 1 135 ? -2.164 0.38 3.256 1 86.62 135 PHE B C 1
ATOM 2720 O O . PHE B 1 135 ? -1.851 0.69 2.105 1 86.62 135 PHE B O 1
ATOM 2727 N N . GLY B 1 136 ? -2.205 1.217 4.176 1 71.25 136 GLY B N 1
ATOM 2728 C CA . GLY B 1 136 ? -2.033 2.646 3.969 1 71.25 136 GLY B CA 1
ATOM 2729 C C . GLY B 1 136 ? -0.582 3.053 3.793 1 71.25 136 GLY B C 1
ATOM 2730 O O . GLY B 1 136 ? 0.167 2.398 3.062 1 71.25 136 GLY B O 1
ATOM 2731 N N . THR B 1 137 ? -0.042 3.873 4.777 1 58.88 137 THR B N 1
ATOM 2732 C CA . THR B 1 137 ? 1.09 4.785 4.648 1 58.88 137 THR B CA 1
ATOM 2733 C C . THR B 1 137 ? 2.404 4.012 4.613 1 58.88 137 THR B C 1
ATOM 2735 O O . THR B 1 137 ? 2.67 3.188 5.488 1 58.88 137 THR B O 1
ATOM 2738 N N . ARG B 1 138 ? 2.932 4.02 3.475 1 61.34 138 ARG B N 1
ATOM 2739 C CA . ARG B 1 138 ? 4.305 3.543 3.359 1 61.34 138 ARG B CA 1
ATOM 2740 C C . ARG B 1 138 ? 5.285 4.707 3.285 1 61.34 138 ARG B C 1
ATOM 2742 O O . ARG B 1 138 ? 4.973 5.754 2.709 1 61.34 138 ARG B O 1
ATOM 2749 N N . PRO B 1 139 ? 6.43 4.578 3.979 1 54.09 139 PRO B N 1
ATOM 2750 C CA . PRO B 1 139 ? 7.422 5.648 3.869 1 54.09 139 PRO B CA 1
ATOM 2751 C C . PRO B 1 139 ? 7.934 5.84 2.441 1 54.09 139 PRO B C 1
ATOM 2753 O O . PRO B 1 139 ? 8.031 4.871 1.685 1 54.09 139 PRO B O 1
ATOM 2756 N N . PRO B 1 140 ? 8.211 7.129 2.082 1 56.44 140 PRO B N 1
ATOM 2757 C CA . PRO B 1 140 ? 8.727 7.367 0.734 1 56.44 140 PRO B CA 1
ATOM 2758 C C . PRO B 1 140 ? 10.148 6.828 0.547 1 56.44 140 PRO B C 1
ATOM 2760 O O . PRO B 1 140 ? 10.945 6.84 1.489 1 56.44 140 PRO B O 1
ATOM 2763 N N . GLY B 1 141 ? 10.367 6.148 -0.529 1 57.44 141 GLY B N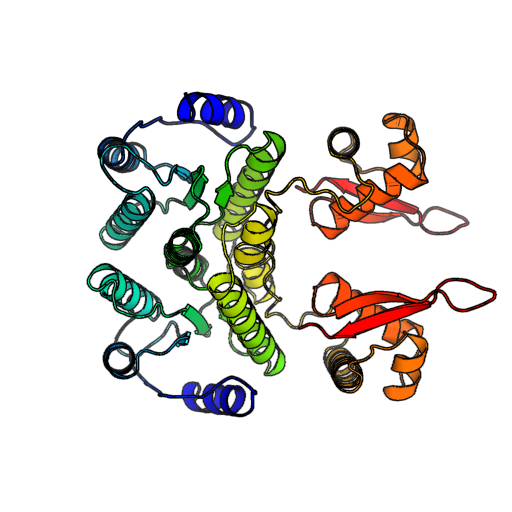 1
ATOM 2764 C CA . GLY B 1 141 ? 11.719 5.789 -0.924 1 57.44 141 GLY B CA 1
ATOM 2765 C C . GLY B 1 141 ? 12.547 6.988 -1.347 1 57.44 141 GLY B C 1
ATOM 2766 O O . GLY B 1 141 ? 13.781 6.906 -1.406 1 57.44 141 GLY B O 1
ATOM 2767 N N . SER B 1 142 ? 11.789 7.949 -1.922 1 54.25 142 SER B N 1
ATOM 2768 C CA . SER B 1 142 ? 12.469 9.156 -2.391 1 54.25 142 SER B CA 1
ATOM 2769 C C . SER B 1 142 ? 12.914 10.031 -1.223 1 54.25 142 SER B C 1
ATOM 2771 O O . SER B 1 142 ? 12.242 10.078 -0.189 1 54.25 142 SER B O 1
ATOM 2773 N N . ARG B 1 143 ? 14.148 10.211 -1.114 1 53.12 143 ARG B N 1
ATOM 2774 C CA . ARG B 1 143 ? 14.656 11.203 -0.173 1 53.12 143 ARG B CA 1
ATOM 2775 C C . ARG B 1 143 ? 14.109 12.594 -0.494 1 53.12 143 ARG B C 1
ATOM 2777 O O . ARG B 1 143 ? 14.625 13.602 0.003 1 53.12 143 ARG B O 1
ATOM 2784 N N . GLU B 1 144 ? 13.18 12.602 -1.444 1 54.31 144 GLU B N 1
ATOM 2785 C CA . GLU B 1 144 ? 13.016 14 -1.831 1 54.31 144 GLU B CA 1
ATOM 2786 C C . GLU B 1 144 ? 12.406 14.82 -0.697 1 54.31 144 GLU B C 1
ATOM 2788 O O . GLU B 1 144 ? 11.297 14.539 -0.248 1 54.31 144 GLU B O 1
ATOM 2793 N N . LEU B 1 145 ? 13.273 15.25 0.023 1 57 145 LEU B N 1
ATOM 2794 C CA . LEU B 1 145 ? 12.922 16.266 1.017 1 57 145 LEU B CA 1
ATOM 2795 C C . LEU B 1 145 ? 12.164 17.422 0.375 1 57 145 LEU B C 1
ATOM 2797 O O . LEU B 1 145 ? 12.383 17.734 -0.795 1 57 145 LEU B O 1
ATOM 2801 N N . PRO B 1 146 ? 10.953 17.703 0.939 1 54.22 146 PRO B N 1
ATOM 2802 C CA . PRO B 1 146 ? 10.328 18.922 0.425 1 54.22 146 PRO B CA 1
ATOM 2803 C C . PRO B 1 146 ? 11.344 19.953 -0.06 1 54.22 146 PRO B C 1
ATOM 2805 O O . PRO B 1 146 ? 12.508 19.922 0.35 1 54.22 146 PRO B O 1
ATOM 2808 N N . LYS B 1 147 ? 10.844 20.703 -0.995 1 60.69 147 LYS B N 1
ATOM 2809 C CA . LYS B 1 147 ? 11.703 21.781 -1.471 1 60.69 147 LYS B CA 1
ATOM 2810 C C . LYS B 1 147 ? 12.305 22.562 -0.304 1 60.69 147 LYS B C 1
ATOM 2812 O O . LYS B 1 147 ? 11.602 22.891 0.655 1 60.69 147 LYS B O 1
ATOM 2817 N N . GLY B 1 148 ? 13.695 22.828 -0.25 1 61.88 148 GLY B N 1
ATOM 2818 C CA . GLY B 1 148 ? 14.391 23.578 0.777 1 61.88 148 GLY B CA 1
ATOM 2819 C C . GLY B 1 148 ? 15.008 22.703 1.852 1 61.88 148 GLY B C 1
ATOM 2820 O O . GLY B 1 148 ? 15.75 23.188 2.705 1 61.88 148 GLY B O 1
ATOM 2821 N N . LEU B 1 149 ? 14.492 21.453 1.737 1 72.44 149 LEU B N 1
ATOM 2822 C CA . LEU B 1 149 ? 15.117 20.562 2.707 1 72.44 149 LEU B CA 1
ATOM 2823 C C . LEU B 1 149 ? 16.219 19.734 2.049 1 72.44 149 LEU B C 1
ATOM 2825 O O . LEU B 1 149 ? 16.062 19.297 0.907 1 72.44 149 LEU B O 1
ATOM 2829 N N . ALA B 1 150 ? 17.312 19.766 2.646 1 68.81 150 ALA B N 1
ATOM 2830 C CA . ALA B 1 150 ? 18.484 19.047 2.152 1 68.81 150 ALA B CA 1
ATOM 2831 C C . ALA B 1 150 ? 18.625 17.688 2.846 1 68.81 150 ALA B C 1
ATOM 2833 O O . ALA B 1 150 ? 18.438 17.578 4.059 1 68.81 150 ALA B O 1
ATOM 2834 N N . ALA B 1 151 ? 18.969 16.766 2.059 1 70.44 151 ALA B N 1
ATOM 2835 C CA . ALA B 1 151 ? 19.062 15.391 2.535 1 70.44 151 ALA B CA 1
ATOM 2836 C C . ALA B 1 151 ? 20.094 15.273 3.662 1 70.44 151 ALA B C 1
ATOM 2838 O O . ALA B 1 151 ? 19.828 14.648 4.691 1 70.44 151 ALA B O 1
ATOM 2839 N N . PRO B 1 152 ? 21.203 15.906 3.533 1 68.19 152 PRO B N 1
ATOM 2840 C CA . PRO B 1 152 ? 22.156 15.773 4.629 1 68.19 152 PRO B CA 1
ATOM 2841 C C . PRO B 1 152 ? 21.625 16.312 5.953 1 68.19 152 PRO B C 1
ATOM 2843 O O . PRO B 1 152 ? 21.891 15.742 7.012 1 68.19 152 PRO B O 1
ATOM 2846 N N . THR B 1 153 ? 20.906 17.391 5.812 1 78.69 153 THR B N 1
ATOM 2847 C CA . THR B 1 153 ? 20.328 17.969 7.023 1 78.69 153 THR B CA 1
ATOM 2848 C C . THR B 1 153 ? 19.234 17.078 7.59 1 78.69 153 THR B C 1
ATOM 2850 O O . THR B 1 153 ? 19.109 16.922 8.805 1 78.69 153 THR B O 1
ATOM 2853 N N . ALA B 1 154 ? 18.5 16.531 6.695 1 78.88 154 ALA B N 1
ATOM 2854 C CA . ALA B 1 154 ? 17.469 15.602 7.137 1 78.88 154 ALA B CA 1
ATOM 2855 C C . ALA B 1 154 ? 18.078 14.422 7.891 1 78.88 154 ALA B C 1
ATOM 2857 O O . ALA B 1 154 ? 17.578 14.016 8.938 1 78.88 154 ALA B O 1
ATOM 2858 N N . ASP B 1 155 ? 19.078 13.961 7.371 1 73.06 155 ASP B N 1
ATOM 2859 C CA . ASP B 1 155 ? 19.797 12.859 8.016 1 73.06 155 ASP B CA 1
ATOM 2860 C C . ASP B 1 155 ? 20.281 13.266 9.414 1 73.06 155 ASP B C 1
ATOM 2862 O O . ASP B 1 155 ? 20.188 12.477 10.359 1 73.06 155 ASP B O 1
ATOM 2866 N N . LEU B 1 156 ? 20.812 14.422 9.469 1 79.94 156 LEU B N 1
ATOM 2867 C CA . LEU B 1 156 ? 21.328 14.945 10.734 1 79.94 156 LEU B CA 1
ATOM 2868 C C . LEU B 1 156 ? 20.203 15.039 11.766 1 79.94 156 LEU B C 1
ATOM 2870 O O . LEU B 1 156 ? 20.359 14.594 12.906 1 79.94 156 LEU B O 1
ATOM 2874 N N . VAL B 1 157 ? 19.094 15.562 11.352 1 86.62 157 VAL B N 1
ATOM 2875 C CA . VAL B 1 157 ? 17.969 15.734 12.25 1 86.62 157 VAL B CA 1
ATOM 2876 C C . VAL B 1 157 ? 17.438 14.367 12.68 1 86.62 157 VAL B C 1
ATOM 2878 O O . VAL B 1 157 ? 17.109 14.164 13.852 1 86.62 157 VAL B O 1
ATOM 2881 N N . GLU B 1 158 ? 17.422 13.531 11.758 1 82.69 158 GLU B N 1
ATOM 2882 C CA . GLU B 1 158 ? 16.984 12.172 12.07 1 82.69 158 GLU B CA 1
ATOM 2883 C C . GLU B 1 158 ? 17.906 11.523 13.109 1 82.69 158 GLU B C 1
ATOM 2885 O O . GLU B 1 158 ? 17.422 10.945 14.086 1 82.69 158 GLU B O 1
ATOM 2890 N N . ARG B 1 159 ? 19.109 11.586 12.875 1 80.12 159 ARG B N 1
ATOM 2891 C CA . ARG B 1 159 ? 20.078 11.023 13.82 1 80.12 159 ARG B CA 1
ATOM 2892 C C . ARG B 1 159 ? 19.906 11.648 15.203 1 80.12 159 ARG B C 1
ATOM 2894 O O . ARG B 1 159 ? 19.969 10.945 16.219 1 80.12 159 ARG B O 1
ATOM 2901 N N . THR B 1 160 ? 19.734 12.898 15.203 1 86.5 160 THR B N 1
ATOM 2902 C CA . THR B 1 160 ? 19.547 13.633 16.453 1 86.5 160 THR B CA 1
ATOM 2903 C C . THR B 1 160 ? 18.312 13.125 17.203 1 86.5 160 THR B C 1
ATOM 2905 O O . THR B 1 160 ? 18.359 12.922 18.422 1 86.5 160 THR B O 1
ATOM 2908 N N . LEU B 1 161 ? 17.25 12.875 16.453 1 86.44 161 LEU B N 1
ATOM 2909 C CA . LEU B 1 161 ? 16.016 12.383 17.047 1 86.44 161 LEU B CA 1
ATOM 2910 C C . LEU B 1 161 ? 16.188 10.977 17.594 1 86.44 161 LEU B C 1
ATOM 2912 O O . LEU B 1 161 ? 15.727 10.672 18.703 1 86.44 161 LEU B O 1
ATOM 2916 N N . ARG B 1 162 ? 16.828 10.219 16.875 1 80.88 162 ARG B N 1
ATOM 2917 C CA . ARG B 1 162 ? 17 8.82 17.266 1 80.88 162 ARG B CA 1
ATOM 2918 C C . ARG B 1 162 ? 17.875 8.711 18.5 1 80.88 162 ARG B C 1
ATOM 2920 O O . ARG B 1 162 ? 17.703 7.789 19.312 1 80.88 162 ARG B O 1
ATOM 2927 N N . ALA B 1 163 ? 18.719 9.617 18.672 1 83.81 163 ALA B N 1
ATOM 2928 C CA . ALA B 1 163 ? 19.625 9.633 19.812 1 83.81 163 ALA B CA 1
ATOM 2929 C C . ALA B 1 163 ? 18.891 10.078 21.078 1 83.81 163 ALA B C 1
ATOM 2931 O O . ALA B 1 163 ? 19.422 9.945 22.188 1 83.81 163 ALA B O 1
ATOM 2932 N N . ARG B 1 164 ? 17.672 10.586 20.891 1 86.88 164 ARG B N 1
ATOM 2933 C CA . ARG B 1 164 ? 16.891 11.094 22.016 1 86.88 164 ARG B CA 1
ATOM 2934 C C . ARG B 1 164 ? 15.5 10.477 22.047 1 86.88 164 ARG B C 1
ATOM 2936 O O . ARG B 1 164 ? 14.523 11.133 21.688 1 86.88 164 ARG B O 1
ATOM 2943 N N . PRO B 1 165 ? 15.391 9.305 22.562 1 82.75 165 PRO B N 1
ATOM 2944 C CA . PRO B 1 165 ? 14.125 8.57 22.516 1 82.75 165 PRO B CA 1
ATOM 2945 C C . PRO B 1 165 ? 13.008 9.281 23.266 1 82.75 165 PRO B C 1
ATOM 2947 O O . PRO B 1 165 ? 11.828 9.062 22.984 1 82.75 165 PRO B O 1
ATOM 2950 N N . GLU B 1 166 ? 13.375 10.07 24.203 1 82.62 166 GLU B N 1
ATOM 2951 C CA . GLU B 1 166 ? 12.375 10.812 24.953 1 82.62 166 GLU B CA 1
ATOM 2952 C C . GLU B 1 166 ? 11.758 11.922 24.109 1 82.62 166 GLU B C 1
ATOM 2954 O O . GLU B 1 166 ? 10.742 12.508 24.484 1 82.62 166 GLU B O 1
ATOM 2959 N N . GLY B 1 167 ? 12.336 12.148 22.984 1 88.12 167 GLY B N 1
ATOM 2960 C CA . GLY B 1 167 ? 11.883 13.211 22.094 1 88.12 167 GLY B CA 1
ATOM 2961 C C . GLY B 1 167 ? 12.609 14.523 22.328 1 88.12 167 GLY B C 1
ATOM 2962 O O . GLY B 1 167 ? 13.281 14.695 23.344 1 88.12 167 GLY B O 1
ATOM 2963 N N . LEU B 1 168 ? 12.477 15.445 21.391 1 91.06 168 LEU B N 1
ATOM 2964 C CA . LEU B 1 168 ? 13.102 16.75 21.531 1 91.06 168 LEU B CA 1
ATOM 2965 C C . LEU B 1 168 ? 12.273 17.828 20.828 1 91.06 168 LEU B C 1
ATOM 2967 O O . LEU B 1 168 ? 11.5 17.531 19.922 1 91.06 168 LEU B O 1
ATOM 2971 N N . SER B 1 169 ? 12.398 19.031 21.453 1 89.69 169 SER B N 1
ATOM 2972 C CA . SER B 1 169 ? 11.789 20.188 20.828 1 89.69 169 SER B CA 1
ATOM 2973 C C . SER B 1 169 ? 12.609 20.656 19.625 1 89.69 169 SER B C 1
ATOM 2975 O O . SER B 1 169 ? 13.742 20.219 19.438 1 89.69 169 SER B O 1
ATOM 2977 N N . ALA B 1 170 ? 11.984 21.578 18.859 1 91.19 170 ALA B N 1
ATOM 2978 C CA . ALA B 1 170 ? 12.719 22.172 17.734 1 91.19 170 ALA B CA 1
ATOM 2979 C C . ALA B 1 170 ? 13.961 22.906 18.203 1 91.19 170 ALA B C 1
ATOM 2981 O O . ALA B 1 170 ? 15.008 22.844 17.547 1 91.19 170 ALA B O 1
ATOM 2982 N N . SER B 1 171 ? 13.836 23.547 19.344 1 92.5 171 SER B N 1
ATOM 2983 C CA . SER B 1 171 ? 14.961 24.297 19.906 1 92.5 171 SER B CA 1
ATOM 2984 C C . SER B 1 171 ? 16.078 23.344 20.328 1 92.5 171 SER B C 1
ATOM 2986 O O . SER B 1 171 ? 17.25 23.609 20.062 1 92.5 171 SER B O 1
ATOM 2988 N N . GLU B 1 172 ? 15.75 22.281 20.891 1 93 172 GLU B N 1
ATOM 2989 C CA . GLU B 1 172 ? 16.734 21.281 21.312 1 93 172 GLU B CA 1
ATOM 2990 C C . GLU B 1 172 ? 17.422 20.641 20.125 1 93 172 GLU B C 1
ATOM 2992 O 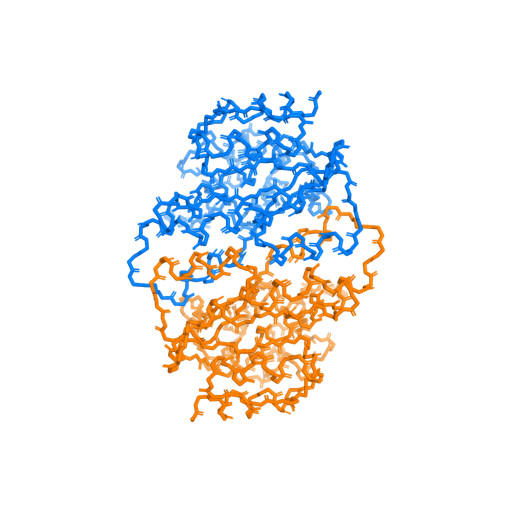O . GLU B 1 172 ? 18.625 20.406 20.141 1 93 172 GLU B O 1
ATOM 2997 N N . CYS B 1 173 ? 16.656 20.344 19.156 1 92.12 173 CYS B N 1
ATOM 2998 C CA . CYS B 1 173 ? 17.203 19.75 17.953 1 92.12 173 CYS B CA 1
ATOM 2999 C C . CYS B 1 173 ? 18.188 20.703 17.266 1 92.12 173 CYS B C 1
ATOM 3001 O O . CYS B 1 173 ? 19.25 20.281 16.797 1 92.12 173 CYS B O 1
ATOM 3003 N N . ALA B 1 174 ? 17.828 22 17.219 1 91.81 174 ALA B N 1
ATOM 3004 C CA . ALA B 1 174 ? 18.672 23.031 16.609 1 91.81 174 ALA B CA 1
ATOM 3005 C C . ALA B 1 174 ? 20.031 23.094 17.312 1 91.81 174 ALA B C 1
ATOM 3007 O O . ALA B 1 174 ? 21.078 23.141 16.641 1 91.81 174 ALA B O 1
ATOM 3008 N N . GLU B 1 175 ? 19.969 23.047 18.562 1 91.75 175 GLU B N 1
ATOM 3009 C CA . GLU B 1 175 ? 21.188 23.109 19.359 1 91.75 175 GLU B CA 1
ATOM 3010 C C . GLU B 1 175 ? 22.062 21.875 19.109 1 91.75 175 GLU B C 1
ATOM 3012 O O . GLU B 1 175 ? 23.281 22 18.938 1 91.75 175 GLU B O 1
ATOM 3017 N N . ALA B 1 176 ? 21.438 20.75 19.078 1 88.69 176 ALA B N 1
ATOM 3018 C CA . ALA B 1 176 ? 22.172 19.484 18.938 1 88.69 176 ALA B CA 1
ATOM 3019 C C . ALA B 1 176 ? 22.766 19.375 17.547 1 88.69 176 ALA B C 1
ATOM 3021 O O . ALA B 1 176 ? 23.844 18.797 17.375 1 88.69 176 ALA B O 1
ATOM 3022 N N . GLY B 1 177 ? 22.078 19.812 16.531 1 83 177 GLY B N 1
ATOM 3023 C CA . GLY B 1 177 ? 22.484 19.625 15.156 1 83 177 GLY B CA 1
ATOM 3024 C C . GLY B 1 177 ? 23.172 20.844 14.562 1 83 177 GLY B C 1
ATOM 3025 O O . GLY B 1 177 ? 23.5 20.875 13.375 1 83 177 GLY B O 1
ATOM 3026 N N . GLU B 1 178 ? 23.344 21.922 15.398 1 86 178 GLU B N 1
ATOM 3027 C CA . GLU B 1 178 ? 23.906 23.172 14.922 1 86 178 GLU B CA 1
ATOM 3028 C C . GLU B 1 178 ? 23.125 23.703 13.719 1 86 178 GLU B C 1
ATOM 3030 O O . GLU B 1 178 ? 23.719 24.047 12.695 1 86 178 GLU B O 1
ATOM 3035 N N . LEU B 1 179 ? 21.844 23.656 13.852 1 87.5 179 LEU B N 1
ATOM 3036 C CA . LEU B 1 179 ? 20.891 24.203 12.875 1 87.5 179 LEU B CA 1
ATOM 3037 C C . LEU B 1 179 ? 20.109 25.359 13.461 1 87.5 179 LEU B C 1
ATOM 3039 O O . LEU B 1 179 ? 20.094 25.562 14.68 1 87.5 179 LEU B O 1
ATOM 3043 N N . SER B 1 180 ? 19.578 26.266 12.609 1 89.44 180 SER B N 1
ATOM 3044 C CA . SER B 1 180 ? 18.594 27.219 13.109 1 89.44 180 SER B CA 1
ATOM 3045 C C . SER B 1 180 ? 17.359 26.5 13.625 1 89.44 180 SER B C 1
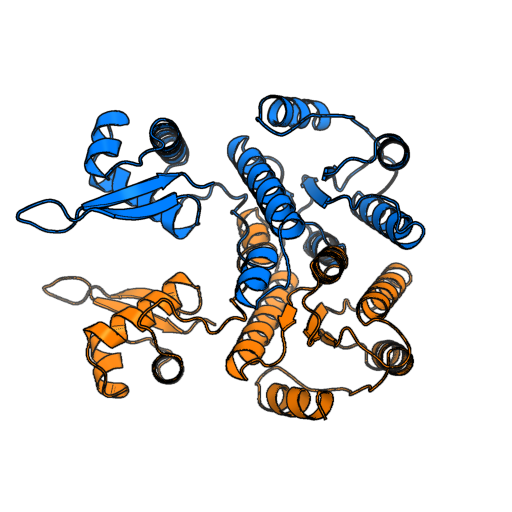ATOM 3047 O O . SER B 1 180 ? 17.031 25.406 13.172 1 89.44 180 SER B O 1
ATOM 3049 N N . ARG B 1 181 ? 16.703 27.109 14.578 1 90.94 181 ARG B N 1
ATOM 3050 C CA . ARG B 1 181 ? 15.453 26.562 15.086 1 90.94 181 ARG B CA 1
ATOM 3051 C C . ARG B 1 181 ? 14.422 26.406 13.969 1 90.94 181 ARG B C 1
ATOM 3053 O O . ARG B 1 181 ? 13.68 25.422 13.938 1 90.94 181 ARG B O 1
ATOM 3060 N N . VAL B 1 182 ? 14.422 27.344 13.078 1 85.81 182 VAL B N 1
ATOM 3061 C CA . VAL B 1 182 ? 13.469 27.328 11.977 1 85.81 182 VAL B CA 1
ATOM 3062 C C . VAL B 1 182 ? 13.727 26.109 11.094 1 85.81 182 VAL B C 1
ATOM 3064 O O . VAL B 1 182 ? 12.789 25.391 10.727 1 85.81 182 VAL B O 1
ATOM 3067 N N . SER B 1 183 ? 15.008 25.906 10.703 1 84.06 183 SER B N 1
ATOM 3068 C CA . SER B 1 183 ? 15.375 24.75 9.891 1 84.06 183 SER B CA 1
ATOM 3069 C C . SER B 1 183 ? 15.031 23.438 10.602 1 84.06 183 SER B C 1
ATOM 3071 O O . SER B 1 183 ? 14.422 22.547 10.016 1 84.06 183 SER B O 1
ATOM 3073 N N . ALA B 1 184 ? 15.414 23.344 11.859 1 91.44 184 ALA B N 1
ATOM 3074 C CA . ALA B 1 184 ? 15.133 22.125 12.633 1 91.44 184 ALA B CA 1
ATOM 3075 C C . ALA B 1 184 ? 13.641 21.812 12.625 1 91.44 184 ALA B C 1
ATOM 3077 O O . ALA B 1 184 ? 13.242 20.656 12.422 1 91.44 184 ALA B O 1
ATOM 3078 N N . ARG B 1 185 ? 12.883 22.766 12.82 1 88.5 185 ARG B N 1
ATOM 3079 C CA . ARG B 1 185 ? 11.43 22.594 12.875 1 88.5 185 ARG B CA 1
ATOM 3080 C C . ARG B 1 185 ? 10.898 22.062 11.547 1 88.5 185 ARG B C 1
ATOM 3082 O O . ARG B 1 185 ? 10.031 21.188 11.531 1 88.5 185 ARG B O 1
ATOM 3089 N N . ARG B 1 186 ? 11.422 22.609 10.492 1 83.12 186 ARG B N 1
ATOM 3090 C CA . ARG B 1 186 ? 10.961 22.172 9.18 1 83.12 186 ARG B CA 1
ATOM 3091 C C . ARG B 1 186 ? 11.203 20.688 8.969 1 83.12 186 ARG B C 1
ATOM 3093 O O . ARG B 1 186 ? 10.336 19.969 8.477 1 83.12 186 ARG B O 1
ATOM 3100 N N . TYR B 1 187 ? 12.367 20.297 9.344 1 84.62 187 TYR B N 1
ATOM 3101 C CA . TYR B 1 187 ? 12.711 18.875 9.195 1 84.62 187 TYR B CA 1
ATOM 3102 C C . TYR B 1 187 ? 11.883 18.016 10.141 1 84.62 187 TYR B C 1
ATOM 3104 O O . TYR B 1 187 ? 11.406 16.953 9.758 1 84.62 187 TYR B O 1
ATOM 3112 N N . LEU B 1 188 ? 11.688 18.5 11.359 1 86.62 188 LEU B N 1
ATOM 3113 C CA . LEU B 1 188 ? 10.906 17.766 12.352 1 86.62 188 LEU B CA 1
ATOM 3114 C C . LEU B 1 188 ? 9.453 17.625 11.906 1 86.62 188 LEU B C 1
ATOM 3116 O O . LEU B 1 188 ? 8.867 16.547 12.016 1 86.62 188 LEU B O 1
ATOM 3120 N N . GLU B 1 189 ? 8.953 18.656 11.359 1 81.19 189 GLU B N 1
ATOM 3121 C CA . GLU B 1 189 ? 7.582 18.641 10.852 1 81.19 189 GLU B CA 1
ATOM 3122 C C . GLU B 1 189 ? 7.445 17.719 9.648 1 81.19 189 GLU B C 1
ATOM 3124 O O . GLU B 1 189 ? 6.426 17.047 9.492 1 81.19 189 GLU B O 1
ATOM 3129 N N . HIS B 1 190 ? 8.461 17.75 8.844 1 74.62 190 HIS B N 1
ATOM 3130 C CA . HIS B 1 190 ? 8.469 16.828 7.711 1 74.62 190 HIS B CA 1
ATOM 3131 C C . HIS B 1 190 ? 8.398 15.375 8.188 1 74.62 190 HIS B C 1
ATOM 3133 O O . HIS B 1 190 ? 7.602 14.586 7.676 1 74.62 190 HIS B O 1
ATOM 3139 N N . PHE B 1 191 ? 9.211 15.078 9.188 1 75.06 191 PHE B N 1
ATOM 3140 C CA . PHE B 1 191 ? 9.234 13.711 9.703 1 75.06 191 PHE B CA 1
ATOM 3141 C C . PHE B 1 191 ? 7.902 13.359 10.359 1 75.06 191 PHE B C 1
ATOM 3143 O O . PHE B 1 191 ? 7.426 12.227 10.242 1 75.06 191 PHE B O 1
ATOM 3150 N N . ALA B 1 192 ? 7.352 14.305 11.047 1 72.44 192 ALA B N 1
ATOM 3151 C CA . ALA B 1 192 ? 6.047 14.078 11.656 1 72.44 192 ALA B CA 1
ATOM 3152 C C . ALA B 1 192 ? 4.969 13.859 10.602 1 72.44 192 ALA B C 1
ATOM 3154 O O . ALA B 1 192 ? 4.156 12.945 10.711 1 72.44 192 ALA B O 1
ATOM 3155 N N . GLY B 1 193 ? 5.047 14.656 9.586 1 65.75 193 GLY B N 1
ATOM 3156 C CA . GLY B 1 193 ? 4.07 14.586 8.508 1 65.75 193 GLY B CA 1
ATOM 3157 C C . GLY B 1 193 ? 4.148 13.305 7.711 1 65.75 193 GLY B C 1
ATOM 3158 O O . GLY B 1 193 ? 3.146 12.852 7.152 1 65.75 193 GLY B O 1
ATOM 3159 N N . THR B 1 194 ? 5.371 12.773 7.734 1 60.69 194 THR B N 1
ATOM 3160 C CA . THR B 1 194 ? 5.578 11.555 6.969 1 60.69 194 THR B CA 1
ATOM 3161 C C . THR B 1 194 ? 5.488 10.328 7.871 1 60.69 194 THR B C 1
ATOM 3163 O O . THR B 1 194 ? 5.82 9.219 7.453 1 60.69 194 THR B O 1
ATOM 3166 N N . GLY B 1 195 ? 5.121 10.609 9.156 1 60.72 195 GLY B N 1
ATOM 3167 C CA . GLY B 1 195 ? 4.883 9.523 10.094 1 60.72 195 GLY B CA 1
ATOM 3168 C C . GLY B 1 195 ? 6.16 8.945 10.664 1 60.72 195 GLY B C 1
ATOM 3169 O O . GLY B 1 195 ? 6.156 7.844 11.227 1 60.72 195 GLY B O 1
ATOM 3170 N N . ARG B 1 196 ? 7.211 9.602 10.5 1 66.81 196 ARG B N 1
ATOM 3171 C CA . ARG B 1 196 ? 8.492 9.117 11 1 66.81 196 ARG B CA 1
ATOM 3172 C C . ARG B 1 196 ? 8.75 9.609 12.414 1 66.81 196 ARG B C 1
ATOM 3174 O O . ARG B 1 196 ? 9.602 9.062 13.125 1 66.81 196 ARG B O 1
ATOM 3181 N N . ALA B 1 197 ? 8.047 10.633 12.75 1 76.25 197 ALA B N 1
ATOM 3182 C CA . ALA B 1 197 ? 8.133 11.164 14.109 1 76.25 197 ALA B CA 1
ATOM 3183 C C . ALA B 1 197 ? 6.738 11.414 14.68 1 76.25 197 ALA B C 1
ATOM 3185 O O . ALA B 1 197 ? 5.785 11.648 13.938 1 76.25 197 ALA B O 1
ATOM 3186 N N . GLU B 1 198 ? 6.613 11.258 15.891 1 79.19 198 GLU B N 1
ATOM 3187 C CA . GLU B 1 198 ? 5.402 11.609 16.625 1 79.19 198 GLU B CA 1
ATOM 3188 C C . GLU B 1 198 ? 5.574 12.938 17.359 1 79.19 198 GLU B C 1
ATOM 3190 O O . GLU B 1 198 ? 6.633 13.195 17.938 1 79.19 198 GLU B O 1
ATOM 3195 N N . VAL B 1 199 ? 4.426 13.727 17.344 1 80.12 199 VAL B N 1
ATOM 3196 C CA . VAL B 1 199 ? 4.477 15.016 18.016 1 80.12 199 VAL B CA 1
ATOM 3197 C C . VAL B 1 199 ? 3.658 14.961 19.312 1 80.12 199 VAL B C 1
ATOM 3199 O O . VAL B 1 199 ? 2.525 14.469 19.312 1 80.12 199 VAL B O 1
ATOM 3202 N N . THR B 1 200 ? 4.266 15.211 20.359 1 77.62 200 THR B N 1
ATOM 3203 C CA . THR B 1 200 ? 3.57 15.367 21.641 1 77.62 200 THR B CA 1
ATOM 3204 C C . THR B 1 200 ? 3.709 16.797 22.156 1 77.62 200 THR B C 1
ATOM 3206 O O . THR B 1 200 ? 4.734 17.453 21.938 1 77.62 200 THR B O 1
ATOM 3209 N N . LEU B 1 201 ? 2.592 17.266 22.719 1 73.75 201 LEU B N 1
ATOM 3210 C CA . LEU B 1 201 ? 2.623 18.578 23.312 1 73.75 201 LEU B CA 1
ATOM 3211 C C . LEU B 1 201 ? 2.93 18.5 24.812 1 73.75 201 LEU B C 1
ATOM 3213 O O . LEU B 1 201 ? 2.32 17.703 25.531 1 73.75 201 LEU B O 1
ATOM 3217 N N . ARG B 1 202 ? 3.955 18.953 25.188 1 70.56 202 ARG B N 1
ATOM 3218 C CA . ARG B 1 202 ? 4.285 19.016 26.609 1 70.56 202 ARG B CA 1
ATOM 3219 C C . ARG B 1 202 ? 3.887 20.375 27.203 1 70.56 202 ARG B C 1
ATOM 3221 O O . ARG B 1 202 ? 4.32 21.422 26.719 1 70.56 202 ARG B O 1
ATOM 3228 N N . TYR B 1 203 ? 2.844 20.25 28.047 1 63.69 203 TYR B N 1
ATOM 3229 C CA . TYR B 1 203 ? 2.332 21.438 28.734 1 63.69 203 TYR B CA 1
ATOM 3230 C C . TYR B 1 203 ? 3.23 21.828 29.906 1 63.69 203 TYR B C 1
ATOM 3232 O O . TYR B 1 203 ? 3.549 20.984 30.75 1 63.69 203 TYR B O 1
ATOM 3240 N N . GLY B 1 204 ? 4.199 22.391 29.719 1 54.38 204 GLY B N 1
ATOM 3241 C CA . GLY B 1 204 ? 4.93 22.906 30.859 1 54.38 204 GLY B CA 1
ATOM 3242 C C . GLY B 1 204 ? 4.207 24.016 31.594 1 54.38 204 GLY B C 1
ATOM 3243 O O . GLY B 1 204 ? 3.094 24.391 31.203 1 54.38 204 GLY B O 1
ATOM 3244 N N . GLY B 1 205 ? 4.832 24.625 32.688 1 53.41 205 GLY B N 1
ATOM 3245 C CA . GLY B 1 205 ? 4.234 25.672 33.5 1 53.41 205 GLY B CA 1
ATOM 3246 C C . GLY B 1 205 ? 3.59 26.766 32.656 1 53.41 205 GLY B C 1
ATOM 3247 O O . GLY B 1 205 ? 3.215 26.531 31.516 1 53.41 205 GLY B O 1
ATOM 3248 N N . THR B 1 206 ? 3.816 28.047 32.938 1 54.41 206 THR B N 1
ATOM 3249 C CA . THR B 1 206 ? 3.33 29.328 32.406 1 54.41 206 THR B CA 1
ATOM 3250 C C . THR B 1 206 ? 3.803 29.531 30.969 1 54.41 206 THR B C 1
ATOM 3252 O O . THR B 1 206 ? 5.004 29.547 30.703 1 54.41 206 THR B O 1
ATOM 3255 N N . GLY B 1 207 ? 2.891 29.078 29.812 1 58.5 207 GLY B N 1
ATOM 3256 C CA . GLY B 1 207 ? 3.205 29.453 28.438 1 58.5 207 GLY B CA 1
ATOM 3257 C C . GLY B 1 207 ? 2.682 28.453 27.422 1 58.5 207 GLY B C 1
ATOM 3258 O O . GLY B 1 207 ? 1.892 27.578 27.75 1 58.5 207 GLY B O 1
ATOM 3259 N N . ARG B 1 208 ? 2.971 28.688 26.203 1 64.12 208 ARG B N 1
ATOM 3260 C CA . ARG B 1 208 ? 2.492 27.891 25.062 1 64.12 208 ARG B CA 1
ATOM 3261 C C . ARG B 1 208 ? 3.059 26.484 25.109 1 64.12 208 ARG B C 1
ATOM 3263 O O . ARG B 1 208 ? 4.234 26.281 25.422 1 64.12 208 ARG B O 1
ATOM 3270 N N . PRO B 1 209 ? 2.293 25.5 25.016 1 69.75 209 PRO B N 1
ATOM 3271 C CA . PRO B 1 209 ? 2.777 24.125 24.969 1 69.75 209 PRO B CA 1
ATOM 3272 C C . PRO B 1 209 ? 3.902 23.922 23.953 1 69.75 209 PRO B C 1
ATOM 3274 O O . PRO B 1 209 ? 3.92 24.578 22.906 1 69.75 209 PRO B O 1
ATOM 3277 N N . GLU B 1 210 ? 4.934 23.297 24.469 1 78.44 210 GLU B N 1
ATOM 3278 C CA . GLU B 1 210 ? 6.055 22.984 23.578 1 78.44 210 GLU B CA 1
ATOM 3279 C C . GLU B 1 210 ? 5.82 21.703 22.797 1 78.44 210 GLU B C 1
ATOM 3281 O O . GLU B 1 210 ? 5.445 20.688 23.391 1 78.44 210 GLU B O 1
ATOM 3286 N N . ARG B 1 211 ? 5.961 21.797 21.484 1 83.25 211 ARG B N 1
ATOM 3287 C CA . ARG B 1 211 ? 5.875 20.625 20.625 1 83.25 211 ARG B CA 1
ATOM 3288 C C . ARG B 1 211 ? 7.141 19.781 20.719 1 83.25 211 ARG B C 1
ATOM 3290 O O . ARG B 1 211 ? 8.25 20.297 20.547 1 83.25 211 ARG B O 1
ATOM 3297 N N . ARG B 1 212 ? 6.961 18.547 21.062 1 87.62 212 ARG B N 1
ATOM 3298 C CA . ARG B 1 212 ? 8.086 17.625 21.109 1 87.62 212 ARG B CA 1
ATOM 3299 C C . ARG B 1 212 ? 7.926 16.516 20.094 1 87.62 212 ARG B C 1
ATOM 3301 O O . ARG B 1 212 ? 6.816 16.031 19.859 1 87.62 212 ARG B O 1
ATOM 3308 N N . TYR B 1 213 ? 9.078 16.172 19.5 1 88 213 TYR B N 1
ATOM 3309 C CA . TYR B 1 213 ? 9.109 15.18 18.438 1 88 213 TYR B CA 1
ATOM 3310 C C . TYR B 1 213 ? 9.875 13.93 18.875 1 88 213 TYR B C 1
ATOM 3312 O O . TYR B 1 213 ? 10.953 14.031 19.453 1 88 213 TYR B O 1
ATOM 3320 N N . ARG B 1 214 ? 9.289 12.844 18.609 1 85.94 214 ARG B N 1
ATOM 3321 C CA . ARG B 1 214 ? 9.93 11.562 18.875 1 85.94 214 ARG B CA 1
ATOM 3322 C C . ARG B 1 214 ? 9.969 10.703 17.625 1 85.94 214 ARG B C 1
ATOM 3324 O O . ARG B 1 214 ? 8.969 10.562 16.922 1 85.94 214 ARG B O 1
ATOM 3331 N N . TRP B 1 215 ? 11.172 10.227 17.391 1 80.69 215 TRP B N 1
ATOM 3332 C CA . TRP B 1 215 ? 11.312 9.352 16.234 1 80.69 215 TRP B CA 1
ATOM 3333 C C . TRP B 1 215 ? 10.539 8.047 16.438 1 80.69 215 TRP B C 1
ATOM 3335 O O . TRP B 1 215 ? 10.648 7.418 17.484 1 80.69 215 TRP B O 1
ATOM 3345 N N . ILE B 1 216 ? 9.656 7.691 15.586 1 62.84 216 ILE B N 1
ATOM 3346 C CA . ILE B 1 216 ? 8.906 6.453 15.742 1 62.84 216 ILE B CA 1
ATOM 3347 C C . ILE B 1 216 ? 9.164 5.535 14.547 1 62.84 216 ILE B C 1
ATOM 3349 O O . ILE B 1 216 ? 8.586 4.449 14.453 1 62.84 216 ILE B O 1
ATOM 3353 N N . GLY B 1 217 ? 9.891 5.879 13.594 1 58.28 217 GLY B N 1
ATOM 3354 C CA . GLY B 1 217 ? 10.148 5.078 12.406 1 58.28 217 GLY B CA 1
ATOM 3355 C C . GLY B 1 217 ? 11.445 4.301 12.484 1 58.28 217 GLY B C 1
ATOM 3356 O O . GLY B 1 217 ? 12.297 4.586 13.328 1 58.28 217 GLY B O 1
#

Secondary structure (DSSP, 8-state):
-HHHHHHHHHHTSTT-------SSHHHHHHHHHHH--SEEEE-SB-SSSBHHHHHHHHHHHHHH-TTSPPPEEEEEES---HHHHHHHHHTT-SEEEESS--HHHHHHHHHHHHHHHHHHHH--S--HHHHHHHHS-PPPS----STT--HHHHHHHHHHHHT-TT-EEHHHHHHHHT--HHHHHHHHHHHHHTTSEEEEEE--SSSSPEEEEEE--/-HHHHHHHHHHTSTT-------SSHHHHHHHHHHH--SEEEE-SB-SSSBHHHHHHHHHHHHHH-TTSPPPEEEEEES---HHHHHHHHHTT-SEEEESS--HHHHHHHHHHHHHHHHHHHH--S--HHHHHHHHS-PPPS----STT--HHHHHHHHHHHHT-TT-EEHHHHHHHHT--HHHHHHHHHHHHHTTSEEEEEE--SSSSPEEEEEE--

Foldseek 3Di:
DVQVVLQVLQCVDPPGDDPDTDQALVVVLVCCVVVLDQEDAFEQDGPPHGRLVSLLVLVVVCVVPVVRDDYAYEYEYQDDDPVVVVSCVVSPHPYYAHPPFDSVLSNQQVVLSVVLVVLVVPPDPDDPVSVCSNPHARFDRDCPDPPPDDSVVLVLLLVLQVVPQVFDFLVVSCVNSVHDSVNSVSSQVVCVVSVQWPWDFDDDDPDDTTITIHGDD/DVQVVLQVLQCVDPPGDDPDDDQALVRVLVCCVVVLDQEDAFEQDGPPHGRLVSLLVLVVVCVVPVVRDDHAYEYEYQDDDPVVVVSCVVSPHPYYAHPPFDSVLSSQQVVLSVVLVVLVVPPDPDDPVSVCSNPHARFDRDCPDPPPDDSVVLVLLLVLQVVPQVFDFLVVSCVSSVHDSVNSVSSQVVCVVSVQWPWDFDDDDPDDTTITIHGDD

InterPro domains:
  IPR001789 Signal transduction response regulator, receiver domain [PF00072] (7-110)
  IPR001789 Signal transduction response regulator, receiver domain [PS50110] (1-114)
  IPR001789 Signal transduction response regulator, receiver domain [SM00448] (1-110)
  IPR011006 CheY-like superfamily [SSF52172] (4-127)
  IPR024187 Signal transduction response regulator, citrate/malate metabolism [PIRSF006171] (1-216)
  IPR051271 Two-component system transcriptional regulators [PTHR45526] (1-216)

Sequence (434 aa):
MVAKLHSRYVSVMDGFTVVGVAHNGADALRAAERLRPDLVLLDIYLPDMDGIDVLRALRAAEEQDTSRPSTDALFITAARDAGVIRAALRAGALHYLIKPFSRSALQEQLRHVAALRTRLDELGEARQEDVDQIFGTRPPGSRELPKGLAAPTADLVERTLRARPEGLSASECAEAGELSRVSARRYLEHFAGTGRAEVTLRYGGTGRPERRYRWIGMVAKLHSRYVSVMDGFTVVGVAHNGADALRAAERLRPDLVLLDIYLPDMDGIDVLRALRAAEEQDTSRPSTDALFITAARDAGVIRAALRAGALHYLIKPFSRSALQEQLRHVAALRTRLDELGEARQEDVDQIFGTRPPGSRELPKGLAAPTADLVERTLRARPEGLSASECAEAGELSRVSARRYLEHFAGTGRAEVTLRYGGTGRPERRYRWIG

pLDDT: mean 84.37, std 11.99, range [50.75, 97.56]

Organism: Streptomyces microflavus (NCBI:txid1919)

Nearest PDB structures (foldseek):
  1u8t-assembly2_B  TM=9.063E-01  e=3.115E-05  Escherichia coli
  8phn-assembly1_A  TM=8.550E-01  e=1.115E-04  Thermochaetoides thermophila
  3r0a-assembly1_A  TM=9.037E-01  e=7.356E-03  Methanosarcina mazei
  2dk5-assembly1_A  TM=7.012E-01  e=7.356E-03  Homo sapiens
  4zzl-assembly1_A  TM=5.317E-01  e=6.159E-02  Pseudomonas aeruginosa

Solvent-accessible surface area (backbone atoms only — not comparable to full-atom values): 24041 Å² total; per-residue (Å²): 109,70,66,57,56,51,45,56,62,44,55,72,35,85,96,45,75,81,87,74,86,60,86,36,40,70,51,39,54,53,47,43,68,73,66,58,48,62,63,43,83,35,43,44,86,36,88,80,40,49,31,60,56,44,53,50,52,53,51,51,52,37,70,76,33,78,84,49,77,73,60,45,38,34,39,49,25,73,76,35,48,36,68,58,53,50,48,37,45,44,58,21,40,68,43,66,40,41,56,87,69,52,70,68,31,53,51,52,51,50,49,48,53,51,51,48,50,52,49,46,73,67,40,56,80,51,52,47,63,56,44,27,55,71,52,13,70,44,75,59,47,38,71,74,44,60,91,95,49,48,59,69,57,45,51,48,52,48,52,54,30,64,74,29,76,89,33,43,33,36,62,54,46,6,64,75,64,74,43,53,46,68,59,32,35,53,49,52,49,48,32,34,72,62,59,33,21,44,77,44,73,44,74,59,77,99,70,80,60,44,61,26,36,22,58,68,101,110,69,67,58,55,52,46,56,62,44,54,73,34,86,97,44,76,80,87,76,86,58,84,37,40,70,52,40,53,52,46,43,69,74,67,59,47,62,62,44,82,36,43,44,87,36,87,80,41,50,30,61,56,45,52,51,50,53,50,52,52,36,71,75,34,79,84,48,77,74,60,46,37,34,38,48,26,73,75,36,50,36,69,58,54,49,48,38,45,45,58,22,40,68,43,65,40,40,57,86,70,52,71,66,30,52,51,52,53,51,48,48,52,50,50,48,51,51,47,45,71,66,40,56,81,51,51,47,61,56,44,27,55,70,52,14,69,43,76,57,48,38,70,74,43,60,92,92,48,49,60,71,58,45,50,48,52,47,52,55,31,63,74,30,77,88,33,43,33,36,62,54,46,6,64,76,63,76,43,54,45,69,59,32,36,53,49,51,48,50,32,35,73,62,59,34,21,44,79,44,72,45,75,60,77,98,68,79,60,43,59,27,36,22,59,70,101